Protein 2YIH (pdb70)

Foldseek 3Di:
DEWEKEFELVFLKDFFFQQQQEAEQDAPPLLLHAAYEPADLQQQQQFQLQRWTFFFPVPQSFIANVLCVSLVHDPVLSRHGNSSVVSVLVVCLVSNHAYEYEDHQLWWHALDRPIHQDPVCAPPHPGIATEAQAPPDDADLNDDSPDRYGYRLSVLLNQCVVQNALVDSRHRAEYEHHAALQCCLPRPVSRHVAGAALVNLLVSLLNNLVSNCVNHVRHAYEDDNHEEDCCQAQSVPHVCRVVQVVPPRGSLLVNLQSQQVSCVVVVGRSHAEYEYAYEDQFAFPRDRQAPAVHDPRSLLRLLCVLCQLPPLVDQGPGVCSVPPVVCTSPLVNSVVSNCPRHNNHAYEHAEYASHPLVALSRLNNLLQNSLVCRSSRHNHYHYDDPDDDHSLSNSLSSCQAQPLPVPRDHAERIWTDMDMPDPSQKDKTKHDYPSDLFKIKMKMAGQDPAAKYKYKYAYHGPDAFAWKWKWKAFRVGSRIGTDDIGHGDDNRIDIDIHGHSMIMMMMTGDD

Structure (mmCIF, N/CA/C/O backbone):
data_2YIH
#
_entry.id   2YIH
#
_cell.length_a   83.530
_cell.length_b   83.530
_cell.length_c   157.140
_cell.angle_alpha   90.00
_cell.angle_beta   90.00
_cell.angle_gamma   120.00
#
_symmetry.space_group_name_H-M   'P 31 2 1'
#
loop_
_entity.id
_entity.type
_entity.pdbx_description
1 polymer CEL44C
2 branched beta-D-glucopyranose-(1-4)-[alpha-D-xylopyranose-(1-6)]beta-D-glucopyranose-(1-4)-beta-D-glucopyranose-(1-4)-beta-D-glucopyranose-(1-4)-beta-D-glucopyranose
3 non-polymer 'CALCIUM ION'
4 non-polymer 'CHLORIDE ION'
5 non-polymer 'SULFATE ION'
6 non-polymer 1,2-ETHANEDIOL
7 water water
#
loop_
_atom_site.group_PDB
_atom_site.id
_atom_site.type_symbol
_atom_site.label_atom_id
_atom_site.label_alt_id
_atom_site.label_comp_id
_atom_site.label_asym_id
_atom_site.label_entity_id
_atom_site.label_seq_id
_atom_site.pdbx_PDB_ins_code
_atom_site.Cartn_x
_atom_site.Cartn_y
_atom_site.Cartn_z
_atom_site.occupancy
_atom_site.B_iso_or_equiv
_atom_site.auth_seq_id
_atom_site.auth_comp_id
_atom_site.auth_asym_id
_atom_site.auth_atom_id
_atom_site.pdbx_PDB_model_num
ATOM 1 N N . LYS A 1 8 ? 40.759 -5.121 -1.128 1.00 26.52 8 LYS A N 1
ATOM 2 C CA . LYS A 1 8 ? 40.653 -4.736 -2.564 1.00 25.21 8 LYS A CA 1
ATOM 3 C C . LYS A 1 8 ? 41.750 -3.698 -2.879 1.00 23.61 8 LYS A C 1
ATOM 4 O O . LYS A 1 8 ? 41.919 -2.736 -2.121 1.00 23.21 8 LYS A O 1
ATOM 10 N N . THR A 1 9 ? 42.563 -3.950 -3.909 1.00 22.09 9 THR A N 1
ATOM 11 C CA . THR A 1 9 ? 43.519 -2.955 -4.403 1.00 22.27 9 THR A CA 1
ATOM 12 C C . THR A 1 9 ? 43.090 -2.497 -5.788 1.00 21.67 9 THR A C 1
ATOM 13 O O . THR A 1 9 ? 42.659 -3.305 -6.602 1.00 22.16 9 THR A O 1
ATOM 17 N N . ILE A 1 10 ? 43.200 -1.202 -6.055 1.00 20.39 10 ILE A N 1
ATOM 18 C CA . ILE A 1 10 ? 43.064 -0.730 -7.419 1.00 19.51 10 ILE A CA 1
ATOM 19 C C . ILE A 1 10 ? 44.361 -0.038 -7.802 1.00 18.89 10 ILE A C 1
ATOM 20 O O . ILE A 1 10 ? 45.075 0.462 -6.932 1.00 21.02 10 ILE A O 1
ATOM 25 N N . THR A 1 11 ? 44.726 -0.087 -9.080 1.00 16.89 11 THR A N 1
ATOM 26 C CA . THR A 1 11 ? 45.941 0.592 -9.494 1.00 16.23 11 THR A CA 1
ATOM 27 C C . THR A 1 11 ? 45.594 1.846 -10.318 1.00 15.64 11 THR A C 1
ATOM 28 O O . THR A 1 11 ? 44.675 1.829 -11.129 1.00 14.56 11 THR A O 1
ATOM 32 N N . ILE A 1 12 ? 46.328 2.920 -10.068 1.00 15.50 12 ILE A N 1
ATOM 33 C CA . ILE A 1 12 ? 46.057 4.206 -10.710 1.00 15.45 12 ILE A CA 1
ATOM 34 C C . ILE A 1 12 ? 47.370 4.713 -11.292 1.00 16.47 12 ILE A C 1
ATOM 35 O O . ILE A 1 12 ? 48.377 4.765 -10.587 1.00 16.64 12 ILE A O 1
ATOM 40 N N . LYS A 1 13 ? 47.362 4.998 -12.597 1.00 16.20 13 LYS A N 1
ATOM 41 C CA . LYS A 1 13 ? 48.586 5.426 -13.286 1.00 16.43 13 LYS A CA 1
ATOM 42 C C . LYS A 1 13 ? 48.410 6.876 -13.687 1.00 15.46 13 LYS A C 1
ATOM 43 O O . LYS A 1 13 ? 47.452 7.187 -14.352 1.00 15.83 13 LYS A O 1
ATOM 46 N N . VAL A 1 14 ? 49.300 7.749 -13.233 1.00 15.53 14 VAL A N 1
ATOM 47 C CA . VAL A 1 14 ? 49.223 9.173 -13.581 1.00 16.04 14 VAL A CA 1
ATOM 48 C C . VAL A 1 14 ? 50.494 9.526 -14.340 1.00 16.44 14 VAL A C 1
ATOM 49 O O . VAL A 1 14 ? 51.613 9.229 -13.869 1.00 16.73 14 VAL A O 1
ATOM 53 N N . ASP A 1 15 ? 50.328 10.105 -15.528 1.00 16.18 15 ASP A N 1
ATOM 54 C CA . ASP A 1 15 ? 51.473 10.488 -16.368 1.00 15.77 15 ASP A CA 1
ATOM 55 C C . ASP A 1 15 ? 51.372 11.982 -16.721 1.00 15.08 15 ASP A C 1
ATOM 56 O O . ASP A 1 15 ? 50.542 12.386 -17.546 1.00 14.95 15 ASP A O 1
ATOM 61 N N . THR A 1 16 ? 52.154 12.792 -16.020 1.00 14.81 16 THR A N 1
ATOM 62 C CA . THR A 1 16 ? 52.082 14.246 -16.131 1.00 15.16 16 THR A CA 1
ATOM 63 C C . THR A 1 16 ? 52.552 14.734 -17.495 1.00 15.19 16 THR A C 1
ATOM 64 O O . THR A 1 16 ? 52.374 15.902 -17.822 1.00 15.88 16 THR A O 1
ATOM 68 N N . PHE A 1 17 ? 53.184 13.852 -18.265 1.00 14.97 17 PHE A N 1
ATOM 69 C CA . PHE A 1 17 ? 53.632 14.193 -19.617 1.00 16.29 17 PHE A CA 1
ATOM 70 C C . PHE A 1 17 ? 52.534 13.963 -20.643 1.00 15.85 17 PHE A C 1
ATOM 71 O O . PHE A 1 17 ? 52.621 14.499 -21.749 1.00 17.14 17 PHE A O 1
ATOM 79 N N . LYS A 1 18 ? 51.522 13.162 -20.290 1.00 14.95 18 LYS A N 1
ATOM 80 C CA . LYS A 1 18 ? 50.607 12.551 -21.256 1.00 15.07 18 LYS A CA 1
ATOM 81 C C . LYS A 1 18 ? 49.234 13.258 -21.300 1.00 15.35 18 LYS A C 1
ATOM 82 O O . LYS A 1 18 ? 48.668 13.599 -20.237 1.00 13.99 18 LYS A O 1
ATOM 88 N N . ASP A 1 19 ? 48.715 13.493 -22.511 1.00 14.61 19 ASP A N 1
ATOM 89 C CA . ASP A 1 19 ? 47.368 14.049 -22.688 1.00 14.61 19 ASP A CA 1
ATOM 90 C C . ASP A 1 19 ? 47.145 15.361 -21.935 1.00 13.61 19 ASP A C 1
ATOM 91 O O . ASP A 1 19 ? 46.045 15.611 -21.435 1.00 12.87 19 ASP A O 1
ATOM 96 N N . ARG A 1 20 ? 48.173 16.206 -21.866 1.00 12.03 20 ARG A N 1
ATOM 97 C CA . ARG A 1 20 ? 48.007 17.514 -21.254 1.00 11.35 20 ARG A CA 1
ATOM 98 C C . ARG A 1 20 ? 46.964 18.302 -22.045 1.00 11.59 20 ARG A C 1
ATOM 99 O O . ARG A 1 20 ? 46.987 18.332 -23.283 1.00 11.01 20 ARG A O 1
ATOM 107 N N . LYS A 1 21 ? 46.045 18.943 -21.335 1.00 11.86 21 LYS A N 1
ATOM 108 C CA . LYS A 1 21 ? 45.086 19.808 -22.022 1.00 12.30 21 LYS A CA 1
ATOM 109 C C . LYS A 1 21 ? 44.528 20.814 -21.045 1.00 11.56 21 LYS A C 1
ATOM 110 O O . LYS A 1 21 ? 44.433 20.544 -19.858 1.00 10.93 21 LYS A O 1
ATOM 116 N N . PRO A 1 22 ? 44.173 21.989 -21.544 1.00 11.66 22 PRO A N 1
ATOM 117 C CA . PRO A 1 22 ? 43.757 23.059 -20.621 1.00 11.11 22 PRO A CA 1
ATOM 118 C C . PRO A 1 22 ? 42.366 22.799 -20.061 1.00 10.83 22 PRO A C 1
ATOM 119 O O . PRO A 1 22 ? 41.484 22.295 -20.774 1.00 11.35 22 PRO A O 1
ATOM 123 N N . ILE A 1 23 ? 42.214 23.021 -18.766 1.00 10.44 23 ILE A N 1
ATOM 124 C CA . ILE A 1 23 ? 40.895 22.946 -18.129 1.00 9.31 23 ILE A CA 1
ATOM 125 C C . ILE A 1 23 ? 40.351 24.366 -18.069 1.00 9.08 23 ILE A C 1
ATOM 126 O O . ILE A 1 23 ? 40.945 25.240 -17.427 1.00 9.69 23 ILE A O 1
ATOM 131 N N . SER A 1 24 ? 39.262 24.632 -18.801 1.00 8.65 24 SER A N 1
ATOM 132 C CA . SER A 1 24 ? 38.667 25.969 -18.762 1.00 8.95 24 SER A CA 1
ATOM 133 C C . SER A 1 24 ? 38.165 26.254 -17.353 1.00 8.79 24 SER A C 1
ATOM 134 O O . SER A 1 24 ? 37.408 25.440 -16.791 1.00 9.14 24 SER A O 1
ATOM 137 N N . PRO A 1 25 ? 38.579 27.386 -16.758 1.00 9.11 25 PRO A N 1
ATOM 138 C CA . PRO A 1 25 ? 38.157 27.597 -15.373 1.00 9.19 25 PRO A CA 1
ATOM 139 C C . PRO A 1 25 ? 36.666 27.779 -15.309 1.00 8.90 25 PRO A C 1
ATOM 140 O O . PRO A 1 25 ? 36.093 27.661 -14.233 1.00 8.59 25 PRO A O 1
ATOM 144 N N . TYR A 1 26 ? 36.017 28.071 -16.441 1.00 8.53 26 TYR A N 1
ATOM 145 C CA . TYR A 1 26 ? 34.558 28.341 -16.344 1.00 8.44 26 TYR A CA 1
ATOM 146 C C . TYR A 1 26 ? 33.698 27.091 -16.184 1.00 8.70 26 TYR A C 1
ATOM 147 O O . TYR A 1 26 ? 32.459 27.206 -16.052 1.00 7.81 26 TYR A O 1
ATOM 156 N N . ILE A 1 27 ? 34.333 25.913 -16.142 1.00 8.44 27 ILE A N 1
ATOM 157 C CA . ILE A 1 27 ? 33.608 24.710 -15.721 1.00 9.31 27 ILE A CA 1
ATOM 158 C C . ILE A 1 27 ? 33.287 24.724 -14.218 1.00 9.45 27 ILE A C 1
ATOM 159 O O . ILE A 1 27 ? 32.457 23.938 -13.735 1.00 9.42 27 ILE A O 1
ATOM 164 N N . TYR A 1 28 ? 33.983 25.580 -13.468 1.00 8.56 28 TYR A N 1
ATOM 165 C CA . TYR A 1 28 ? 33.612 25.836 -12.073 1.00 8.78 28 TYR A CA 1
ATOM 166 C C . TYR A 1 28 ? 32.623 26.993 -11.995 1.00 8.83 28 TYR A C 1
ATOM 167 O O . TYR A 1 28 ? 32.989 28.152 -11.686 1.00 9.39 28 TYR A O 1
ATOM 176 N N . GLY A 1 29 ? 31.371 26.688 -12.281 1.00 8.85 29 GLY A N 1
ATOM 177 C CA . GLY A 1 29 ? 30.422 27.752 -12.496 1.00 8.62 29 GLY A CA 1
ATOM 178 C C . GLY A 1 29 ? 29.097 27.404 -11.893 1.00 8.29 29 GLY A C 1
ATOM 179 O O . GLY A 1 29 ? 28.785 26.232 -11.676 1.00 8.87 29 GLY A O 1
ATOM 180 N N . THR A 1 30 ? 28.276 28.423 -11.687 1.00 8.37 30 THR A N 1
ATOM 181 C CA . THR A 1 30 ? 26.978 28.151 -11.092 1.00 9.06 30 THR A CA 1
ATOM 182 C C . THR A 1 30 ? 25.923 29.109 -11.619 1.00 8.42 30 THR A C 1
ATOM 183 O O . THR A 1 30 ? 26.243 30.097 -12.299 1.00 8.23 30 THR A O 1
ATOM 187 N N . ASN A 1 31 ? 24.667 28.755 -11.340 1.00 8.06 31 ASN A N 1
ATOM 188 C CA . ASN A 1 31 ? 23.532 29.646 -11.529 1.00 8.27 31 ASN A CA 1
ATOM 189 C C . ASN A 1 31 ? 23.281 30.366 -10.218 1.00 8.26 31 ASN A C 1
ATOM 190 O O . ASN A 1 31 ? 23.836 31.439 -9.994 1.00 8.90 31 ASN A O 1
ATOM 195 N N . GLN A 1 32 ? 22.558 29.724 -9.301 1.00 8.81 32 GLN A N 1
ATOM 196 C CA . GLN A 1 32 ? 22.388 30.310 -7.961 1.00 9.05 32 GLN A CA 1
ATOM 197 C C . GLN A 1 32 ? 23.714 30.311 -7.252 1.00 9.29 32 GLN A C 1
ATOM 198 O O . GLN A 1 32 ? 24.440 29.307 -7.285 1.00 9.84 32 GLN A O 1
ATOM 204 N N . ASP A 1 33 ? 24.078 31.415 -6.608 1.00 9.38 33 ASP A N 1
ATOM 205 C CA . ASP A 1 33 ? 25.219 31.322 -5.708 1.00 9.52 33 ASP A CA 1
ATOM 206 C C . ASP A 1 33 ? 24.967 30.308 -4.595 1.00 9.68 33 ASP A C 1
ATOM 207 O O . ASP A 1 33 ? 23.846 30.198 -4.095 1.00 9.77 33 ASP A O 1
ATOM 212 N N . LEU A 1 34 ? 25.998 29.565 -4.207 1.00 9.32 34 LEU A N 1
ATOM 213 C CA . LEU A 1 34 ? 25.870 28.560 -3.129 1.00 10.10 34 LEU A CA 1
ATOM 214 C C . LEU A 1 34 ? 26.319 29.158 -1.789 1.00 10.16 34 LEU A C 1
ATOM 215 O O . LEU A 1 34 ? 25.852 30.246 -1.418 1.00 10.74 34 LEU A O 1
ATOM 220 N N . ALA A 1 35 ? 27.255 28.519 -1.089 1.00 10.21 35 ALA A N 1
ATOM 221 C CA . ALA A 1 35 ? 27.658 29.039 0.227 1.00 11.80 35 ALA A CA 1
ATOM 222 C C . ALA A 1 35 ? 28.478 30.309 0.141 1.00 12.81 35 ALA A C 1
ATOM 223 O O . ALA A 1 35 ? 28.370 31.189 1.021 1.00 15.09 35 ALA A O 1
ATOM 225 N N . GLY A 1 36 ? 29.221 30.457 -0.947 1.00 13.08 36 GLY A N 1
ATOM 226 C CA . GLY A 1 36 ? 29.998 31.671 -1.169 1.00 13.71 36 GLY A CA 1
ATOM 227 C C . GLY A 1 36 ? 31.485 31.460 -1.022 1.00 14.01 36 GLY A C 1
ATOM 228 O O . GLY A 1 36 ? 32.272 32.375 -1.279 1.00 15.48 36 GLY A O 1
ATOM 229 N N . ASP A 1 37 ? 31.890 30.269 -0.594 1.00 12.76 37 ASP A N 1
ATOM 230 C CA . ASP A 1 37 ? 33.304 29.972 -0.477 1.00 12.63 37 ASP A CA 1
ATOM 231 C C . ASP A 1 37 ? 33.737 28.857 -1.428 1.00 11.24 37 ASP A C 1
ATOM 232 O O . ASP A 1 37 ? 34.747 28.165 -1.217 1.00 11.82 37 ASP A O 1
ATOM 237 N N . GLU A 1 38 ? 33.009 28.722 -2.536 1.00 10.25 38 GLU A N 1
ATOM 238 C CA . GLU A 1 38 ? 33.351 27.679 -3.500 1.00 9.28 38 GLU A CA 1
ATOM 239 C C . GLU A 1 38 ? 34.418 28.168 -4.475 1.00 8.91 38 GLU A C 1
ATOM 240 O O . GLU A 1 38 ? 34.890 27.382 -5.293 1.00 8.66 38 GLU A O 1
ATOM 246 N N . ASN A 1 39 ? 34.703 29.475 -4.472 1.00 9.13 39 ASN A N 1
ATOM 247 C CA . ASN A 1 39 ? 35.695 30.064 -5.410 1.00 9.09 39 ASN A CA 1
ATOM 248 C C . ASN A 1 39 ? 35.366 29.731 -6.881 1.00 8.99 39 ASN A C 1
ATOM 249 O O . ASN A 1 39 ? 36.168 29.143 -7.620 1.00 8.95 39 ASN A O 1
ATOM 254 N N . MET A 1 40 ? 34.109 29.982 -7.240 1.00 8.96 40 MET A N 1
ATOM 255 C CA . MET A 1 40 ? 33.624 29.824 -8.609 1.00 8.72 40 MET A CA 1
ATOM 256 C C . MET A 1 40 ? 34.411 30.745 -9.548 1.00 8.40 40 MET A C 1
ATOM 257 O O . MET A 1 40 ? 34.873 31.794 -9.127 1.00 8.28 40 MET A O 1
ATOM 262 N N . ALA A 1 41 ? 34.473 30.377 -10.826 1.00 7.86 41 ALA A N 1
ATOM 263 C CA . ALA A 1 41 ? 35.058 31.227 -11.875 1.00 7.66 41 ALA A CA 1
ATOM 264 C C . ALA A 1 41 ? 34.020 31.759 -12.859 1.00 7.82 41 ALA A C 1
ATOM 265 O O . ALA A 1 41 ? 34.326 32.610 -13.707 1.00 8.18 41 ALA A O 1
ATOM 267 N N . ALA A 1 42 ? 32.790 31.264 -12.759 1.00 7.36 42 ALA A N 1
ATOM 268 C CA . ALA A 1 42 ? 31.759 31.685 -13.719 1.00 7.13 42 ALA A CA 1
ATOM 269 C C . ALA A 1 42 ? 30.392 31.735 -13.045 1.00 6.80 42 ALA A C 1
ATOM 270 O O . ALA A 1 42 ? 30.044 30.849 -12.290 1.00 6.87 42 ALA A O 1
ATOM 272 N N . ARG A 1 43 ? 29.625 32.777 -13.345 1.00 6.92 43 ARG A N 1
ATOM 273 C CA . ARG A 1 43 ? 28.259 32.916 -12.816 1.00 6.75 43 ARG A CA 1
ATOM 274 C C . ARG A 1 43 ? 27.304 33.173 -13.965 1.00 7.08 43 ARG A C 1
ATOM 275 O O . ARG A 1 43 ? 27.642 33.931 -14.881 1.00 7.64 43 ARG A O 1
ATOM 283 N N . ARG A 1 44 ? 26.098 32.591 -13.913 1.00 7.22 44 ARG A N 1
ATOM 284 C CA . ARG A 1 44 ? 25.105 32.762 -14.978 1.00 6.93 44 ARG A CA 1
ATOM 285 C C . ARG A 1 44 ? 23.856 33.376 -14.373 1.00 7.22 44 ARG A C 1
ATOM 286 O O . ARG A 1 44 ? 23.400 32.939 -13.320 1.00 7.45 44 ARG A O 1
ATOM 294 N N . LEU A 1 45 ? 23.272 34.330 -15.101 1.00 7.07 45 LEU A N 1
ATOM 295 C CA . LEU A 1 45 ? 21.947 34.857 -14.763 1.00 7.33 45 LEU A CA 1
ATOM 296 C C . LEU A 1 45 ? 21.020 34.334 -15.877 1.00 7.58 45 LEU A C 1
ATOM 297 O O . LEU A 1 45 ? 20.972 34.898 -16.978 1.00 8.07 45 LEU A O 1
ATOM 302 N N . GLY A 1 46 ? 20.301 33.277 -15.566 1.00 7.55 46 GLY A N 1
ATOM 303 C CA . GLY A 1 46 ? 19.506 32.587 -16.595 1.00 7.86 46 GLY A CA 1
ATOM 304 C C . GLY A 1 46 ? 18.460 31.710 -15.988 1.00 8.44 46 GLY A C 1
ATOM 305 O O . GLY A 1 46 ? 18.111 31.884 -14.837 1.00 9.62 46 GLY A O 1
ATOM 306 N N . GLY A 1 47 ? 17.862 30.848 -16.809 1.00 8.17 47 GLY A N 1
ATOM 307 C CA . GLY A 1 47 ? 16.718 30.072 -16.367 1.00 8.32 47 GLY A CA 1
ATOM 308 C C . GLY A 1 47 ? 15.378 30.713 -16.674 1.00 8.29 47 GLY A C 1
ATOM 309 O O . GLY A 1 47 ? 15.305 31.747 -17.330 1.00 9.09 47 GLY A O 1
ATOM 310 N N . ASN A 1 48 ? 14.308 30.083 -16.198 1.00 8.49 48 ASN A N 1
ATOM 311 C CA . ASN A 1 48 ? 12.958 30.432 -16.708 1.00 8.19 48 ASN A CA 1
ATOM 312 C C . ASN A 1 48 ? 12.613 31.906 -16.459 1.00 8.37 48 ASN A C 1
ATOM 313 O O . ASN A 1 48 ? 11.949 32.540 -17.285 1.00 8.54 48 ASN A O 1
ATOM 318 N N . ARG A 1 49 ? 13.040 32.456 -15.320 1.00 8.36 49 ARG A N 1
ATOM 319 C CA . ARG A 1 49 ? 12.682 33.862 -15.018 1.00 8.37 49 ARG A CA 1
ATOM 320 C C . ARG A 1 49 ? 13.264 34.863 -16.000 1.00 8.10 49 ARG A C 1
ATOM 321 O O . ARG A 1 49 ? 12.796 36.014 -16.065 1.00 8.17 49 ARG A O 1
ATOM 329 N N . MET A 1 50 ? 14.342 34.489 -16.708 1.00 8.05 50 MET A N 1
ATOM 330 C CA . MET A 1 50 ? 14.981 35.494 -17.555 1.00 8.14 50 MET A CA 1
ATOM 331 C C . MET A 1 50 ? 14.306 35.714 -18.902 1.00 8.09 50 MET A C 1
ATOM 332 O O . MET A 1 50 ? 14.539 36.743 -19.551 1.00 7.82 50 MET A O 1
ATOM 337 N N . THR A 1 51 ? 13.454 34.773 -19.306 1.00 7.82 51 THR A N 1
ATOM 338 C CA . THR A 1 51 ? 12.769 34.897 -20.619 1.00 7.62 51 THR A CA 1
ATOM 339 C C . THR A 1 51 ? 11.944 36.188 -20.679 1.00 8.05 51 THR A C 1
ATOM 340 O O . THR A 1 51 ? 12.020 36.954 -21.671 1.00 8.13 51 THR A O 1
ATOM 344 N N . GLY A 1 52 ? 11.157 36.425 -19.619 1.00 7.65 52 GLY A N 1
ATOM 345 C CA . GLY A 1 52 ? 10.326 37.633 -19.558 1.00 7.85 52 GLY A CA 1
ATOM 346 C C . GLY A 1 52 ? 10.833 38.748 -18.667 1.00 8.05 52 GLY A C 1
ATOM 347 O O . GLY A 1 52 ? 10.058 39.651 -18.280 1.00 7.87 52 GLY A O 1
ATOM 348 N N . TYR A 1 53 ? 12.132 38.742 -18.359 1.00 7.49 53 TYR A N 1
ATOM 349 C CA . TYR A 1 53 ? 12.713 39.816 -17.563 1.00 7.71 53 TYR A CA 1
ATOM 350 C C . TYR A 1 53 ? 12.823 41.130 -18.377 1.00 8.09 53 TYR A C 1
ATOM 351 O O . TYR A 1 53 ? 13.335 41.139 -19.500 1.00 8.89 53 TYR A O 1
ATOM 360 N N . ASN A 1 54 ? 12.280 42.194 -17.801 1.00 7.95 54 ASN A N 1
ATOM 361 C CA . ASN A 1 54 ? 12.225 43.520 -18.407 1.00 8.53 54 ASN A CA 1
ATOM 362 C C . ASN A 1 54 ? 13.293 44.365 -17.716 1.00 8.51 54 ASN A C 1
ATOM 363 O O . ASN A 1 54 ? 13.174 44.675 -16.539 1.00 8.71 54 ASN A O 1
ATOM 368 N N . TRP A 1 55 ? 14.367 44.699 -18.422 1.00 8.90 55 TRP A N 1
ATOM 369 C CA . TRP A 1 55 ? 15.460 45.437 -17.768 1.00 9.39 55 TRP A CA 1
ATOM 370 C C . TRP A 1 55 ? 15.061 46.825 -17.271 1.00 9.91 55 TRP A C 1
ATOM 371 O O . TRP A 1 55 ? 15.703 47.386 -16.356 1.00 10.73 55 TRP A O 1
ATOM 382 N N . GLU A 1 56 ? 14.065 47.434 -17.929 1.00 9.72 56 GLU A N 1
ATOM 383 C CA . GLU A 1 56 ? 13.687 48.802 -17.588 1.00 9.75 56 GLU A CA 1
ATOM 384 C C . GLU A 1 56 ? 13.131 48.910 -16.189 1.00 9.78 56 GLU A C 1
ATOM 385 O O . GLU A 1 56 ? 13.394 49.913 -15.496 1.00 10.34 56 GLU A O 1
ATOM 391 N N . ASN A 1 57 ? 12.332 47.923 -15.775 1.00 9.69 57 ASN A N 1
ATOM 392 C CA . ASN A 1 57 ? 11.698 47.975 -14.451 1.00 10.16 57 ASN A CA 1
ATOM 393 C C . ASN A 1 57 ? 12.058 46.801 -13.543 1.00 9.71 57 ASN A C 1
ATOM 394 O O . ASN A 1 57 ? 11.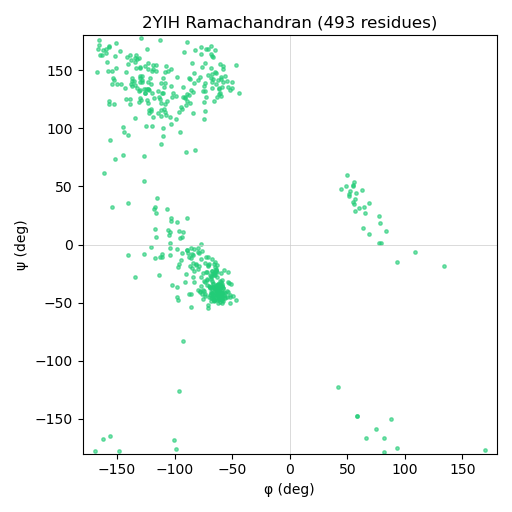570 46.729 -12.432 1.00 9.61 57 ASN A O 1
ATOM 399 N N . ASN A 1 58 ? 12.857 45.860 -14.069 1.00 9.11 58 ASN A N 1
ATOM 400 C CA . ASN A 1 58 ? 13.285 44.639 -13.328 1.00 8.75 58 ASN A CA 1
ATOM 401 C C . ASN A 1 58 ? 12.201 43.612 -13.044 1.00 9.10 58 ASN A C 1
ATOM 402 O O . ASN A 1 58 ? 12.441 42.662 -12.310 1.00 9.14 58 ASN A O 1
ATOM 407 N N . MET A 1 59 ? 11.020 43.794 -13.634 1.00 8.82 59 MET A N 1
ATOM 408 C CA . MET A 1 59 ? 9.935 42.832 -13.487 1.00 9.21 59 MET A CA 1
ATOM 409 C C . MET A 1 59 ? 10.182 41.606 -14.347 1.00 8.94 59 MET A C 1
ATOM 410 O O . MET A 1 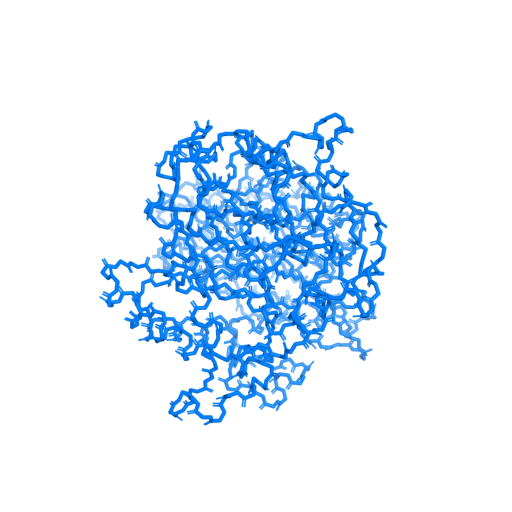59 ? 10.896 41.655 -15.370 1.00 9.44 59 MET A O 1
ATOM 415 N N . SER A 1 60 ? 9.643 40.475 -13.921 1.00 8.51 60 SER A N 1
ATOM 416 C CA . SER A 1 60 ? 9.782 39.249 -14.730 1.00 8.36 60 SER A CA 1
ATOM 417 C C . SER A 1 60 ? 8.568 38.381 -14.443 1.00 8.07 60 SER A C 1
ATOM 418 O O . SER A 1 60 ? 7.791 38.683 -13.504 1.00 7.84 60 SER A O 1
ATOM 421 N N . ASN A 1 61 ? 8.432 37.289 -15.187 1.00 7.99 61 ASN A N 1
ATOM 422 C CA . ASN A 1 61 ? 7.304 36.376 -15.036 1.00 8.34 61 ASN A CA 1
ATOM 423 C C . ASN A 1 61 ? 7.757 34.932 -14.806 1.00 8.54 61 ASN A C 1
ATOM 424 O O . ASN A 1 61 ? 8.640 34.397 -15.521 1.00 7.70 61 ASN A O 1
ATOM 429 N N . ALA A 1 62 ? 7.181 34.331 -13.767 1.00 8.39 62 ALA A N 1
ATOM 430 C CA . ALA A 1 62 ? 7.515 32.952 -13.344 1.00 8.48 62 ALA A CA 1
ATOM 431 C C . ALA A 1 62 ? 7.074 31.906 -14.348 1.00 8.57 62 ALA A C 1
ATOM 432 O O . ALA A 1 62 ? 7.556 30.777 -14.298 1.00 8.77 62 ALA A O 1
ATOM 434 N N . GLY A 1 63 ? 6.092 32.232 -15.185 1.00 8.93 63 GLY A N 1
ATOM 435 C CA . GLY A 1 63 ? 5.508 31.221 -16.054 1.00 9.27 63 GLY A CA 1
ATOM 436 C C . GLY A 1 63 ? 4.925 30.070 -15.227 1.00 10.46 63 GLY A C 1
ATOM 437 O O . GLY A 1 63 ? 4.381 30.287 -14.143 1.00 9.56 63 GLY A O 1
ATOM 438 N N . SER A 1 64 ? 4.977 28.858 -15.773 1.00 10.72 64 SER A N 1
ATOM 439 C CA . SER A 1 64 ? 4.321 27.714 -15.152 1.00 11.63 64 SER A CA 1
ATOM 440 C C . SER A 1 64 ? 4.929 27.349 -13.793 1.00 12.25 64 SER A C 1
ATOM 441 O O . SER A 1 64 ? 4.290 26.636 -13.004 1.00 11.80 64 SER A O 1
ATOM 444 N N . ASP A 1 65 ? 6.118 27.867 -13.491 1.00 10.92 65 ASP A N 1
ATOM 445 C CA . ASP A 1 65 ? 6.714 27.649 -12.178 1.00 11.39 65 ASP A CA 1
ATOM 446 C C . ASP A 1 65 ? 5.903 28.244 -11.020 1.00 10.87 65 ASP A C 1
ATOM 447 O O . ASP A 1 65 ? 5.932 27.703 -9.897 1.00 10.85 65 ASP A O 1
ATOM 452 N N . TRP A 1 66 ? 5.252 29.389 -11.255 1.00 10.14 66 TRP A N 1
ATOM 453 C CA . TRP A 1 66 ? 4.429 29.984 -10.208 1.00 9.76 66 TRP A CA 1
ATOM 454 C C . TRP A 1 66 ? 3.368 30.883 -10.795 1.00 9.44 66 TRP A C 1
ATOM 455 O O . TRP A 1 66 ? 3.608 32.060 -10.966 1.00 9.75 66 TRP A O 1
ATOM 466 N N . GLN A 1 67 ? 2.185 30.331 -11.091 1.00 9.49 67 GLN A N 1
ATOM 467 C CA . GLN A 1 67 ? 1.002 31.164 -11.338 1.00 9.55 67 GLN A CA 1
ATOM 468 C C . GLN A 1 67 ? 1.090 32.084 -12.558 1.00 9.54 67 GLN A C 1
ATOM 469 O O . GLN A 1 67 ? 0.308 33.007 -12.684 1.00 10.36 67 GLN A O 1
ATOM 475 N N . HIS A 1 68 ? 2.062 31.850 -13.430 1.00 9.20 68 HIS A N 1
ATOM 476 C CA . HIS A 1 68 ? 2.376 32.812 -14.483 1.00 9.16 68 HIS A CA 1
ATOM 477 C C . HIS A 1 68 ? 2.397 34.228 -13.917 1.00 8.63 68 HIS A C 1
ATOM 478 O O . HIS A 1 68 ? 1.836 35.167 -14.473 1.00 9.06 68 HIS A O 1
ATOM 485 N N . SER A 1 69 ? 3.096 34.376 -12.798 1.00 8.25 69 SER A N 1
ATOM 486 C CA . SER A 1 69 ? 3.051 35.601 -12.014 1.00 8.47 69 SER A CA 1
ATOM 487 C C . SER A 1 69 ? 4.122 36.578 -12.503 1.00 8.68 69 SER A C 1
ATOM 488 O O . SER A 1 69 ? 5.291 36.224 -12.586 1.00 9.09 69 SER A O 1
ATOM 491 N N . SER A 1 70 ? 3.735 37.818 -12.759 1.00 9.03 70 SER A N 1
ATOM 492 C CA . SER A 1 70 ? 4.685 38.905 -12.978 1.00 9.31 70 SER A CA 1
ATOM 493 C C . SER A 1 70 ? 4.957 39.605 -11.665 1.00 9.78 70 SER A C 1
ATOM 494 O O . SER A 1 70 ? 4.018 40.041 -10.980 1.00 9.49 70 SER A O 1
ATOM 497 N N . ASP A 1 71 ? 6.227 39.739 -11.302 1.00 9.44 71 ASP A N 1
ATOM 498 C CA . ASP A 1 71 ? 6.536 40.306 -10.002 1.00 9.34 71 ASP A CA 1
ATOM 499 C C . ASP A 1 71 ? 8.024 40.628 -9.885 1.00 9.24 71 ASP A C 1
ATOM 500 O O . ASP A 1 71 ? 8.779 40.527 -10.881 1.00 8.60 71 ASP A O 1
ATOM 505 N N . ASN A 1 72 ? 8.415 41.104 -8.714 1.00 9.13 72 ASN A N 1
ATOM 506 C CA . ASN A 1 72 ? 9.785 41.547 -8.445 1.00 10.18 72 ASN A CA 1
ATOM 507 C C . ASN A 1 72 ? 10.715 40.440 -7.923 1.00 9.85 72 ASN A C 1
ATOM 508 O O . ASN A 1 72 ? 11.729 40.737 -7.286 1.00 10.14 72 ASN A O 1
ATOM 513 N N . TYR A 1 73 ? 10.390 39.180 -8.198 1.00 9.84 73 TYR A N 1
ATOM 514 C CA . TYR A 1 73 ? 11.192 38.068 -7.663 1.00 9.98 73 TYR A CA 1
ATOM 515 C C . TYR A 1 73 ? 12.693 38.274 -7.913 1.00 10.10 73 TYR A C 1
ATOM 516 O O . TYR A 1 73 ? 13.520 37.992 -7.045 1.00 10.74 73 TYR A O 1
ATOM 525 N N . LEU A 1 74 ? 13.067 38.694 -9.120 1.00 9.66 74 LEU A N 1
ATOM 526 C CA . LEU A 1 74 ? 14.515 38.705 -9.427 1.00 9.77 74 LEU A CA 1
ATOM 527 C C . LEU A 1 74 ? 15.235 39.777 -8.594 1.00 10.04 74 LEU A C 1
ATOM 528 O O . LEU A 1 74 ? 16.452 39.671 -8.298 1.00 10.09 74 LEU A O 1
ATOM 533 N N . CYS A 1 75 ? 14.500 40.828 -8.232 1.00 10.26 75 CYS A N 1
ATOM 534 C CA . CYS A 1 75 ? 15.056 41.835 -7.298 1.00 11.42 75 CYS A CA 1
ATOM 535 C C . CYS A 1 75 ? 15.271 41.200 -5.918 1.00 11.48 75 CYS A C 1
ATOM 536 O O . CYS A 1 75 ? 16.357 41.342 -5.305 1.00 11.19 75 CYS A O 1
ATOM 539 N N . SER A 1 76 ? 14.238 40.512 -5.436 1.00 11.26 76 SER A N 1
ATOM 540 C CA A SER A 1 76 ? 14.330 39.749 -4.183 0.70 11.95 76 SER A CA 1
ATOM 541 C CA B SER A 1 76 ? 14.352 39.768 -4.181 0.30 11.85 76 SER A CA 1
ATOM 542 C C . SER A 1 76 ? 15.509 38.766 -4.186 1.00 12.34 76 SER A C 1
ATOM 543 O O . SER A 1 76 ? 16.334 38.737 -3.250 1.00 12.32 76 SER A O 1
ATOM 548 N N . ASN A 1 77 ? 15.562 37.943 -5.222 1.00 12.82 77 ASN A N 1
ATOM 549 C CA . ASN A 1 77 ? 16.616 36.959 -5.367 1.00 13.51 77 ASN A CA 1
ATOM 550 C C . ASN A 1 77 ? 18.023 37.580 -5.385 1.00 13.88 77 ASN A C 1
ATOM 551 O O . ASN A 1 77 ? 18.988 36.969 -4.871 1.00 15.34 77 ASN A O 1
ATOM 556 N N . GLY A 1 78 ? 18.160 38.745 -6.010 1.00 12.90 78 GLY A N 1
ATOM 557 C CA . GLY A 1 78 ? 19.441 39.418 -6.086 1.00 13.94 78 GLY A CA 1
ATOM 558 C C . GLY A 1 78 ? 19.772 40.235 -4.852 1.00 14.15 78 GLY A C 1
ATOM 559 O O . GLY A 1 78 ? 20.837 40.851 -4.791 1.00 16.02 78 GLY A O 1
ATOM 560 N N . GLY A 1 79 ? 18.832 40.298 -3.904 1.00 14.06 79 GLY A N 1
ATOM 561 C CA . GLY A 1 79 ? 19.019 41.065 -2.648 1.00 14.75 79 GLY A CA 1
ATOM 562 C C . GLY A 1 79 ? 18.863 42.559 -2.772 1.00 14.84 79 GLY A C 1
ATOM 563 O O . GLY A 1 79 ? 19.398 43.320 -1.962 1.00 14.79 79 GLY A O 1
ATOM 564 N N . LEU A 1 80 ? 18.118 43.010 -3.781 1.00 13.91 80 LEU A N 1
ATOM 565 C CA A LEU A 1 80 ? 17.942 44.434 -4.008 0.50 14.74 80 LEU A CA 1
ATOM 566 C CA B LEU A 1 80 ? 17.936 44.435 -4.018 0.50 14.68 80 LEU A CA 1
ATOM 567 C C . LEU A 1 80 ? 16.883 44.976 -3.051 1.00 15.16 80 LEU A C 1
ATOM 568 O O . LEU A 1 80 ? 15.888 44.317 -2.779 1.00 15.93 80 LEU A O 1
ATOM 577 N N . THR A 1 81 ? 17.075 46.203 -2.603 1.00 17.14 81 THR A N 1
ATOM 578 C CA . THR A 1 81 ? 16.021 46.932 -1.908 1.00 18.08 81 THR A CA 1
ATOM 579 C C . THR A 1 81 ? 14.888 47.289 -2.850 1.00 18.99 81 THR A C 1
ATOM 580 O O . THR A 1 81 ? 15.054 47.309 -4.078 1.00 16.98 81 THR A O 1
ATOM 584 N N . GLN A 1 82 ? 13.744 47.654 -2.273 1.00 19.61 82 GLN A N 1
ATOM 585 C CA . GLN A 1 82 ? 12.644 48.209 -3.065 1.00 19.71 82 GLN A CA 1
ATOM 586 C C . GLN A 1 82 ? 13.084 49.392 -3.920 1.00 18.43 82 GLN A C 1
ATOM 587 O O . GLN A 1 82 ? 12.689 49.521 -5.077 1.00 20.10 82 GLN A O 1
ATOM 593 N N . ALA A 1 83 ? 13.926 50.269 -3.367 1.00 19.66 83 ALA A N 1
ATOM 594 C CA . ALA A 1 83 ? 14.409 51.399 -4.137 1.00 18.27 83 ALA A CA 1
ATOM 595 C C . ALA A 1 83 ? 15.354 50.975 -5.270 1.00 17.67 83 ALA A C 1
ATOM 596 O O . ALA A 1 83 ? 15.262 51.495 -6.382 1.00 17.99 83 ALA A O 1
ATOM 598 N N . GLU A 1 84 ? 16.238 50.023 -4.998 1.00 17.53 84 GLU A N 1
ATOM 599 C CA . GLU A 1 84 ? 17.154 49.545 -6.029 1.00 17.03 84 GLU A CA 1
ATOM 600 C C . GLU A 1 84 ? 16.411 48.876 -7.184 1.00 16.18 84 GLU A C 1
ATOM 601 O O . GLU A 1 84 ? 16.804 49.030 -8.347 1.00 15.53 84 GLU A O 1
ATOM 607 N N . CYS A 1 85 ? 15.322 48.179 -6.843 1.00 14.54 85 CYS A N 1
ATOM 608 C CA . CYS A 1 85 ? 14.478 47.469 -7.831 1.00 14.73 85 CYS A CA 1
ATOM 609 C C . CYS A 1 85 ? 13.825 48.441 -8.829 1.00 14.72 85 CYS A C 1
ATOM 610 O O . CYS A 1 85 ? 13.546 48.083 -9.977 1.00 13.34 85 CYS A O 1
ATOM 613 N N . GLU A 1 86 ? 13.676 49.705 -8.427 1.00 14.90 86 GLU A N 1
ATOM 614 C CA . GLU A 1 86 ? 13.167 50.709 -9.363 1.00 15.89 86 GLU A CA 1
ATOM 615 C C . GLU A 1 86 ? 14.170 51.227 -10.387 1.00 14.43 86 GLU A C 1
ATOM 616 O O . GLU A 1 86 ? 13.764 51.914 -11.346 1.00 14.52 86 GLU A O 1
ATOM 622 N N . LYS A 1 87 ? 15.469 50.949 -10.214 1.00 14.09 87 LYS A N 1
ATOM 623 C CA . LYS A 1 87 ? 16.481 51.494 -11.132 1.00 13.08 87 LYS A CA 1
ATOM 624 C C . LYS A 1 87 ? 16.689 50.587 -12.325 1.00 12.25 87 LYS A C 1
ATOM 625 O O . LYS A 1 87 ? 16.909 49.382 -12.137 1.00 10.97 87 LYS A O 1
ATOM 631 N N . PRO A 1 88 ? 16.613 51.143 -13.551 1.00 12.04 88 PRO A N 1
ATOM 632 C CA . PRO A 1 88 ? 16.778 50.313 -14.750 1.00 11.20 88 PRO A CA 1
ATOM 633 C C . PRO A 1 88 ? 18.041 49.486 -14.692 1.00 11.20 88 PRO A C 1
ATOM 634 O O . PRO A 1 88 ? 19.119 49.981 -14.300 1.00 11.12 88 PRO A O 1
ATOM 638 N N . GLY A 1 89 ? 17.872 48.204 -15.013 1.00 11.01 89 GLY A N 1
ATOM 639 C CA . GLY A 1 89 ? 18.987 47.283 -15.168 1.00 10.44 89 GLY A CA 1
ATOM 640 C C . GLY A 1 89 ? 19.540 46.757 -13.847 1.00 10.19 89 GLY A C 1
ATOM 641 O O . GLY A 1 89 ? 20.500 45.978 -13.858 1.00 9.31 89 GLY A O 1
ATOM 642 N N . ALA A 1 90 ? 18.948 47.165 -12.719 1.00 9.81 90 ALA A N 1
ATOM 643 C CA . ALA A 1 90 ? 19.576 46.902 -11.399 1.00 9.56 90 ALA A CA 1
ATOM 644 C C . ALA A 1 90 ? 19.756 45.407 -11.072 1.00 9.08 90 ALA A C 1
ATOM 645 O O . ALA A 1 90 ? 20.725 45.023 -10.428 1.00 8.56 90 ALA A O 1
ATOM 647 N N . VAL A 1 91 ? 18.839 44.548 -11.499 1.00 8.49 91 VAL A N 1
ATOM 648 C CA . VAL A 1 91 ? 19.061 43.108 -11.245 1.00 8.65 91 VAL A CA 1
ATOM 649 C C . VAL A 1 91 ? 20.368 42.651 -11.927 1.00 8.66 91 VAL A C 1
ATOM 650 O O . VAL A 1 91 ? 21.189 41.910 -11.334 1.00 8.96 91 VAL A O 1
ATOM 654 N N . VAL A 1 92 ? 20.565 43.116 -13.158 1.00 7.99 92 VAL A N 1
ATOM 655 C CA . VAL A 1 92 ? 21.717 42.675 -13.936 1.00 7.96 92 VAL A CA 1
ATOM 656 C C . VAL A 1 92 ? 23.009 43.353 -13.470 1.00 8.00 92 VAL A C 1
ATOM 657 O O . VAL A 1 92 ? 24.065 42.707 -13.368 1.00 8.40 92 VAL A O 1
ATOM 661 N N . THR A 1 93 ? 22.946 44.650 -13.204 1.00 8.67 93 THR A N 1
ATOM 662 C CA . THR A 1 93 ? 24.133 45.345 -12.716 1.00 9.15 93 THR A CA 1
ATOM 663 C C . THR A 1 93 ? 24.533 44.885 -11.311 1.00 9.60 93 THR A C 1
ATOM 664 O O . THR A 1 93 ? 25.741 44.742 -11.023 1.00 9.80 93 THR A O 1
ATOM 668 N N . SER A 1 94 ? 23.560 44.635 -10.432 1.00 9.42 94 SER A N 1
ATOM 669 C CA . SER A 1 94 ? 23.923 44.099 -9.128 1.00 10.00 94 SER A CA 1
ATOM 670 C C . SER A 1 94 ? 24.591 42.704 -9.273 1.00 9.34 94 SER A C 1
ATOM 671 O O . SER A 1 94 ? 25.593 42.402 -8.604 1.00 9.69 94 SER A O 1
ATOM 674 N N . PHE A 1 95 ? 24.057 41.896 -10.181 1.00 9.14 95 PHE A N 1
ATOM 675 C CA . PHE A 1 95 ? 24.614 40.569 -10.475 1.00 8.85 95 PHE A CA 1
ATOM 676 C C . PHE A 1 95 ? 26.054 40.732 -10.972 1.00 9.00 95 PHE A C 1
ATOM 677 O O . PHE A 1 95 ? 26.977 40.057 -10.502 1.00 9.92 95 PHE A O 1
ATOM 685 N N . HIS A 1 96 ? 26.260 41.613 -11.940 1.00 8.82 96 HIS A N 1
ATOM 686 C CA . HIS A 1 96 ? 27.587 41.727 -12.542 1.00 8.88 96 HIS A CA 1
ATOM 687 C C . HIS A 1 96 ? 28.560 42.393 -11.562 1.00 8.97 96 HIS A C 1
ATOM 688 O O . HIS A 1 96 ? 29.707 42.013 -11.503 1.00 9.13 96 HIS A O 1
ATOM 695 N N . ASP A 1 97 ? 28.082 43.335 -10.758 1.00 9.35 97 ASP A N 1
ATOM 696 C CA . ASP A 1 97 ? 28.960 43.929 -9.725 1.00 10.09 97 ASP A CA 1
ATOM 697 C C . ASP A 1 97 ? 29.505 42.821 -8.813 1.00 10.28 97 ASP A C 1
ATOM 698 O O . ASP A 1 97 ? 30.668 42.886 -8.370 1.00 9.98 97 ASP A O 1
ATOM 703 N N . GLN A 1 98 ? 28.651 41.866 -8.472 1.00 10.77 98 GLN A N 1
ATOM 704 C CA . GLN A 1 98 ? 29.072 40.730 -7.670 1.00 12.02 98 GLN A CA 1
ATOM 705 C C . GLN A 1 98 ? 30.101 39.864 -8.418 1.00 12.35 98 GLN A C 1
ATOM 706 O O . GLN A 1 98 ? 31.098 39.431 -7.824 1.00 11.60 98 GLN A O 1
ATOM 712 N N . SER A 1 99 ? 29.895 39.643 -9.719 1.00 11.17 99 SER A N 1
ATOM 713 C CA . SER A 1 99 ? 30.905 38.922 -10.504 1.00 11.61 99 SER A CA 1
ATOM 714 C C . SER A 1 99 ? 32.257 39.642 -10.463 1.00 12.17 99 SER A C 1
ATOM 715 O O . SER A 1 99 ? 33.311 38.991 -10.375 1.00 11.50 99 SER A O 1
ATOM 718 N N . LEU A 1 100 ? 32.217 40.966 -10.623 1.00 11.61 100 LEU A N 1
ATOM 719 C CA . LEU A 1 100 ? 33.449 41.762 -10.589 1.00 12.97 100 LEU A CA 1
ATOM 720 C C . LEU A 1 100 ? 34.176 41.600 -9.244 1.00 14.13 100 LEU A C 1
ATOM 721 O O . LEU A 1 100 ? 35.399 41.398 -9.234 1.00 14.39 100 LEU A O 1
ATOM 726 N N . LYS A 1 101 ? 33.405 41.588 -8.155 1.00 13.50 101 LYS A N 1
ATOM 727 C CA . LYS A 1 101 ? 33.949 41.450 -6.794 1.00 14.70 101 LYS A CA 1
ATOM 728 C C . LYS A 1 101 ? 34.584 40.066 -6.615 1.00 14.83 101 LYS A C 1
ATOM 729 O O . LYS A 1 101 ? 35.679 39.955 -6.037 1.00 14.85 101 LYS A O 1
ATOM 735 N N . LEU A 1 102 ? 33.964 39.048 -7.214 1.00 13.95 102 LEU A N 1
ATOM 736 C CA . LEU A 1 102 ? 34.362 37.656 -7.018 1.00 14.01 102 LEU A CA 1
ATOM 737 C C . LEU A 1 102 ? 35.345 37.201 -8.101 1.00 14.30 102 LEU A C 1
ATOM 738 O O . LEU A 1 102 ? 35.849 36.081 -8.032 1.00 16.37 102 LEU A O 1
ATOM 743 N N . GLY A 1 103 ? 35.571 38.038 -9.113 1.00 12.46 103 GLY A N 1
ATOM 744 C CA . GLY A 1 103 ? 36.409 37.676 -10.251 1.00 13.48 103 GLY A CA 1
ATOM 745 C C . GLY A 1 103 ? 35.854 36.605 -11.185 1.00 13.20 103 GLY A C 1
ATOM 746 O O . GLY A 1 103 ? 36.615 35.805 -11.763 1.00 14.02 103 GLY A O 1
ATOM 747 N N . THR A 1 104 ? 34.540 36.606 -11.396 1.00 10.97 104 THR A N 1
ATOM 748 C CA . THR A 1 104 ? 33.937 35.565 -12.236 1.00 9.47 104 THR A CA 1
ATOM 749 C C . THR A 1 104 ? 33.497 36.137 -13.595 1.00 9.72 104 THR A C 1
ATOM 750 O O . THR A 1 104 ? 33.242 37.342 -13.724 1.00 10.17 104 THR A O 1
ATOM 754 N N . TYR A 1 105 ? 33.450 35.274 -14.601 1.00 8.61 105 TYR A N 1
ATOM 755 C CA . TYR A 1 105 ? 32.755 35.556 -15.872 1.00 8.62 105 TYR A CA 1
ATOM 756 C C . TYR A 1 105 ? 31.282 35.811 -15.554 1.00 8.37 105 TYR A C 1
ATOM 757 O O . TYR A 1 105 ? 30.719 35.153 -14.656 1.00 8.37 105 TYR A O 1
ATOM 766 N N . SER A 1 106 ? 30.629 36.741 -16.274 1.00 7.86 106 SER A N 1
ATOM 767 C CA . SER A 1 106 ? 29.178 36.849 -16.182 1.00 7.87 106 SER A CA 1
ATOM 768 C C . SER A 1 106 ? 28.541 36.462 -17.507 1.00 7.57 106 SER A C 1
ATOM 769 O O . SER A 1 106 ? 28.841 37.073 -18.536 1.00 7.17 106 SER A O 1
ATOM 772 N N . LEU A 1 107 ? 27.596 35.526 -17.441 1.00 7.33 107 LEU A N 1
ATOM 773 C CA . LEU A 1 107 ? 26.741 35.188 -18.587 1.00 7.35 107 LEU A CA 1
ATOM 774 C C . LEU A 1 107 ? 25.346 35.699 -18.296 1.00 7.30 107 LEU A C 1
ATOM 775 O O . LEU A 1 107 ? 24.730 35.281 -17.334 1.00 7.49 107 LEU A O 1
ATOM 780 N N . VAL A 1 108 ? 24.875 36.640 -19.111 1.00 6.69 108 VAL A N 1
ATOM 781 C CA . VAL A 1 108 ? 23.597 37.311 -18.902 1.00 6.70 108 VAL A CA 1
ATOM 782 C C . VAL A 1 108 ? 22.593 36.922 -20.021 1.00 6.78 108 VAL A C 1
ATOM 783 O O . VAL A 1 108 ? 22.850 37.094 -21.213 1.00 6.84 108 VAL A O 1
ATOM 787 N N . THR A 1 109 ? 21.434 36.430 -19.625 1.00 6.73 109 THR A N 1
ATOM 788 C CA . THR A 1 109 ? 20.412 36.068 -20.608 1.00 6.97 109 THR A CA 1
ATOM 789 C C . THR A 1 109 ? 19.698 37.309 -21.127 1.00 7.22 109 THR A C 1
ATOM 790 O O . THR A 1 109 ? 19.345 38.209 -20.338 1.00 7.50 109 THR A O 1
ATOM 794 N N . LEU A 1 110 ? 19.363 37.263 -22.419 1.00 7.17 110 LEU A N 1
ATOM 795 C CA . LEU A 1 110 ? 18.611 38.345 -23.105 1.00 7.31 110 LEU A CA 1
ATOM 796 C C . LEU A 1 110 ? 17.321 37.713 -23.579 1.00 7.42 110 LEU A C 1
ATOM 797 O O . LEU A 1 110 ? 17.264 36.491 -23.783 1.00 7.50 110 LEU A O 1
ATOM 802 N N . PRO A 1 111 ? 16.261 38.523 -23.742 1.00 7.55 111 PRO A N 1
ATOM 803 C CA . PRO A 1 111 ? 14.937 37.917 -24.034 1.00 7.90 111 PRO A CA 1
ATOM 804 C C . PRO A 1 111 ? 14.733 37.696 -25.549 1.00 8.32 111 PRO A C 1
ATOM 805 O O . PRO A 1 111 ? 15.086 38.578 -26.349 1.00 8.92 111 PRO A O 1
ATOM 809 N N . MET A 1 112 ? 14.076 36.593 -25.919 1.00 8.60 112 MET A N 1
ATOM 810 C CA . MET A 1 112 ? 13.866 36.308 -27.339 1.00 9.40 112 MET A CA 1
ATOM 811 C C . MET A 1 112 ? 12.471 35.719 -27.619 1.00 9.87 112 MET A C 1
ATOM 812 O O . MET A 1 112 ? 12.078 35.559 -28.767 1.00 11.01 112 MET A O 1
ATOM 817 N N . ALA A 1 113 ? 11.717 35.380 -26.578 1.00 9.45 113 ALA A N 1
ATOM 818 C CA . ALA A 1 113 ? 10.421 34.748 -26.807 1.00 9.30 113 ALA A CA 1
ATOM 819 C C . ALA A 1 113 ? 9.402 35.745 -27.347 1.00 9.55 113 ALA A C 1
ATOM 820 O O . ALA A 1 113 ? 8.415 35.336 -27.979 1.00 10.08 113 ALA A O 1
ATOM 822 N N . GLY A 1 114 ? 9.632 37.032 -27.072 1.00 9.28 114 GLY A N 1
ATOM 823 C CA . GLY A 1 114 ? 9.053 38.134 -27.837 1.00 8.63 114 GLY A CA 1
ATOM 824 C C . GLY A 1 114 ? 8.454 39.251 -26.979 1.00 8.51 114 GLY A C 1
ATOM 825 O O . GLY A 1 114 ? 8.205 40.367 -27.482 1.00 8.14 114 GLY A O 1
ATOM 826 N N . TYR A 1 115 ? 8.172 38.948 -25.713 1.00 8.55 115 TYR A N 1
ATOM 827 C CA . TYR A 1 115 ? 7.645 39.935 -24.765 1.00 8.60 115 TYR A CA 1
ATOM 828 C C . TYR A 1 115 ? 8.300 39.824 -23.394 1.00 8.56 115 TYR A C 1
ATOM 829 O O . TYR A 1 115 ? 8.772 38.733 -23.002 1.00 8.92 115 TYR A O 1
ATOM 838 N N . VAL A 1 116 ? 8.216 40.907 -22.631 1.00 8.83 116 VAL A N 1
ATOM 839 C CA . VAL A 1 116 ? 8.695 40.911 -21.253 1.00 8.67 116 VAL A CA 1
ATOM 840 C C . VAL A 1 116 ? 7.633 41.530 -20.331 1.00 8.70 116 VAL A C 1
ATOM 841 O O . VAL A 1 116 ? 6.714 42.208 -20.809 1.00 8.42 116 VAL A O 1
ATOM 845 N N . ALA A 1 117 ? 7.737 41.230 -19.038 1.00 8.89 117 ALA A N 1
ATOM 846 C CA . ALA A 1 117 ? 6.727 41.699 -18.062 1.00 8.87 117 ALA A CA 1
ATOM 847 C C . ALA A 1 117 ? 6.615 43.223 -18.009 1.00 9.39 117 ALA A C 1
ATOM 848 O O . ALA A 1 117 ? 7.608 43.934 -17.736 1.00 9.19 117 ALA A O 1
ATOM 850 N N . ALA A 1 118 ? 5.387 43.732 -18.151 1.00 9.48 118 ALA A N 1
ATOM 851 C CA . ALA A 1 118 ? 5.180 45.180 -18.103 1.00 10.05 118 ALA A CA 1
ATOM 852 C C . ALA A 1 118 ? 5.022 45.679 -16.680 1.00 10.97 118 ALA A C 1
ATOM 853 O O . ALA A 1 118 ? 5.060 46.901 -16.448 1.00 11.83 118 ALA A O 1
ATOM 855 N N . ASP A 1 119 ? 4.671 44.781 -15.752 1.00 10.87 119 ASP A N 1
ATOM 856 C CA . ASP A 1 119 ? 4.357 45.222 -14.385 1.00 11.55 119 ASP A CA 1
ATOM 857 C C . ASP A 1 119 ? 4.757 44.124 -13.387 1.00 11.99 119 ASP A C 1
ATOM 858 O O . ASP A 1 119 ? 5.246 43.063 -13.793 1.00 11.31 119 ASP A O 1
ATOM 863 N N . GLY A 1 120 ? 4.485 44.374 -12.100 1.00 12.01 120 GLY A N 1
ATOM 864 C CA . GLY A 1 120 ? 4.623 43.348 -11.070 1.00 12.76 120 GLY A CA 1
ATOM 865 C C . GLY A 1 120 ? 3.303 42.973 -10.408 1.00 13.47 120 GLY A C 1
ATOM 866 O O . GLY A 1 120 ? 3.265 42.728 -9.201 1.00 13.45 120 GLY A O 1
ATOM 867 N N . ASN A 1 121 ? 2.231 42.880 -11.191 1.00 13.62 121 ASN A N 1
ATOM 868 C CA . ASN A 1 121 ? 0.872 42.778 -10.633 1.00 14.71 121 ASN A CA 1
ATOM 869 C C . ASN A 1 121 ? 0.347 41.325 -10.567 1.00 14.07 121 ASN A C 1
ATOM 870 O O . ASN A 1 121 ? -0.889 41.090 -10.522 1.00 14.60 121 ASN A O 1
ATOM 875 N N . GLY A 1 122 ? 1.254 40.339 -10.623 1.00 11.24 122 GLY A N 1
ATOM 876 C CA . GLY A 1 122 ? 0.897 38.939 -10.345 1.00 10.32 122 GLY A CA 1
ATOM 877 C C . GLY A 1 122 ? 0.388 38.114 -11.526 1.00 10.14 122 GLY A C 1
ATOM 878 O O . GLY A 1 122 ? 0.791 38.335 -12.677 1.00 9.94 122 GLY A O 1
ATOM 879 N N . SER A 1 123 ? -0.469 37.138 -11.238 1.00 9.81 123 SER A N 1
ATOM 880 C CA A SER A 1 123 ? -0.817 36.116 -12.214 0.50 10.08 123 SER A CA 1
ATOM 881 C CA B SER A 1 123 ? -0.829 36.108 -12.213 0.50 9.83 123 SER A CA 1
ATOM 882 C C . SER A 1 123 ? -1.381 36.706 -13.499 1.00 10.04 123 SER A C 1
ATOM 883 O O . SER A 1 123 ? -2.117 37.701 -13.467 1.00 10.64 123 SER A O 1
ATOM 888 N N . VAL A 1 124 ? -0.974 36.111 -14.622 1.00 9.75 124 VAL A N 1
ATOM 889 C CA . VAL A 1 124 ? -1.452 36.489 -15.932 1.00 9.95 124 VAL A CA 1
ATOM 890 C C . VAL A 1 124 ? -2.297 35.308 -16.449 1.00 9.98 124 VAL A C 1
ATOM 891 O O . VAL A 1 124 ? -1.809 34.170 -16.558 1.00 10.54 124 VAL A O 1
ATOM 895 N N . GLN A 1 125 ? -3.592 35.565 -16.630 1.00 10.12 125 GLN A N 1
ATOM 896 C CA . GLN A 1 125 ? -4.526 34.516 -17.083 1.00 11.05 125 GLN A CA 1
ATOM 897 C C . GLN A 1 125 ? -4.415 34.218 -18.581 1.00 10.91 125 GLN A C 1
ATOM 898 O O . GLN A 1 125 ? -3.810 35.006 -19.316 1.00 10.36 125 GLN A O 1
ATOM 904 N N . GLU A 1 126 ? -4.962 33.070 -19.020 1.00 10.53 126 GLU A N 1
ATOM 905 C CA . GLU A 1 126 ? -4.817 32.624 -20.394 1.00 11.41 126 GLU A CA 1
ATOM 906 C C . GLU A 1 126 ? -5.210 33.682 -21.429 1.00 10.84 126 GLU A C 1
ATOM 907 O O . GLU A 1 126 ? -4.487 33.918 -22.393 1.00 10.75 126 GLU A O 1
ATOM 913 N N . SER A 1 127 ? -6.335 34.350 -21.205 1.00 10.51 127 SER A N 1
ATOM 914 C CA . SER A 1 127 ? -6.770 35.354 -22.180 1.00 10.66 127 SER A CA 1
ATOM 915 C C . SER A 1 127 ? -5.984 36.660 -22.090 1.00 10.73 127 SER A C 1
ATOM 916 O O . SER A 1 127 ? -6.164 37.558 -22.923 1.00 11.67 127 SER A O 1
ATOM 919 N N . GLU A 1 128 ? -5.111 36.769 -21.092 1.00 11.10 128 GLU A N 1
ATOM 920 C CA . GLU A 1 128 ? -4.225 37.939 -20.923 1.00 11.61 128 GLU A CA 1
ATOM 921 C C . GLU A 1 128 ? -2.831 37.692 -21.525 1.00 10.95 128 GLU A C 1
ATOM 922 O O . GLU A 1 128 ? -1.882 38.480 -21.280 1.00 10.93 128 GLU A O 1
ATOM 928 N N . ALA A 1 129 ? -2.709 36.612 -22.304 1.00 10.84 129 ALA A N 1
ATOM 929 C CA . ALA A 1 129 ? -1.470 36.291 -22.998 1.00 10.95 129 ALA A CA 1
ATOM 930 C C . ALA A 1 129 ? -1.079 37.450 -23.904 1.00 11.69 129 ALA A C 1
ATOM 931 O O . ALA A 1 129 ? -1.921 38.215 -24.362 1.00 11.11 129 ALA A O 1
ATOM 933 N N . ALA A 1 130 ? 0.220 37.554 -24.158 1.00 10.48 130 ALA A N 1
ATOM 934 C CA . ALA A 1 130 ? 0.739 38.606 -25.033 1.00 10.47 130 ALA A CA 1
ATOM 935 C C . ALA A 1 130 ? 0.192 38.480 -26.462 1.00 10.14 130 ALA A C 1
ATOM 936 O O . ALA A 1 130 ? 0.021 37.374 -26.992 1.00 10.70 130 ALA A O 1
ATOM 938 N N . PRO A 1 131 ? -0.112 39.620 -27.108 1.00 10.27 131 PRO A N 1
ATOM 939 C CA . PRO A 1 131 ? -0.004 40.967 -26.558 1.00 10.26 131 PRO A CA 1
ATOM 940 C C . PRO A 1 131 ? -1.186 41.322 -25.642 1.00 10.51 131 PRO A C 1
ATOM 941 O O . PRO A 1 131 ? -2.372 41.007 -25.948 1.00 11.50 131 PRO A O 1
ATOM 945 N N . SER A 1 132 ? -0.876 42.028 -24.563 1.00 10.33 132 SER A N 1
ATOM 946 C CA . SER A 1 132 ? -1.885 42.581 -23.664 1.00 9.86 132 SER A CA 1
ATOM 947 C C . SER A 1 132 ? -1.238 43.611 -22.752 1.00 10.31 132 SER A C 1
ATOM 948 O O . SER A 1 132 ? 0.003 43.814 -22.789 1.00 10.60 132 SER A O 1
ATOM 951 N N . ALA A 1 133 ? -2.060 44.257 -21.925 1.00 9.88 133 ALA A N 1
ATOM 952 C CA . ALA A 1 133 ? -1.570 45.242 -20.949 1.00 10.02 133 ALA A CA 1
ATOM 953 C C . ALA A 1 133 ? -0.468 44.727 -20.029 1.00 10.27 133 ALA A C 1
ATOM 954 O O . ALA A 1 133 ? 0.344 45.515 -19.523 1.00 10.94 133 ALA A O 1
ATOM 956 N N . ARG A 1 134 ? -0.417 43.411 -19.855 1.00 10.02 134 ARG A N 1
ATOM 957 C CA . ARG A 1 134 ? 0.561 42.812 -18.946 1.00 10.47 134 ARG A CA 1
ATOM 958 C C . ARG A 1 134 ? 1.970 42.680 -19.567 1.00 9.90 134 ARG A C 1
ATOM 959 O O . ARG A 1 134 ? 2.905 42.305 -18.866 1.00 9.83 134 ARG A O 1
ATOM 967 N N . TRP A 1 135 ? 2.114 43.049 -20.841 1.00 9.61 135 TRP A N 1
ATOM 968 C CA . TRP A 1 135 ? 3.327 42.714 -21.599 1.00 9.32 135 TRP A CA 1
ATOM 969 C C . TRP A 1 135 ? 3.818 43.866 -22.420 1.00 9.61 135 TRP A C 1
ATOM 970 O O . TRP A 1 135 ? 3.018 44.615 -22.984 1.00 9.70 135 TRP A O 1
ATOM 981 N N . ASN A 1 136 ? 5.147 44.017 -22.462 1.00 8.91 136 ASN A N 1
ATOM 982 C CA . ASN A 1 136 ? 5.783 44.934 -23.413 1.00 9.17 136 ASN A CA 1
ATOM 983 C C . ASN A 1 136 ? 6.475 44.110 -24.478 1.00 9.47 136 ASN A C 1
ATOM 984 O O . ASN A 1 136 ? 6.949 43.004 -24.198 1.00 9.01 136 ASN A O 1
ATOM 989 N N . GLN A 1 137 ? 6.540 44.653 -25.692 1.00 10.31 137 GLN A N 1
ATOM 990 C CA . GLN A 1 137 ? 7.149 43.940 -26.821 1.00 11.51 137 GLN A CA 1
ATOM 991 C C . GLN A 1 137 ? 8.663 44.120 -26.788 1.00 11.08 137 GLN A C 1
ATOM 992 O O . GLN A 1 137 ? 9.170 45.228 -26.550 1.00 11.27 137 GLN A O 1
ATOM 998 N N . VAL A 1 138 ? 9.380 43.044 -27.082 1.00 9.75 138 VAL A N 1
ATOM 999 C CA . VAL A 1 138 ? 10.854 43.104 -27.271 1.00 9.75 138 VAL A CA 1
ATOM 1000 C C . VAL A 1 138 ? 11.203 43.536 -28.711 1.00 10.02 138 VAL A C 1
ATOM 1001 O O . VAL A 1 138 ? 10.614 43.025 -29.701 1.00 10.46 138 VAL A O 1
ATOM 1005 N N . VAL A 1 139 ? 12.101 44.516 -28.833 1.00 9.49 139 VAL A N 1
ATOM 1006 C CA . VAL A 1 139 ? 12.635 44.910 -30.147 1.00 9.35 139 VAL A CA 1
ATOM 1007 C C . VAL A 1 139 ? 14.144 44.817 -30.018 1.00 9.06 139 VAL A C 1
ATOM 1008 O O . VAL A 1 139 ? 14.716 45.352 -29.059 1.00 9.05 139 VAL A O 1
ATOM 1012 N N . ASN A 1 140 ? 14.774 44.134 -30.972 1.00 9.21 140 ASN A N 1
ATOM 1013 C CA . ASN A 1 140 ? 16.189 43.841 -30.839 1.00 9.15 140 ASN A CA 1
ATOM 1014 C C . ASN A 1 140 ? 17.040 45.057 -31.073 1.00 9.33 140 ASN A C 1
ATOM 1015 O O . ASN A 1 140 ? 18.005 45.311 -30.305 1.00 9.84 140 ASN A O 1
ATOM 1020 N N . ALA A 1 141 ? 16.699 45.818 -32.117 1.00 9.27 141 ALA A N 1
ATOM 1021 C CA . ALA A 1 141 ? 17.480 47.032 -32.490 1.00 9.44 141 ALA A CA 1
ATOM 1022 C C . ALA A 1 141 ? 16.599 48.297 -32.499 1.00 9.98 141 ALA A C 1
ATOM 1023 O O . ALA A 1 141 ? 15.635 48.409 -33.287 1.00 10.01 141 ALA A O 1
ATOM 1025 N N . LYS A 1 142 ? 16.916 49.228 -31.611 1.00 9.94 142 LYS A N 1
ATOM 1026 C CA . LYS A 1 142 ? 16.108 50.425 -31.409 1.00 10.01 142 LYS A CA 1
ATOM 1027 C C . LYS A 1 142 ? 16.066 51.316 -32.651 1.00 11.06 142 LYS A C 1
ATOM 1028 O O . LYS A 1 142 ? 15.023 51.925 -32.956 1.00 10.88 142 LYS A O 1
ATOM 1034 N N . ASN A 1 143 ? 17.196 51.396 -33.354 1.00 11.56 143 ASN A N 1
ATOM 1035 C CA . ASN A 1 143 ? 17.291 52.337 -34.501 1.00 13.04 143 ASN A CA 1
ATOM 1036 C C . ASN A 1 143 ? 16.860 53.771 -34.132 1.00 13.59 143 ASN A C 1
ATOM 1037 O O . ASN A 1 143 ? 16.126 54.441 -34.873 1.00 13.39 143 ASN A O 1
ATOM 1042 N N . ALA A 1 144 ? 17.317 54.232 -32.976 1.00 13.52 144 ALA A N 1
ATOM 1043 C CA . ALA A 1 144 ? 17.045 55.590 -32.496 1.00 14.23 144 ALA A CA 1
ATOM 1044 C C . ALA A 1 144 ? 18.081 55.841 -31.420 1.00 13.96 144 ALA A C 1
ATOM 1045 O O . ALA A 1 144 ? 18.673 54.868 -30.912 1.00 13.75 144 ALA A O 1
ATOM 1047 N N . PRO A 1 145 ? 18.233 57.108 -30.986 1.00 14.52 145 PRO A N 1
ATOM 1048 C CA . PRO A 1 145 ? 19.277 57.374 -30.004 1.00 14.84 145 PRO A CA 1
ATOM 1049 C C . PRO A 1 145 ? 19.020 56.583 -28.725 1.00 14.85 145 PRO A C 1
ATOM 1050 O O . PRO A 1 145 ? 17.898 56.547 -28.255 1.00 14.35 145 PRO A O 1
ATOM 1054 N N . PHE A 1 146 ? 20.055 55.935 -28.199 1.00 14.25 146 PHE A N 1
ATOM 1055 C CA . PHE A 1 146 ? 19.921 55.181 -26.965 1.00 13.87 146 PHE A CA 1
ATOM 1056 C C . PHE A 1 146 ? 19.749 56.112 -25.762 1.00 14.93 146 PHE A C 1
ATOM 1057 O O . PHE A 1 146 ? 20.350 57.176 -25.697 1.00 15.41 146 PHE A O 1
ATOM 1065 N N . GLN A 1 147 ? 18.967 55.671 -24.785 1.00 16.01 147 GLN A N 1
ATOM 1066 C CA . GLN A 1 147 ? 18.798 56.380 -23.533 1.00 16.13 147 GLN A CA 1
ATOM 1067 C C . GLN A 1 147 ? 19.388 55.507 -22.428 1.00 15.50 147 GLN A C 1
ATOM 1068 O O . GLN A 1 147 ? 19.076 54.326 -22.341 1.00 14.84 147 GLN A O 1
ATOM 1074 N N . LEU A 1 148 ? 20.204 56.086 -21.558 1.00 15.11 148 LEU A N 1
ATOM 1075 C CA . LEU A 1 148 ? 20.594 55.375 -20.337 1.00 15.19 148 LEU A CA 1
ATOM 1076 C C . LEU A 1 148 ? 19.458 55.273 -19.336 1.00 14.81 148 LEU A C 1
ATOM 1077 O O . LEU A 1 148 ? 19.452 54.360 -18.502 1.00 15.17 148 LEU A O 1
ATOM 1082 N N . GLN A 1 149 ? 18.495 56.192 -19.431 1.00 14.43 149 GLN A N 1
ATOM 1083 C CA . GLN A 1 149 ? 17.261 56.155 -18.637 1.00 14.81 149 GLN A CA 1
ATOM 1084 C C . GLN A 1 149 ? 16.149 55.819 -19.649 1.00 13.64 149 GLN A C 1
ATOM 1085 O O . GLN A 1 149 ? 15.688 56.713 -20.377 1.00 13.85 149 GLN A O 1
ATOM 1091 N N . PRO A 1 150 ? 15.821 54.524 -19.806 1.00 12.87 150 PRO A N 1
ATOM 1092 C CA . PRO A 1 150 ? 14.910 54.158 -20.902 1.00 12.11 150 PRO A CA 1
ATOM 1093 C C . PRO A 1 150 ? 13.497 54.682 -20.698 1.00 12.77 150 PRO A C 1
ATOM 1094 O O . PRO A 1 150 ? 13.106 55.048 -19.577 1.00 11.86 150 PRO A O 1
ATOM 1098 N N . ASP A 1 151 ? 12.733 54.707 -21.788 1.00 12.32 151 ASP A N 1
ATOM 1099 C CA . ASP A 1 151 ? 11.363 55.213 -21.735 1.00 13.21 151 ASP A CA 1
ATOM 1100 C C . ASP A 1 151 ? 10.501 54.175 -21.027 1.00 12.64 151 ASP A C 1
ATOM 1101 O O . ASP A 1 151 ? 10.271 53.091 -21.563 1.00 13.05 151 ASP A O 1
ATOM 1106 N N . LEU A 1 152 ? 9.973 54.540 -19.860 1.00 12.98 152 LEU A N 1
ATOM 1107 C CA . LEU A 1 152 ? 9.121 53.628 -19.088 1.00 13.83 152 LEU A CA 1
ATOM 1108 C C . LEU A 1 152 ? 7.646 53.642 -19.522 1.00 14.43 152 LEU A C 1
ATOM 1109 O O . LEU A 1 152 ? 6.842 52.820 -19.055 1.00 14.70 152 LEU A O 1
ATOM 1114 N N . ASN A 1 153 ? 7.294 54.578 -20.398 1.00 14.35 153 ASN A N 1
ATOM 1115 C CA . ASN A 1 153 ? 5.892 54.850 -20.704 1.00 16.29 153 ASN A CA 1
ATOM 1116 C C . ASN A 1 153 ? 5.430 54.284 -22.037 1.00 15.82 153 ASN A C 1
ATOM 1117 O O . ASN A 1 153 ? 4.230 54.367 -22.393 1.00 17.70 153 ASN A O 1
ATOM 1122 N N . ASP A 1 154 ? 6.356 53.674 -22.771 1.00 13.66 154 ASP A N 1
ATOM 1123 C CA . ASP A 1 154 ? 5.985 53.084 -24.054 1.00 12.44 154 ASP A CA 1
ATOM 1124 C C . ASP A 1 154 ? 5.773 51.577 -23.903 1.00 12.24 154 ASP A C 1
ATOM 1125 O O . ASP A 1 154 ? 5.838 51.038 -22.790 1.00 11.66 154 ASP A O 1
ATOM 1130 N N . ASN A 1 155 ? 5.508 50.899 -25.012 1.00 12.01 155 ASN A N 1
ATOM 1131 C CA . ASN A 1 155 ? 5.188 49.468 -24.948 1.00 12.19 155 ASN A CA 1
ATOM 1132 C C . ASN A 1 155 ? 6.347 48.574 -25.364 1.00 11.76 155 ASN A C 1
ATOM 1133 O O . ASN A 1 155 ? 6.127 47.417 -25.753 1.00 11.10 155 ASN A O 1
ATOM 1138 N N . TYR A 1 156 ? 7.580 49.095 -25.268 1.00 11.40 156 TYR A N 1
ATOM 1139 C CA . TYR A 1 156 ? 8.727 48.417 -25.880 1.00 11.40 156 TYR A CA 1
ATOM 1140 C C . TYR A 1 156 ? 9.846 48.269 -24.893 1.00 11.38 156 TYR A C 1
ATOM 1141 O O . TYR A 1 156 ? 10.048 49.155 -24.064 1.00 11.41 156 TYR A O 1
ATOM 1150 N N . VAL A 1 157 ? 10.664 47.246 -25.105 1.00 11.09 157 VAL A N 1
ATOM 1151 C CA . VAL A 1 157 ? 11.959 47.185 -24.433 1.00 11.33 157 VAL A CA 1
ATOM 1152 C C . VAL A 1 157 ? 12.956 46.876 -25.540 1.00 10.33 157 VAL A C 1
ATOM 1153 O O . VAL A 1 157 ? 12.681 46.041 -26.378 1.00 11.22 157 VAL A O 1
ATOM 1157 N N . TYR A 1 158 ? 14.060 47.619 -25.603 1.00 9.73 158 TYR A N 1
ATOM 1158 C CA . TYR A 1 158 ? 14.986 47.476 -26.721 1.00 9.01 158 TYR A CA 1
ATOM 1159 C C . TYR A 1 158 ? 16.222 46.747 -26.246 1.00 8.93 158 TYR A C 1
ATOM 1160 O O . TYR A 1 158 ? 16.891 47.210 -25.344 1.00 9.27 158 TYR A O 1
ATOM 1169 N N . VAL A 1 159 ? 16.570 45.636 -26.875 1.00 9.00 159 VAL A N 1
ATOM 1170 C CA . VAL A 1 159 ? 17.639 44.814 -26.295 1.00 9.16 159 VAL A CA 1
ATOM 1171 C C . VAL A 1 159 ? 18.986 45.485 -26.527 1.00 9.52 159 VAL A C 1
ATOM 1172 O O . VAL A 1 159 ? 19.836 45.501 -25.620 1.00 8.91 159 VAL A O 1
ATOM 1176 N N . ASP A 1 160 ? 19.202 46.073 -27.706 1.00 9.88 160 ASP A N 1
ATOM 1177 C CA . ASP A 1 160 ? 20.504 46.687 -27.943 1.00 10.23 160 ASP A CA 1
ATOM 1178 C C . ASP A 1 160 ? 20.745 47.927 -27.073 1.00 9.94 160 ASP A C 1
ATOM 1179 O O . ASP A 1 160 ? 21.887 48.231 -26.723 1.00 10.00 160 ASP A O 1
ATOM 1184 N N . GLU A 1 161 ? 19.665 48.598 -26.680 1.00 9.36 161 GLU A N 1
ATOM 1185 C CA . GLU A 1 161 ? 19.725 49.694 -25.714 1.00 9.66 161 GLU A CA 1
ATOM 1186 C C . GLU A 1 161 ? 20.228 49.186 -24.357 1.00 9.70 161 GLU A C 1
ATOM 1187 O O . GLU A 1 161 ? 21.020 49.838 -23.677 1.00 9.87 161 GLU A O 1
ATOM 1193 N N . PHE A 1 162 ? 19.765 48.010 -23.974 1.00 9.54 162 PHE A N 1
ATOM 1194 C CA . PHE A 1 162 ? 20.215 47.432 -22.731 1.00 9.95 162 PHE A CA 1
ATOM 1195 C C . PHE A 1 162 ? 21.711 47.071 -22.835 1.00 9.41 162 PHE A C 1
ATOM 1196 O O . PHE A 1 162 ? 22.485 47.268 -21.880 1.00 9.46 162 PHE A O 1
ATOM 1204 N N . VAL A 1 163 ? 22.099 46.433 -23.936 1.00 9.35 163 VAL A N 1
ATOM 1205 C CA . VAL A 1 163 ? 23.513 46.100 -24.099 1.00 9.30 163 VAL A CA 1
ATOM 1206 C C . VAL A 1 163 ? 24.374 47.372 -24.108 1.00 9.59 163 VAL A C 1
ATOM 1207 O O . VAL A 1 163 ? 25.435 47.441 -23.474 1.00 9.39 163 VAL A O 1
ATOM 1211 N N . HIS A 1 164 ? 23.892 48.414 -24.776 1.00 10.01 164 HIS A N 1
ATOM 1212 C CA . HIS A 1 164 ? 24.603 49.692 -24.730 1.00 10.41 164 HIS A CA 1
ATOM 1213 C C . HIS A 1 164 ? 24.757 50.236 -23.303 1.00 10.82 164 HIS A C 1
ATOM 1214 O O . HIS A 1 164 ? 25.808 50.810 -22.963 1.00 11.39 164 HIS A O 1
ATOM 1221 N N . PHE A 1 165 ? 23.692 50.131 -22.500 1.00 10.56 165 PHE A N 1
ATOM 1222 C CA . PHE A 1 165 ? 23.690 50.518 -21.091 1.00 10.51 165 PHE A CA 1
ATOM 1223 C C . PHE A 1 165 ? 24.790 49.792 -20.298 1.00 10.14 165 PHE A C 1
ATOM 1224 O O . PHE A 1 165 ? 25.511 50.430 -19.526 1.00 9.70 165 PHE A O 1
ATOM 1232 N N . LEU A 1 166 ? 24.905 48.479 -20.498 1.00 9.89 166 LEU A N 1
ATOM 1233 C CA . LEU A 1 166 ? 25.934 47.676 -19.823 1.00 10.27 166 LEU A CA 1
ATOM 1234 C C . LEU A 1 166 ? 27.331 48.111 -20.275 1.00 10.47 166 LEU A C 1
ATOM 1235 O O . LEU A 1 166 ? 28.236 48.312 -19.436 1.00 10.63 166 LEU A O 1
ATOM 1240 N N . VAL A 1 167 ? 27.503 48.294 -21.580 1.00 10.69 167 VAL A N 1
ATOM 1241 C CA . VAL A 1 167 ? 28.820 48.663 -22.108 1.00 11.58 167 VAL A CA 1
ATOM 1242 C C . VAL A 1 167 ? 29.200 50.066 -21.621 1.00 11.85 167 VAL A C 1
ATOM 1243 O O . VAL A 1 167 ? 30.380 50.354 -21.348 1.00 11.47 167 VAL A O 1
ATOM 1247 N N . ASN A 1 168 ? 28.210 50.950 -21.522 1.00 12.31 168 ASN A N 1
ATOM 1248 C CA . ASN A 1 168 ? 28.467 52.299 -21.019 1.00 12.82 168 ASN A CA 1
ATOM 1249 C C . ASN A 1 168 ? 28.988 52.243 -19.568 1.00 13.90 168 ASN A C 1
ATOM 1250 O O . ASN A 1 168 ? 29.881 53.018 -19.175 1.00 14.00 168 ASN A O 1
ATOM 1255 N N . LYS A 1 169 ? 28.447 51.325 -18.774 1.00 12.86 169 LYS A N 1
ATOM 1256 C CA . LYS A 1 169 ? 28.840 51.216 -17.376 1.00 13.42 169 LYS A CA 1
ATOM 1257 C C . LYS A 1 169 ? 30.173 50.468 -17.176 1.00 12.51 169 LYS A C 1
ATOM 1258 O O . LYS A 1 169 ? 30.986 50.820 -16.278 1.00 13.02 169 LYS A O 1
ATOM 1264 N N . TYR A 1 170 ? 30.384 49.409 -17.959 1.00 11.67 170 TYR A N 1
ATOM 1265 C CA . TYR A 1 170 ? 31.419 48.418 -17.639 1.00 11.94 170 TYR A CA 1
ATOM 1266 C C . TYR A 1 170 ? 32.525 48.324 -18.663 1.00 12.41 170 TYR A C 1
ATOM 1267 O O . TYR A 1 170 ? 33.509 47.622 -18.438 1.00 14.73 170 TYR A O 1
ATOM 1276 N N . GLY A 1 171 ? 32.319 48.950 -19.821 1.00 12.74 171 GLY A N 1
ATOM 1277 C CA . GLY A 1 171 ? 33.162 48.704 -20.993 1.00 12.86 171 GLY A CA 1
ATOM 1278 C C . GLY A 1 171 ? 32.752 47.458 -21.758 1.00 13.30 171 GLY A C 1
ATOM 1279 O O . GLY A 1 171 ? 31.780 46.761 -21.377 1.00 13.10 171 GLY A O 1
ATOM 1280 N N . THR A 1 172 ? 33.490 47.143 -22.824 1.00 12.60 172 THR A N 1
ATOM 1281 C CA . THR A 1 172 ? 33.129 45.992 -23.652 1.00 12.63 172 THR A CA 1
ATOM 1282 C C . THR A 1 172 ? 33.641 44.673 -23.066 1.00 12.30 172 THR A C 1
ATOM 1283 O O . THR A 1 172 ? 34.495 44.654 -22.165 1.00 11.95 172 THR A O 1
ATOM 1287 N N . ALA A 1 173 ? 33.147 43.568 -23.611 1.00 12.47 173 ALA A N 1
ATOM 1288 C CA . ALA A 1 173 ? 33.533 42.229 -23.165 1.00 13.09 173 ALA A CA 1
ATOM 1289 C C . ALA A 1 173 ? 35.045 42.010 -23.147 1.00 14.23 173 ALA A C 1
ATOM 1290 O O . ALA A 1 173 ? 35.557 41.257 -22.314 1.00 14.19 173 ALA A O 1
ATOM 1292 N N . SER A 1 174 ? 35.749 42.649 -24.074 1.00 14.67 174 SER A N 1
ATOM 1293 C CA A SER A 1 174 ? 37.200 42.482 -24.224 0.50 15.44 174 SER A CA 1
ATOM 1294 C CA B SER A 1 174 ? 37.186 42.428 -24.201 0.50 15.89 174 SER A CA 1
ATOM 1295 C C . SER A 1 174 ? 37.971 43.119 -23.084 1.00 16.18 174 SER A C 1
ATOM 1296 O O . SER A 1 174 ? 39.191 42.918 -22.959 1.00 16.69 174 SER A O 1
ATOM 1301 N N . THR A 1 175 ? 37.283 43.935 -22.296 1.00 15.01 175 THR A N 1
ATOM 1302 C CA . THR A 1 175 ? 37.919 44.619 -21.161 1.00 15.48 175 THR A CA 1
ATOM 1303 C C . THR A 1 175 ? 37.771 43.791 -19.899 1.00 16.22 175 THR A C 1
ATOM 1304 O O . THR A 1 175 ? 36.935 42.884 -19.820 1.00 16.39 175 THR A O 1
ATOM 1308 N N . LYS A 1 176 ? 38.551 44.144 -18.881 1.00 15.97 176 LYS A N 1
ATOM 1309 C CA . LYS A 1 176 ? 38.530 43.399 -17.630 1.00 15.74 176 LYS A CA 1
ATOM 1310 C C . LYS A 1 176 ? 37.153 43.415 -16.966 1.00 14.90 176 LYS A C 1
ATOM 1311 O O . LYS A 1 176 ? 36.746 42.412 -16.379 1.00 15.27 176 LYS A O 1
ATOM 1317 N N . ALA A 1 177 ? 36.430 44.528 -17.087 1.00 13.52 177 ALA A N 1
ATOM 1318 C CA . ALA A 1 177 ? 35.216 44.755 -16.321 1.00 12.37 177 ALA A CA 1
ATOM 1319 C C . ALA A 1 177 ? 33.949 44.428 -17.116 1.00 12.07 177 ALA A C 1
ATOM 1320 O O . ALA A 1 177 ? 32.857 44.482 -16.575 1.00 10.85 177 ALA A O 1
ATOM 1322 N N . GLY A 1 178 ? 34.112 44.074 -18.390 1.00 11.24 178 GLY A N 1
ATOM 1323 C CA . GLY A 1 178 ? 32.946 43.952 -19.270 1.00 10.68 178 GLY A CA 1
ATOM 1324 C C . GLY A 1 178 ? 32.130 42.708 -18.978 1.00 10.06 178 GLY A C 1
ATOM 1325 O O . GLY A 1 178 ? 32.641 41.714 -18.434 1.00 10.49 178 GLY A O 1
ATOM 1326 N N . VAL A 1 179 ? 30.849 42.755 -19.350 1.00 9.78 179 VAL A N 1
ATOM 1327 C CA . VAL A 1 179 ? 30.005 41.558 -19.344 1.00 9.97 179 VAL A CA 1
ATOM 1328 C C . VAL A 1 179 ? 30.426 40.723 -20.549 1.00 10.06 179 VAL A C 1
ATOM 1329 O O . VAL A 1 179 ? 30.380 41.197 -21.676 1.00 9.77 179 VAL A O 1
ATOM 1333 N N . LYS A 1 180 ? 30.827 39.478 -20.323 1.00 9.84 180 LYS A N 1
ATOM 1334 C CA . LYS A 1 180 ? 31.489 38.716 -21.381 1.00 10.34 180 LYS A CA 1
ATOM 1335 C C . LYS A 1 180 ? 30.576 37.884 -22.262 1.00 9.85 180 LYS A C 1
ATOM 1336 O O . LYS A 1 180 ? 30.916 37.598 -23.414 1.00 10.30 180 LYS A O 1
ATOM 1342 N N . GLY A 1 181 ? 29.485 37.388 -21.683 1.00 8.88 181 GLY A N 1
ATOM 1343 C CA . GLY A 1 181 ? 28.608 36.471 -22.412 1.00 8.20 181 GLY A CA 1
ATOM 1344 C C . GLY A 1 181 ? 27.133 36.861 -22.354 1.00 7.92 181 GLY A C 1
ATOM 1345 O O . GLY A 1 181 ? 26.636 37.299 -21.316 1.00 7.47 181 GLY A O 1
ATOM 1346 N N . TYR A 1 182 ? 26.427 36.632 -23.468 1.00 7.41 182 TYR A N 1
ATOM 1347 C CA . TYR A 1 182 ? 24.974 36.830 -23.508 1.00 7.69 182 TYR A CA 1
ATOM 1348 C C . TYR A 1 182 ? 24.343 35.577 -24.062 1.00 7.87 182 TYR A C 1
ATOM 1349 O O . TYR A 1 182 ? 24.857 35.017 -25.043 1.00 8.19 182 TYR A O 1
ATOM 1358 N N . ALA A 1 183 ? 23.210 35.174 -23.478 1.00 7.25 183 ALA A N 1
ATOM 1359 C CA . ALA A 1 183 ? 22.529 33.955 -23.903 1.00 7.49 183 ALA A CA 1
ATOM 1360 C C . ALA A 1 183 ? 21.230 34.352 -24.595 1.00 7.57 183 ALA A C 1
ATOM 1361 O O . ALA A 1 183 ? 20.551 35.316 -24.170 1.00 8.12 183 ALA A O 1
ATOM 1363 N N . LEU A 1 184 ? 20.909 33.583 -25.635 1.00 6.77 184 LEU A N 1
ATOM 1364 C CA . LEU A 1 184 ? 19.713 33.774 -26.440 1.00 6.99 184 LEU A CA 1
ATOM 1365 C C . LEU A 1 184 ? 18.523 33.099 -25.726 1.00 6.87 184 LEU A C 1
ATOM 1366 O O . LEU A 1 184 ? 18.091 32.018 -26.091 1.00 7.24 184 LEU A O 1
ATOM 1371 N N . ASP A 1 185 ? 17.978 33.828 -24.751 1.00 6.64 185 ASP A N 1
ATOM 1372 C CA . ASP A 1 185 ? 16.823 33.378 -23.955 1.00 6.80 185 ASP A CA 1
ATOM 1373 C C . ASP A 1 185 ? 17.186 32.044 -23.248 1.00 6.82 185 ASP A C 1
ATOM 1374 O O . ASP A 1 185 ? 18.362 31.807 -22.914 1.00 6.71 185 ASP A O 1
ATOM 1379 N N . ASN A 1 186 ? 16.191 31.169 -23.053 1.00 6.61 186 ASN A N 1
ATOM 1380 C CA . ASN A 1 186 ? 16.310 30.020 -22.175 1.00 6.89 186 ASN A CA 1
ATOM 1381 C C . ASN A 1 186 ? 15.286 28.988 -22.622 1.00 6.99 186 ASN A C 1
ATOM 1382 O O . ASN A 1 186 ? 14.081 29.293 -22.647 1.00 7.60 186 ASN A O 1
ATOM 1387 N N . GLU A 1 187 ? 15.764 27.800 -22.981 1.00 7.27 187 GLU A N 1
ATOM 1388 C CA . GLU A 1 187 ? 14.899 26.631 -23.237 1.00 7.33 187 GLU A CA 1
ATOM 1389 C C . GLU A 1 187 ? 13.725 26.936 -24.191 1.00 7.47 187 GLU A C 1
ATOM 1390 O O . GLU A 1 187 ? 12.533 26.738 -23.815 1.00 7.47 187 GLU A O 1
ATOM 1396 N N . PRO A 1 188 ? 14.049 27.360 -25.421 1.00 7.76 188 PRO A N 1
ATOM 1397 C CA . PRO A 1 188 ? 12.996 27.757 -26.377 1.00 7.78 188 PRO A CA 1
ATOM 1398 C C . PRO A 1 188 ? 11.978 26.651 -26.721 1.00 8.02 188 PRO A C 1
ATOM 1399 O O . PRO A 1 188 ? 10.782 26.954 -26.908 1.00 8.15 188 PRO A O 1
ATOM 1403 N N . ALA A 1 189 ? 12.398 25.384 -26.728 1.00 7.86 189 ALA A N 1
ATOM 1404 C CA . ALA A 1 189 ? 11.468 24.274 -27.016 1.00 8.28 189 ALA A CA 1
ATOM 1405 C C . ALA A 1 189 ? 10.485 24.052 -25.890 1.00 8.21 189 ALA A C 1
ATOM 1406 O O . ALA A 1 189 ? 9.471 23.390 -26.103 1.00 9.10 189 ALA A O 1
ATOM 1408 N N . LEU A 1 190 ? 10.741 24.716 -24.744 1.00 7.90 190 LEU A N 1
ATOM 1409 C CA . LEU A 1 190 ? 9.792 24.741 -23.622 1.00 7.74 190 LEU A CA 1
ATOM 1410 C C . LEU A 1 190 ? 9.016 26.044 -23.479 1.00 8.02 190 LEU A C 1
ATOM 1411 O O . LEU A 1 190 ? 8.148 26.126 -22.588 1.00 8.14 190 LEU A O 1
ATOM 1416 N N . TRP A 1 191 ? 9.237 27.014 -24.374 1.00 7.33 191 TRP A N 1
ATOM 1417 C CA . TRP A 1 191 ? 8.492 28.262 -24.255 1.00 7.76 191 TRP A CA 1
ATOM 1418 C C . TRP A 1 191 ? 6.986 27.993 -24.162 1.00 8.21 191 TRP A C 1
ATOM 1419 O O . TRP A 1 191 ? 6.278 28.651 -23.378 1.00 8.64 191 TRP A O 1
ATOM 1430 N N . SER A 1 192 ? 6.469 27.085 -24.982 1.00 8.59 192 SER A N 1
ATOM 1431 C CA . SER A 1 192 ? 4.998 26.918 -25.001 1.00 9.72 192 SER A CA 1
ATOM 1432 C C . SER A 1 192 ? 4.480 26.213 -23.768 1.00 10.48 192 SER A C 1
ATOM 1433 O O . SER A 1 192 ? 3.280 26.269 -23.469 1.00 10.73 192 SER A O 1
ATOM 1436 N N . HIS A 1 193 ? 5.373 25.570 -23.033 1.00 10.96 193 HIS A N 1
ATOM 1437 C CA . HIS A 1 193 ? 4.974 24.896 -21.791 1.00 11.81 193 HIS A CA 1
ATOM 1438 C C . HIS A 1 193 ? 5.229 25.770 -20.540 1.00 10.75 193 HIS A C 1
ATOM 1439 O O . HIS A 1 193 ? 4.370 25.898 -19.643 1.00 10.11 193 HIS A O 1
ATOM 1446 N N . THR A 1 194 ? 6.426 26.328 -20.465 1.00 9.48 194 THR A N 1
ATOM 1447 C CA . THR A 1 194 ? 6.841 27.176 -19.334 1.00 9.12 194 THR A CA 1
ATOM 1448 C C . THR A 1 194 ? 6.265 28.570 -19.419 1.00 9.12 194 THR A C 1
ATOM 1449 O O . THR A 1 194 ? 5.842 29.155 -18.391 1.00 9.06 194 THR A O 1
ATOM 1453 N N . HIS A 1 195 ? 6.244 29.120 -20.632 1.00 8.27 195 HIS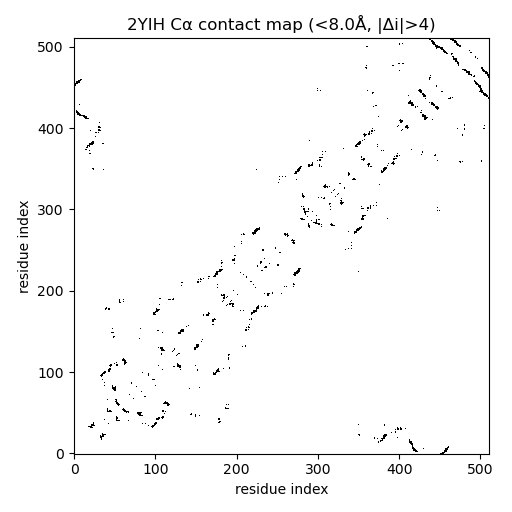 A N 1
ATOM 1454 C CA . HIS A 1 195 ? 5.824 30.519 -20.841 1.00 8.20 195 HIS A CA 1
ATOM 1455 C C . HIS A 1 195 ? 4.711 30.643 -21.889 1.00 8.34 195 HIS A C 1
ATOM 1456 O O . HIS A 1 195 ? 4.810 31.447 -22.834 1.00 8.02 195 HIS A O 1
ATOM 1463 N N . PRO A 1 196 ? 3.608 29.918 -21.688 1.00 8.61 196 PRO A N 1
ATOM 1464 C CA . PRO A 1 196 ? 2.516 29.992 -22.672 1.00 9.26 196 PRO A CA 1
ATOM 1465 C C . PRO A 1 196 ? 1.865 31.366 -22.747 1.00 9.34 196 PRO A C 1
ATOM 1466 O O . PRO A 1 196 ? 1.215 31.684 -23.769 1.00 10.43 196 PRO A O 1
ATOM 1470 N N . ARG A 1 197 ? 1.964 32.164 -21.685 1.00 9.29 197 ARG A N 1
ATOM 1471 C CA . ARG A 1 197 ? 1.432 33.535 -21.748 1.00 9.49 197 ARG A CA 1
ATOM 1472 C C . ARG A 1 197 ? 2.267 34.434 -22.652 1.00 9.89 197 ARG A C 1
ATOM 1473 O O . ARG A 1 197 ? 1.826 35.527 -22.999 1.00 10.49 197 ARG A O 1
ATOM 1481 N N . ILE A 1 198 ? 3.516 34.032 -22.938 1.00 9.24 198 ILE A N 1
ATOM 1482 C CA . ILE A 1 198 ? 4.385 34.820 -23.808 1.00 9.20 198 ILE A CA 1
ATOM 1483 C C . ILE A 1 198 ? 4.377 34.274 -25.254 1.00 9.82 198 ILE A C 1
ATOM 1484 O O . ILE A 1 198 ? 4.267 35.034 -26.239 1.00 10.61 198 ILE A O 1
ATOM 1489 N N . HIS A 1 199 ? 4.479 32.965 -25.370 1.00 10.00 199 HIS A N 1
ATOM 1490 C CA . HIS A 1 199 ? 4.645 32.314 -26.689 1.00 10.04 199 HIS A CA 1
ATOM 1491 C C . HIS A 1 199 ? 3.903 30.974 -26.679 1.00 10.41 199 HIS A C 1
ATOM 1492 O O . HIS A 1 199 ? 4.509 29.912 -26.535 1.00 9.91 199 HIS A O 1
ATOM 1499 N N . PRO A 1 200 ? 2.556 31.015 -26.812 1.00 11.27 200 PRO A N 1
ATOM 1500 C CA . PRO A 1 200 ? 1.704 29.812 -26.625 1.00 11.63 200 PRO A CA 1
ATOM 1501 C C . PRO A 1 200 ? 1.938 28.701 -27.678 1.00 12.03 200 PRO A C 1
ATOM 1502 O O . PRO A 1 200 ? 1.746 27.512 -27.373 1.00 12.15 200 PRO A O 1
ATOM 1506 N N . GLU A 1 201 ? 2.406 29.071 -28.875 1.00 12.08 201 GLU A N 1
ATOM 1507 C CA . GLU A 1 201 ? 2.632 28.068 -29.929 1.00 12.43 201 GLU A CA 1
ATOM 1508 C C . GLU A 1 201 ? 3.998 27.412 -29.737 1.00 12.61 201 GLU A C 1
ATOM 1509 O O . GLU A 1 201 ? 4.936 28.057 -29.219 1.00 12.14 201 GLU A O 1
ATOM 1515 N N . LYS A 1 202 ? 4.110 26.138 -30.104 1.00 11.70 202 LYS A N 1
ATOM 1516 C CA . LYS A 1 202 ? 5.422 25.478 -30.060 1.00 11.82 202 LYS A CA 1
ATOM 1517 C C . LYS A 1 202 ? 6.379 26.211 -31.002 1.00 11.62 202 LYS A C 1
ATOM 1518 O O . LYS A 1 202 ? 6.031 26.516 -32.150 1.00 11.74 202 LYS A O 1
ATOM 1524 N N . VAL A 1 203 ? 7.566 26.548 -30.507 1.00 10.37 203 VAL A N 1
ATOM 1525 C CA . VAL A 1 203 ? 8.577 27.213 -31.346 1.00 9.69 203 VAL A CA 1
ATOM 1526 C C . VAL A 1 203 ? 8.931 26.366 -32.589 1.00 9.46 203 VAL A C 1
ATOM 1527 O O . VAL A 1 203 ? 9.056 25.121 -32.517 1.00 9.79 203 VAL A O 1
ATOM 1531 N N . GLY A 1 204 ? 9.095 27.044 -33.729 1.00 9.19 204 GLY A N 1
ATOM 1532 C CA . GLY A 1 204 ? 9.589 26.361 -34.951 1.00 9.60 204 GLY A CA 1
ATOM 1533 C C . GLY A 1 204 ? 11.102 26.294 -35.002 1.00 9.18 204 GLY A C 1
ATOM 1534 O O . GLY A 1 204 ? 11.789 27.085 -34.324 1.00 9.20 204 GLY A O 1
ATOM 1535 N N . ALA A 1 205 ? 11.638 25.323 -35.744 1.00 9.41 205 ALA A N 1
ATOM 1536 C CA . ALA A 1 205 ? 13.097 25.254 -35.947 1.00 9.62 205 ALA A CA 1
ATOM 1537 C C . ALA A 1 205 ? 13.592 26.455 -36.731 1.00 9.74 205 ALA A C 1
ATOM 1538 O O . ALA A 1 205 ? 14.559 27.107 -36.322 1.00 9.87 205 ALA A O 1
ATOM 1540 N N . LYS A 1 206 ? 12.917 26.791 -37.835 1.00 9.57 206 LYS A N 1
ATOM 1541 C CA . LYS A 1 206 ? 13.311 27.974 -38.603 1.00 10.05 206 LYS A CA 1
ATOM 1542 C C . LYS A 1 206 ? 13.051 29.241 -37.803 1.00 9.39 206 LYS A C 1
ATOM 1543 O O . LYS A 1 206 ? 13.891 30.150 -37.788 1.00 9.54 206 LYS A O 1
ATOM 1549 N N . GLU A 1 207 ? 11.904 29.292 -37.116 1.00 9.30 207 GLU A N 1
ATOM 1550 C CA . GLU A 1 207 ? 11.612 30.432 -36.226 1.00 9.18 207 GLU A CA 1
ATOM 1551 C C . GLU A 1 207 ? 12.769 30.692 -35.250 1.00 8.93 207 GLU A C 1
ATOM 1552 O O . GLU A 1 207 ? 13.170 31.834 -35.035 1.00 8.93 207 GLU A O 1
ATOM 1558 N N . LEU A 1 208 ? 13.206 29.630 -34.588 1.00 8.83 208 LEU A N 1
ATOM 1559 C CA . LEU A 1 208 ? 14.265 29.756 -33.579 1.00 8.70 208 LEU A CA 1
ATOM 1560 C C . LEU A 1 208 ? 15.537 30.327 -34.210 1.00 9.07 208 LEU A C 1
ATOM 1561 O O . LEU A 1 208 ? 16.148 31.246 -33.660 1.00 7.95 208 LEU A O 1
ATOM 1566 N N . VAL A 1 209 ? 15.931 29.790 -35.362 1.00 9.06 209 VAL A N 1
ATOM 1567 C CA . VAL A 1 209 ? 17.116 30.325 -36.048 1.00 9.52 209 VAL A CA 1
ATOM 1568 C C . VAL A 1 209 ? 16.936 31.800 -36.416 1.00 9.70 209 VAL A C 1
ATOM 1569 O O . VAL A 1 209 ? 17.823 32.615 -36.190 1.00 9.37 209 VAL A O 1
ATOM 1573 N N . ASP A 1 210 ? 15.789 32.150 -36.986 1.00 9.79 210 ASP A N 1
ATOM 1574 C CA . ASP A 1 210 ? 15.533 33.540 -37.351 1.00 10.30 210 ASP A CA 1
ATOM 1575 C C . ASP A 1 210 ? 15.573 34.494 -36.146 1.00 9.46 210 ASP A C 1
ATOM 1576 O O . ASP A 1 210 ? 16.167 35.565 -36.219 1.00 9.10 210 ASP A O 1
ATOM 1581 N N . ARG A 1 211 ? 14.930 34.098 -35.035 1.00 9.45 211 ARG A N 1
ATOM 1582 C CA . ARG A 1 211 ? 14.939 34.938 -33.833 1.00 8.61 211 ARG A CA 1
ATOM 1583 C C . ARG A 1 211 ? 16.363 35.101 -33.313 1.00 8.35 211 ARG A C 1
ATOM 1584 O O . ARG A 1 211 ? 16.748 36.184 -32.880 1.00 8.79 211 ARG A O 1
ATOM 1592 N N . SER A 1 212 ? 17.129 34.024 -33.399 1.00 8.32 212 SER A N 1
ATOM 1593 C CA . SER A 1 212 ? 18.509 33.986 -32.912 1.00 8.42 212 SER A CA 1
ATOM 1594 C C . SER A 1 212 ? 19.429 34.879 -33.730 1.00 8.54 212 SER A C 1
ATOM 1595 O O . SER A 1 212 ? 20.267 35.611 -33.191 1.00 8.68 212 SER A O 1
ATOM 1598 N N . VAL A 1 213 ? 19.303 34.781 -35.046 1.00 8.43 213 VAL A N 1
ATOM 1599 C CA . VAL A 1 213 ? 20.120 35.626 -35.932 1.00 8.76 213 VAL A CA 1
ATOM 1600 C C . VAL A 1 213 ? 19.801 37.090 -35.725 1.00 8.62 213 VAL A C 1
ATOM 1601 O O . VAL A 1 213 ? 20.708 37.905 -35.586 1.00 8.54 213 VAL A O 1
ATOM 1605 N N . SER A 1 214 ? 18.512 37.426 -35.618 1.00 8.45 214 SER A N 1
ATOM 1606 C C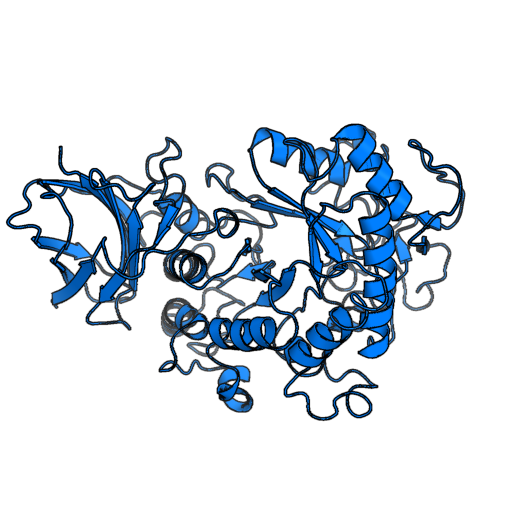A . SER A 1 214 ? 18.138 38.831 -35.385 1.00 8.86 214 SER A CA 1
ATOM 1607 C C . SER A 1 214 ? 18.685 39.384 -34.056 1.00 8.52 214 SER A C 1
ATOM 1608 O O . SER A 1 214 ? 19.192 40.504 -34.003 1.00 8.27 214 SER A O 1
ATOM 1611 N N . LEU A 1 215 ? 18.596 38.597 -32.989 1.00 7.93 215 LEU A N 1
ATOM 1612 C CA . LEU A 1 215 ? 19.022 39.089 -31.669 1.00 8.22 215 LEU A CA 1
ATOM 1613 C C . LEU A 1 215 ? 20.565 39.145 -31.637 1.00 8.47 215 LEU A C 1
ATOM 1614 O O . LEU A 1 215 ? 21.146 40.136 -31.173 1.00 8.83 215 LEU A O 1
ATOM 1619 N N . SER A 1 216 ? 21.212 38.114 -32.176 1.00 8.28 216 SER A N 1
ATOM 1620 C CA . SER A 1 216 ? 22.670 38.047 -32.135 1.00 8.56 216 SER A CA 1
ATOM 1621 C C . SER A 1 216 ? 23.252 39.217 -32.914 1.00 8.73 216 SER A C 1
ATOM 1622 O O . SER A 1 216 ? 24.158 39.898 -32.424 1.00 8.52 216 SER A O 1
ATOM 1625 N N . LYS A 1 217 ? 22.689 39.502 -34.095 1.00 8.88 217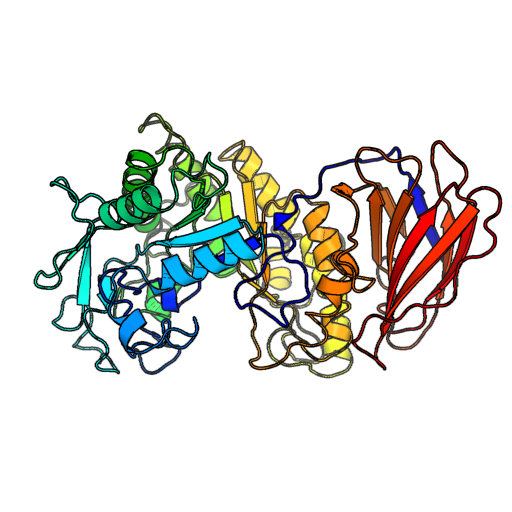 LYS A N 1
ATOM 1626 C CA . LYS A 1 217 ? 23.163 40.679 -34.861 1.00 10.05 217 LYS A CA 1
ATOM 1627 C C . LYS A 1 217 ? 23.071 41.959 -34.060 1.00 9.75 217 LYS A C 1
ATOM 1628 O O . LYS A 1 217 ? 23.998 42.777 -34.091 1.00 10.09 217 LYS A O 1
ATOM 1634 N N . ALA A 1 218 ? 21.945 42.152 -33.382 1.00 9.07 218 ALA A N 1
ATOM 1635 C CA . ALA A 1 218 ? 21.760 43.367 -32.599 1.00 9.17 218 ALA A CA 1
ATOM 1636 C C . ALA A 1 218 ? 22.785 43.496 -31.495 1.00 8.67 218 ALA A C 1
ATOM 1637 O O . ALA A 1 218 ? 23.247 44.580 -31.217 1.00 9.00 218 ALA A O 1
ATOM 1639 N N . VAL A 1 219 ? 23.082 42.391 -30.819 1.00 8.56 219 VAL A N 1
ATOM 1640 C CA . VAL A 1 219 ? 24.071 42.408 -29.744 1.00 8.54 219 VAL A CA 1
ATOM 1641 C C . VAL A 1 219 ? 25.479 42.710 -30.283 1.00 8.62 219 VAL A C 1
ATOM 1642 O O . VAL A 1 219 ? 26.208 43.512 -29.694 1.00 8.69 219 VAL A O 1
ATOM 1646 N N . LYS A 1 220 ? 25.848 42.005 -31.341 1.00 9.07 220 LYS A N 1
ATOM 1647 C CA . LYS A 1 220 ? 27.200 42.056 -31.886 1.00 9.21 220 LYS A CA 1
ATOM 1648 C C . LYS A 1 220 ? 27.437 43.447 -32.463 1.00 9.79 220 LYS A C 1
ATOM 1649 O O . LYS A 1 220 ? 28.587 43.911 -32.571 1.00 10.24 220 LYS A O 1
ATOM 1655 N N . ALA A 1 221 ? 26.354 44.144 -32.835 1.00 9.55 221 ALA A N 1
ATOM 1656 C CA . ALA A 1 221 ? 26.502 45.542 -33.310 1.00 10.65 221 ALA A CA 1
ATOM 1657 C C . ALA A 1 221 ? 26.915 46.505 -32.196 1.00 11.15 221 ALA A C 1
ATOM 1658 O O . ALA A 1 221 ? 27.547 47.545 -32.439 1.00 12.06 221 ALA A O 1
ATOM 1660 N N . ILE A 1 222 ? 26.572 46.158 -30.961 1.00 10.68 222 ILE A N 1
ATOM 1661 C CA . ILE A 1 222 ? 27.032 46.927 -29.811 1.00 10.74 222 ILE A CA 1
ATOM 1662 C C . ILE A 1 222 ? 28.388 46.459 -29.297 1.00 10.97 222 ILE A C 1
ATOM 1663 O O . ILE A 1 222 ? 29.228 47.278 -28.921 1.00 11.98 222 ILE A O 1
ATOM 1668 N N . ASP A 1 223 ? 28.578 45.136 -29.221 1.00 10.94 223 ASP A N 1
ATOM 1669 C CA . ASP A 1 223 ? 29.808 44.579 -28.653 1.00 11.09 223 ASP A CA 1
ATOM 1670 C C . ASP A 1 223 ? 30.187 43.325 -29.417 1.00 10.68 223 ASP A C 1
ATOM 1671 O O . ASP A 1 223 ? 29.713 42.224 -29.112 1.00 10.37 223 ASP A O 1
ATOM 1676 N N . ALA A 1 224 ? 31.091 43.487 -30.381 1.00 10.54 224 ALA A N 1
ATOM 1677 C CA . ALA A 1 224 ? 31.487 42.387 -31.257 1.00 11.10 224 ALA A CA 1
ATOM 1678 C C . ALA A 1 224 ? 32.254 41.298 -30.498 1.00 11.05 224 ALA A C 1
ATOM 1679 O O . ALA A 1 224 ? 32.308 40.137 -30.923 1.00 12.15 224 ALA A O 1
ATOM 1681 N N . GLY A 1 225 ? 32.838 41.675 -29.367 1.00 11.06 225 GLY A N 1
ATOM 1682 C CA . GLY A 1 225 ? 33.654 40.725 -28.617 1.00 11.02 225 GLY A CA 1
ATOM 1683 C C . GLY A 1 225 ? 32.846 39.897 -27.629 1.00 10.64 225 GLY A C 1
ATOM 1684 O O . GLY A 1 225 ? 33.368 38.952 -27.037 1.00 10.57 225 GLY A O 1
ATOM 1685 N N . ALA A 1 226 ? 31.588 40.268 -27.407 1.00 10.33 226 ALA A N 1
ATOM 1686 C CA . ALA A 1 226 ? 30.749 39.491 -26.448 1.00 10.14 226 ALA A CA 1
ATOM 1687 C C . ALA A 1 226 ? 30.481 38.122 -27.042 1.00 10.11 226 ALA A C 1
ATOM 1688 O O . ALA A 1 226 ? 30.225 38.021 -28.241 1.00 10.71 226 ALA A O 1
ATOM 1690 N N . GLU A 1 227 ? 30.450 37.087 -26.201 1.00 9.80 227 GLU A N 1
ATOM 1691 C CA . GLU A 1 227 ? 30.185 35.723 -26.652 1.00 9.83 227 GLU A CA 1
ATOM 1692 C C . GLU A 1 227 ? 28.701 35.445 -26.578 1.00 9.48 227 GLU A C 1
ATOM 1693 O O . GLU A 1 227 ? 28.090 35.635 -25.532 1.00 9.64 227 GLU A O 1
ATOM 1699 N N . VAL A 1 228 ? 28.131 35.000 -27.692 1.00 8.70 228 VAL A N 1
ATOM 1700 C CA . VAL A 1 228 ? 26.684 34.683 -27.753 1.00 8.19 228 VAL A CA 1
ATOM 1701 C C . VAL A 1 228 ? 26.489 33.182 -27.593 1.00 7.99 228 VAL A C 1
ATOM 1702 O O . VAL A 1 228 ? 27.092 32.373 -28.340 1.00 8.02 228 VAL A O 1
ATOM 1706 N N . PHE A 1 229 ? 25.622 32.813 -26.648 1.00 7.44 229 PHE A N 1
ATOM 1707 C CA . PHE A 1 229 ? 25.386 31.404 -26.281 1.00 7.46 229 PHE A CA 1
ATOM 1708 C C . PHE A 1 229 ? 23.987 31.024 -26.769 1.00 8.05 229 PHE A C 1
ATOM 1709 O O . PHE A 1 229 ? 23.007 31.773 -26.505 1.00 7.66 229 PHE A O 1
ATOM 1717 N N . GLY A 1 230 ? 23.888 29.899 -27.466 1.00 7.64 230 GLY A N 1
ATOM 1718 C CA . GLY A 1 230 ? 22.568 29.377 -27.871 1.00 7.87 230 GLY A CA 1
ATOM 1719 C C . GLY A 1 230 ? 22.674 27.905 -28.188 1.00 7.73 230 GLY A C 1
ATOM 1720 O O . GLY A 1 230 ? 23.768 27.420 -28.428 1.00 7.65 230 GLY A O 1
ATOM 1721 N N . PRO A 1 231 ? 21.529 27.199 -28.336 1.00 7.84 231 PRO A N 1
ATOM 1722 C CA . PRO A 1 231 ? 20.171 27.668 -28.160 1.00 7.71 231 PRO A CA 1
ATOM 1723 C C . PRO A 1 231 ? 19.626 27.451 -26.754 1.00 7.65 231 PRO A C 1
ATOM 1724 O O . PRO A 1 231 ? 18.433 27.709 -26.532 1.00 8.13 231 PRO A O 1
ATOM 1728 N N . VAL A 1 232 ? 20.491 27.075 -25.796 1.00 7.45 232 VAL A N 1
ATOM 1729 C CA . VAL A 1 232 ? 20.086 26.933 -24.375 1.00 7.10 232 VAL A CA 1
ATOM 1730 C C . VAL A 1 232 ? 19.015 25.816 -24.239 1.00 7.05 232 VAL A C 1
ATOM 1731 O O . VAL A 1 232 ? 17.931 26.005 -23.639 1.00 6.89 232 VAL A O 1
ATOM 1735 N N . LEU A 1 233 ? 19.278 24.680 -24.868 1.00 7.14 233 LEU A N 1
ATOM 1736 C CA . LEU A 1 233 ? 18.264 23.622 -24.978 1.00 7.63 233 LEU A CA 1
ATOM 1737 C C . LEU A 1 233 ? 18.042 22.895 -23.658 1.00 7.66 233 LEU A C 1
ATOM 1738 O O . LEU A 1 233 ? 19.010 22.547 -22.951 1.00 7.55 233 LEU A O 1
ATOM 1743 N N . TYR A 1 234 ? 16.775 22.597 -23.337 1.00 7.82 234 TYR A N 1
ATOM 1744 C CA . TYR A 1 234 ? 16.457 22.060 -22.005 1.00 8.02 234 TYR A CA 1
ATOM 1745 C C . TYR A 1 234 ? 16.986 20.654 -21.751 1.00 7.91 234 TYR A C 1
ATOM 1746 O O . TYR A 1 234 ? 17.212 20.269 -20.588 1.00 8.24 234 TYR A O 1
ATOM 1755 N N . GLY A 1 235 ? 17.115 19.844 -22.806 1.00 8.02 235 GLY A N 1
ATOM 1756 C CA . GLY A 1 235 ? 17.376 18.417 -22.611 1.00 8.30 235 GLY A CA 1
ATOM 1757 C C . GLY A 1 235 ? 17.235 17.666 -23.922 1.00 9.10 235 GLY A C 1
ATOM 1758 O O . GLY A 1 235 ? 16.992 18.257 -24.968 1.00 8.74 235 GLY A O 1
ATOM 1759 N N . PHE A 1 236 ? 17.393 16.345 -23.861 1.00 9.62 236 PHE A N 1
ATOM 1760 C CA . PHE A 1 236 ? 17.586 15.563 -25.054 1.00 10.71 236 PHE A CA 1
ATOM 1761 C C . PHE A 1 236 ? 16.439 15.681 -26.073 1.00 10.48 236 PHE A C 1
ATOM 1762 O O . PHE A 1 236 ? 16.682 15.708 -27.277 1.00 10.39 236 PHE A O 1
ATOM 1770 N N . GLY A 1 237 ? 15.197 15.791 -25.608 1.00 10.09 237 GLY A N 1
ATOM 1771 C CA . GLY A 1 237 ? 14.093 15.915 -26.570 1.00 10.25 237 GLY A CA 1
ATOM 1772 C C . GLY A 1 237 ? 14.217 17.155 -27.459 1.00 10.07 237 GLY A C 1
ATOM 1773 O O . GLY A 1 237 ? 13.801 17.144 -28.623 1.00 11.02 237 GLY A O 1
ATOM 1774 N N . ALA A 1 238 ? 14.796 18.226 -26.920 1.00 9.35 238 ALA A N 1
ATOM 1775 C CA . ALA A 1 238 ? 15.068 19.417 -27.694 1.00 9.41 238 ALA A CA 1
ATOM 1776 C C . ALA A 1 238 ? 16.318 19.228 -28.570 1.00 9.52 238 ALA A C 1
ATOM 1777 O O . ALA A 1 238 ? 16.351 19.703 -29.709 1.00 9.71 238 ALA A O 1
ATOM 1779 N N . TYR A 1 239 ? 17.360 18.579 -28.040 1.00 9.42 239 TYR A N 1
ATOM 1780 C CA . TYR A 1 239 ? 18.539 18.260 -28.882 1.00 9.52 239 TYR A CA 1
ATOM 1781 C C . TYR A 1 239 ? 18.095 17.474 -30.135 1.00 9.88 239 TYR A C 1
ATOM 1782 O O . TYR A 1 239 ? 18.580 17.726 -31.237 1.00 9.47 239 TYR A O 1
ATOM 1791 N N . LYS A 1 240 ? 17.145 16.557 -29.951 1.00 10.81 240 LYS A N 1
ATOM 1792 C CA . LYS A 1 240 ? 16.763 15.605 -31.011 1.00 11.29 240 LYS A CA 1
ATOM 1793 C C . LYS A 1 240 ? 15.992 16.295 -32.157 1.00 11.46 240 LYS A C 1
ATOM 1794 O O . LYS A 1 240 ? 16.391 16.210 -33.307 1.00 11.45 240 LYS A O 1
ATOM 1800 N N . ASP A 1 241 ? 14.908 16.998 -31.834 1.00 11.75 241 ASP A N 1
ATOM 1801 C CA . ASP A 1 241 ? 14.056 17.580 -32.882 1.00 11.94 241 ASP A CA 1
ATOM 1802 C C . ASP A 1 241 ? 13.308 18.801 -32.363 1.00 11.40 241 ASP A C 1
ATOM 1803 O O . ASP A 1 241 ? 12.183 19.140 -32.814 1.00 10.59 241 ASP A O 1
ATOM 1808 N N . LEU A 1 242 ? 13.967 19.510 -31.448 1.00 10.44 242 LEU A N 1
ATOM 1809 C CA . LEU A 1 242 ? 13.377 20.696 -30.875 1.00 9.74 242 LEU A CA 1
ATOM 1810 C C . LEU A 1 242 ? 11.959 20.421 -30.313 1.00 10.28 242 LEU A C 1
ATOM 1811 O O . LEU A 1 242 ? 11.032 21.188 -30.511 1.00 11.07 242 LEU A O 1
ATOM 1816 N N . GLN A 1 243 ? 11.850 19.330 -29.570 1.00 9.98 243 GLN A N 1
ATOM 1817 C CA . GLN A 1 243 ? 10.598 18.880 -28.950 1.00 11.06 243 GLN A CA 1
ATOM 1818 C C . GLN A 1 243 ? 9.499 18.738 -30.004 1.00 11.79 243 GLN A C 1
ATOM 1819 O O . GLN A 1 243 ? 8.414 19.275 -29.860 1.00 12.48 243 GLN A O 1
ATOM 1825 N N . THR A 1 244 ? 9.819 18.012 -31.069 1.00 12.60 244 THR A N 1
ATOM 1826 C CA . THR A 1 244 ? 8.848 17.788 -32.176 1.00 13.85 244 THR A CA 1
ATOM 1827 C C . THR A 1 244 ? 8.345 19.130 -32.716 1.00 13.13 244 THR A C 1
ATOM 1828 O O . THR A 1 244 ? 7.125 19.374 -32.815 1.00 12.80 244 THR A O 1
ATOM 1832 N N . ALA A 1 245 ? 9.277 20.015 -33.091 1.00 12.84 245 ALA A N 1
ATOM 1833 C CA . ALA A 1 245 ? 8.923 21.309 -33.671 1.00 12.88 245 ALA A CA 1
ATOM 1834 C C . ALA A 1 245 ? 8.001 21.077 -34.879 1.00 13.46 245 ALA A C 1
ATOM 1835 O O . ALA A 1 245 ? 8.213 20.125 -35.647 1.00 13.91 245 ALA A O 1
ATOM 1837 N N . PRO A 1 246 ? 6.994 21.933 -35.047 1.00 14.18 246 PRO A N 1
ATOM 1838 C CA . PRO A 1 246 ? 6.017 21.700 -36.132 1.00 14.81 246 PRO A CA 1
ATOM 1839 C C . PRO A 1 246 ? 6.613 21.649 -37.534 1.00 14.94 246 PRO A C 1
ATOM 1840 O O . PRO A 1 246 ? 6.077 20.933 -38.395 1.00 16.26 246 PRO A O 1
ATOM 1844 N N . ASP A 1 247 ? 7.701 22.378 -37.768 1.00 13.82 247 ASP A N 1
ATOM 1845 C CA . ASP A 1 247 ? 8.395 22.354 -39.044 1.00 14.09 247 ASP A CA 1
ATOM 1846 C C . ASP A 1 247 ? 9.559 21.373 -39.173 1.00 14.79 247 ASP A C 1
ATOM 1847 O O . ASP A 1 247 ? 10.253 21.377 -40.189 1.00 15.38 247 ASP A O 1
ATOM 1852 N N . TRP A 1 248 ? 9.784 20.524 -38.171 1.00 14.32 248 TRP A N 1
ATOM 1853 C CA . TRP A 1 248 ? 10.984 19.677 -38.181 1.00 15.25 248 TRP A CA 1
ATOM 1854 C C . TRP A 1 248 ? 11.050 18.777 -39.432 1.00 17.07 248 TRP A C 1
ATOM 1855 O O . TRP A 1 248 ? 12.099 18.681 -40.077 1.00 17.86 248 TRP A O 1
ATOM 1866 N N . ASP A 1 249 ? 9.947 18.111 -39.762 1.00 18.08 249 ASP A N 1
ATOM 1867 C CA . ASP A 1 249 ? 9.963 17.219 -40.938 1.00 20.67 249 ASP A CA 1
ATOM 1868 C C . ASP A 1 249 ? 10.331 17.960 -42.218 1.00 21.08 249 ASP A C 1
ATOM 1869 O O . ASP A 1 249 ? 11.052 17.415 -43.069 1.00 21.57 249 ASP A O 1
ATOM 1874 N N . SER A 1 250 ? 9.891 19.212 -42.319 1.00 20.26 250 SER A N 1
ATOM 1875 C CA A SER A 1 250 ? 10.171 20.030 -43.495 0.50 20.99 250 SER A CA 1
ATOM 1876 C CA B SER A 1 250 ? 10.163 20.068 -43.478 0.50 21.02 250 SER A CA 1
ATOM 1877 C C . SER A 1 250 ? 11.619 20.517 -43.604 1.00 21.98 250 SER A C 1
ATOM 1878 O O . SER A 1 250 ? 12.095 20.826 -44.709 1.00 23.06 250 SER A O 1
ATOM 1883 N N . VAL A 1 251 ? 12.314 20.638 -42.474 1.00 20.36 251 VAL A N 1
ATOM 1884 C CA . VAL A 1 251 ? 13.672 21.194 -42.506 1.00 20.46 251 VAL A CA 1
ATOM 1885 C C . VAL A 1 251 ? 14.781 20.190 -42.190 1.00 20.28 251 VAL A C 1
ATOM 1886 O O . VAL A 1 251 ? 15.961 20.489 -42.416 1.00 22.71 251 VAL A O 1
ATOM 1890 N N . LYS A 1 252 ? 14.432 18.999 -41.708 1.00 18.87 252 LYS A N 1
ATOM 1891 C CA . LYS A 1 252 ? 15.444 18.096 -41.168 1.00 20.29 252 LYS A CA 1
ATOM 1892 C C . LYS A 1 252 ? 16.423 17.604 -42.238 1.00 20.88 252 LYS A C 1
ATOM 1893 O O . LYS A 1 252 ? 17.551 17.228 -41.926 1.00 19.66 252 LYS A O 1
ATOM 1899 N N . GLY A 1 253 ? 15.976 17.588 -43.493 1.00 21.11 253 GLY A N 1
ATOM 1900 C CA . GLY A 1 253 ? 16.838 17.108 -44.590 1.00 22.92 253 GLY A CA 1
ATOM 1901 C C . GLY A 1 253 ? 17.596 15.862 -44.186 1.00 22.59 253 GLY A C 1
ATOM 1902 O O . GLY A 1 253 ? 16.994 14.889 -43.756 1.00 22.68 253 GLY A O 1
ATOM 1903 N N . ASN A 1 254 ? 18.929 15.924 -44.257 1.00 24.94 254 ASN A N 1
ATOM 1904 C CA . ASN A 1 254 ? 19.781 14.801 -43.881 1.00 26.58 254 ASN A CA 1
ATOM 1905 C C . ASN A 1 254 ? 20.495 15.033 -42.546 1.00 26.64 254 ASN A C 1
ATOM 1906 O O . ASN A 1 254 ? 21.615 14.572 -42.359 1.00 27.74 254 ASN A O 1
ATOM 1911 N N . TYR A 1 255 ? 19.874 15.790 -41.640 1.00 24.27 255 TYR A N 1
ATOM 1912 C CA . TYR A 1 255 ? 20.504 16.076 -40.351 1.00 20.85 255 TYR A CA 1
ATOM 1913 C C . TYR A 1 255 ? 20.181 14.955 -39.377 1.00 19.79 255 TYR A C 1
ATOM 1914 O O . TYR A 1 255 ? 19.054 14.428 -39.355 1.00 19.36 255 TYR A O 1
ATOM 1923 N N . SER A 1 256 ? 21.150 14.593 -38.539 1.00 18.30 256 SER A N 1
ATOM 1924 C CA . SER A 1 256 ? 20.921 13.526 -37.569 1.00 17.08 256 SER A CA 1
ATOM 1925 C C . SER A 1 256 ? 19.995 13.969 -36.444 1.00 15.10 256 SER A C 1
ATOM 1926 O O . SER A 1 256 ? 19.392 13.133 -35.769 1.00 14.44 256 SER A O 1
ATOM 1929 N N . TRP A 1 257 ? 20.053 15.264 -36.135 1.00 12.70 257 TRP A N 1
ATOM 1930 C CA . TRP A 1 257 ? 19.267 15.845 -35.049 1.00 12.11 257 TRP A CA 1
ATOM 1931 C C . TRP A 1 257 ? 19.280 17.347 -35.147 1.00 11.01 257 TRP A C 1
ATOM 1932 O O . TRP A 1 257 ? 20.047 17.910 -35.946 1.00 10.07 257 TRP A O 1
ATOM 1943 N N . PHE A 1 258 ? 18.409 17.996 -34.360 1.00 10.12 258 PHE A N 1
ATOM 1944 C CA . PHE A 1 258 ? 18.267 19.465 -34.410 1.00 9.59 258 PHE A CA 1
ATOM 1945 C C . PHE A 1 258 ? 19.598 20.186 -34.102 1.00 9.42 258 PHE A C 1
ATOM 1946 O O . PHE A 1 258 ? 19.872 21.261 -34.642 1.00 9.14 258 PHE A O 1
ATOM 1954 N N . VAL A 1 259 ? 20.406 19.592 -33.220 1.00 9.07 259 VAL A N 1
ATOM 1955 C CA . VAL A 1 259 ? 21.729 20.142 -32.877 1.00 9.14 259 VAL A CA 1
ATOM 1956 C C . VAL A 1 259 ? 22.464 20.509 -34.182 1.00 9.57 259 VAL A C 1
ATOM 1957 O O . VAL A 1 259 ? 22.977 21.616 -34.316 1.00 9.80 259 VAL A O 1
ATOM 1961 N N . ASP A 1 260 ? 22.471 19.583 -35.147 1.00 10.13 260 ASP A N 1
ATOM 1962 C CA . ASP A 1 260 ? 23.173 19.798 -36.423 1.00 10.85 260 ASP A CA 1
ATOM 1963 C C . ASP A 1 260 ? 22.529 20.872 -37.281 1.00 10.19 260 ASP A C 1
ATOM 1964 O O . ASP A 1 260 ? 23.234 21.719 -37.851 1.00 10.99 260 ASP A O 1
ATOM 1969 N N . TYR A 1 261 ? 21.191 20.859 -37.344 1.00 10.47 261 TYR A N 1
ATOM 1970 C CA . TYR A 1 261 ? 20.463 21.876 -38.112 1.00 10.39 261 TYR A CA 1
ATOM 1971 C C . TYR A 1 261 ? 20.810 23.277 -37.594 1.00 10.31 261 TYR A C 1
ATOM 1972 O O . TYR A 1 261 ? 21.075 24.200 -38.365 1.00 9.93 261 TYR A O 1
ATOM 1981 N N . TYR A 1 262 ? 20.747 23.433 -36.277 1.00 10.21 262 TYR A N 1
ATOM 1982 C CA . TYR A 1 262 ? 21.022 24.734 -35.662 1.00 9.79 262 TYR A CA 1
ATOM 1983 C C . TYR A 1 262 ? 22.452 25.207 -35.941 1.00 9.76 262 TYR A C 1
ATOM 1984 O O . TYR A 1 262 ? 22.674 26.348 -36.341 1.00 10.21 262 TYR A O 1
ATOM 1993 N N . LEU A 1 263 ? 23.415 24.312 -35.745 1.00 9.87 263 LEU A N 1
ATOM 1994 C CA . LEU A 1 263 ? 24.818 24.656 -35.961 1.00 10.44 263 LEU A CA 1
ATOM 1995 C C . LEU A 1 263 ? 25.064 25.074 -37.403 1.00 10.84 263 LEU A C 1
ATOM 1996 O O . LEU A 1 263 ? 25.659 26.125 -37.667 1.00 10.76 263 LEU A O 1
ATOM 2001 N N . ASP A 1 264 ? 24.528 24.293 -38.341 1.00 11.50 264 ASP A N 1
ATOM 2002 C CA . ASP A 1 264 ? 24.738 24.582 -39.755 1.00 12.33 264 ASP A CA 1
ATOM 2003 C C . ASP A 1 264 ? 24.032 25.872 -40.151 1.00 12.12 264 ASP A C 1
ATOM 2004 O O . ASP A 1 264 ? 24.578 26.697 -40.892 1.00 11.22 264 ASP A O 1
ATOM 2009 N N . GLN A 1 265 ? 22.809 26.074 -39.649 1.00 10.91 265 GLN A N 1
ATOM 2010 C CA . GLN A 1 265 ? 22.049 27.281 -40.014 1.00 11.38 265 GLN A CA 1
ATOM 2011 C C . GLN A 1 265 ? 22.657 28.535 -39.404 1.00 11.04 265 GLN A C 1
ATOM 2012 O O . GLN A 1 265 ? 22.687 29.582 -40.059 1.00 10.64 265 GLN A O 1
ATOM 2018 N N . MET A 1 266 ? 23.193 28.431 -38.188 1.00 10.28 266 MET A N 1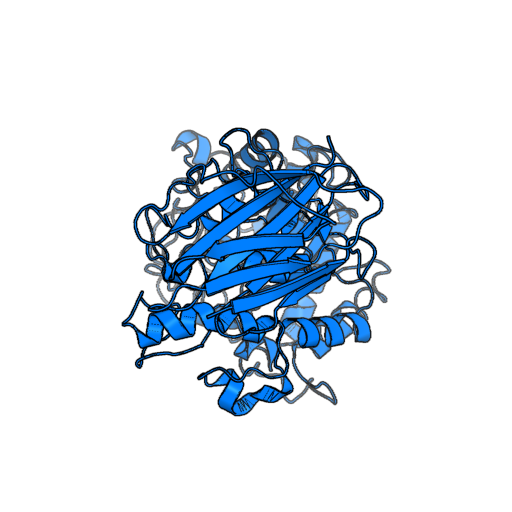
ATOM 2019 C CA . MET A 1 266 ? 23.886 29.575 -37.574 1.00 10.61 266 MET A CA 1
ATOM 2020 C C . MET A 1 266 ? 25.201 29.877 -38.312 1.00 10.77 266 MET A C 1
ATOM 2021 O O . MET A 1 266 ? 25.540 31.047 -38.530 1.00 10.78 266 MET A O 1
ATOM 2026 N N . ARG A 1 267 ? 25.870 28.824 -38.755 1.00 10.96 267 ARG A N 1
ATOM 2027 C CA . ARG A 1 267 ? 27.085 28.985 -39.579 1.00 11.77 267 ARG A CA 1
ATOM 2028 C C . ARG A 1 267 ? 26.767 29.692 -40.892 1.00 11.45 267 ARG A C 1
ATOM 2029 O O . ARG A 1 267 ? 27.423 30.676 -41.254 1.00 10.83 267 ARG A O 1
ATOM 2037 N N . LEU A 1 268 ? 25.705 29.237 -41.567 1.00 11.07 268 LEU A N 1
ATOM 2038 C CA A LEU A 1 268 ? 25.230 29.870 -42.813 0.50 11.22 268 LEU A CA 1
ATOM 2039 C CA B LEU A 1 268 ? 25.268 29.863 -42.807 0.50 11.09 268 LEU A CA 1
ATOM 2040 C C . LEU A 1 268 ? 24.829 31.326 -42.619 1.00 11.27 268 LEU A C 1
ATOM 2041 O O . LEU A 1 268 ? 25.230 32.213 -43.391 1.00 11.58 268 LEU A O 1
ATOM 2050 N N . SER A 1 269 ? 24.022 31.604 -41.581 1.00 11.25 269 SER A N 1
ATOM 2051 C CA . SER A 1 269 ? 23.621 32.964 -41.324 1.00 11.51 269 SER A CA 1
ATOM 2052 C C . SER A 1 269 ? 24.810 33.877 -41.000 1.00 11.82 269 SER A C 1
ATOM 2053 O O . SER A 1 269 ? 24.836 35.047 -41.396 1.00 11.92 269 SER A O 1
ATOM 2056 N N . SER A 1 270 ? 25.817 33.319 -40.322 1.00 12.31 270 SER A N 1
ATOM 2057 C CA . SER A 1 270 ? 27.017 34.070 -39.980 1.00 12.61 270 SER A CA 1
ATOM 2058 C C . SER A 1 270 ? 27.808 34.425 -41.241 1.00 13.50 270 SER A C 1
ATOM 2059 O O . SER A 1 270 ? 28.313 35.550 -41.360 1.00 13.06 270 SER A O 1
ATOM 2062 N N . GLN A 1 271 ? 27.821 33.512 -42.208 1.00 14.85 271 GLN A N 1
ATOM 2063 C CA . GLN A 1 271 ? 28.466 33.797 -43.496 1.00 18.15 271 GLN A CA 1
ATOM 2064 C C . GLN A 1 271 ? 27.861 34.988 -44.152 1.00 17.95 271 GLN A C 1
ATOM 2065 O O . GLN A 1 271 ? 28.569 35.853 -44.686 1.00 19.36 271 GLN A O 1
ATOM 2071 N N . VAL A 1 272 ? 26.541 34.955 -44.228 1.00 18.91 272 VAL A N 1
ATOM 2072 C CA . VAL A 1 272 ? 25.781 35.952 -44.958 1.00 19.91 272 VAL A CA 1
ATOM 2073 C C . VAL A 1 272 ? 25.997 37.306 -44.315 1.00 20.32 272 VAL A C 1
ATOM 2074 O O . VAL A 1 272 ? 26.239 38.318 -45.013 1.00 19.13 272 VAL A O 1
ATOM 2078 N N . GLU A 1 273 ? 26.010 37.305 -42.977 1.00 18.84 273 GLU A N 1
ATOM 2079 C CA A GLU A 1 273 ? 26.164 38.514 -42.174 0.50 18.82 273 GLU A CA 1
ATOM 2080 C CA B GLU A 1 273 ? 26.159 38.533 -42.209 0.50 18.14 273 GLU A CA 1
ATOM 2081 C C . GLU A 1 273 ? 27.616 39.012 -42.093 1.00 18.27 273 GLU A C 1
ATOM 2082 O O . GLU A 1 273 ? 27.869 40.159 -41.768 1.00 20.10 273 GLU A O 1
ATOM 2093 N N . GLY A 1 274 ? 28.575 38.137 -42.377 1.00 17.57 274 GLY A N 1
ATOM 2094 C CA . GLY A 1 274 ? 29.989 38.505 -42.339 1.00 16.18 274 GLY A CA 1
ATOM 2095 C C . GLY A 1 274 ? 30.559 38.559 -40.935 1.00 14.90 274 GLY A C 1
ATOM 2096 O O . GLY A 1 274 ? 31.599 39.177 -40.709 1.00 16.29 274 GLY A O 1
ATOM 2097 N N . LYS A 1 275 ? 29.883 37.923 -39.971 1.00 13.54 275 LYS A N 1
ATOM 2098 C CA . LYS A 1 275 ? 30.410 37.867 -38.603 1.00 12.70 275 LYS A CA 1
ATOM 2099 C C . LYS A 1 275 ? 29.878 36.655 -37.873 1.00 11.78 275 LYS A C 1
ATOM 2100 O O . LYS A 1 275 ? 28.805 36.162 -38.206 1.00 11.38 275 LYS A O 1
ATOM 2106 N N . ARG A 1 276 ? 30.670 36.111 -36.951 1.00 10.71 276 ARG A N 1
ATOM 2107 C CA . ARG A 1 276 ? 30.230 34.942 -36.172 1.00 9.86 276 ARG A CA 1
ATOM 2108 C C . ARG A 1 276 ? 29.042 35.353 -35.280 1.00 9.34 276 ARG A C 1
ATOM 2109 O O . ARG A 1 276 ? 29.182 36.214 -34.420 1.00 10.08 276 ARG A O 1
ATOM 2117 N N . LEU A 1 277 ? 27.922 34.655 -35.420 1.00 8.86 277 LEU A N 1
ATOM 2118 C CA . LEU A 1 277 ? 26.710 34.962 -34.638 1.00 8.19 277 LEU A CA 1
ATOM 2119 C C . LEU A 1 277 ? 26.451 33.972 -33.492 1.00 8.24 277 LEU A C 1
ATOM 2120 O O . LEU A 1 277 ? 25.558 34.192 -32.665 1.00 8.78 277 LEU A O 1
ATOM 2125 N N . LEU A 1 278 ? 27.211 32.883 -33.454 1.00 7.82 278 LEU A N 1
ATOM 2126 C CA . LEU A 1 278 ? 27.125 31.911 -32.369 1.00 7.60 278 LEU A CA 1
ATOM 2127 C C . LEU A 1 278 ? 28.537 31.631 -31.889 1.00 7.96 278 LEU A C 1
ATOM 2128 O O . LEU A 1 278 ? 29.359 31.183 -32.677 1.00 8.06 278 LEU A O 1
ATOM 2133 N N . ASP A 1 279 ? 28.806 31.848 -30.599 1.00 7.79 279 ASP A N 1
ATOM 2134 C CA . ASP A 1 279 ? 30.116 31.569 -30.047 1.00 7.83 279 ASP A CA 1
ATOM 2135 C C . ASP A 1 279 ? 30.150 30.275 -29.263 1.00 7.55 279 ASP A C 1
ATOM 2136 O O . ASP A 1 279 ? 31.168 29.581 -29.261 1.00 8.01 279 ASP A O 1
ATOM 2141 N N . VAL A 1 280 ? 29.045 29.960 -28.572 1.00 7.58 280 VAL A N 1
ATOM 2142 C CA . VAL A 1 280 ? 29.026 28.829 -27.653 1.00 7.19 280 VAL A CA 1
ATOM 2143 C C . VAL A 1 280 ? 27.712 28.087 -27.817 1.00 7.55 280 VAL A C 1
ATOM 2144 O O . VAL A 1 280 ? 26.638 28.698 -27.694 1.00 7.24 280 VAL A O 1
ATOM 2148 N N . PHE A 1 281 ? 27.815 26.794 -28.072 1.00 7.24 281 PHE A N 1
ATOM 2149 C CA . PHE A 1 281 ? 26.639 25.947 -28.201 1.00 7.47 281 PHE A CA 1
ATOM 2150 C C . PHE A 1 281 ? 26.292 25.504 -26.802 1.00 7.70 281 PHE A C 1
ATOM 2151 O O . PHE A 1 281 ? 27.138 24.948 -26.091 1.00 7.39 281 PHE A O 1
ATOM 2159 N N . ASP A 1 282 ? 25.061 25.836 -26.391 1.00 7.56 282 ASP A N 1
ATOM 2160 C CA . ASP A 1 282 ? 24.652 25.946 -24.983 1.00 7.83 282 ASP A CA 1
ATOM 2161 C C . ASP A 1 282 ? 23.509 24.937 -24.761 1.00 7.89 282 ASP A C 1
ATOM 2162 O O . ASP A 1 282 ? 22.478 25.020 -25.431 1.00 7.36 282 ASP A O 1
ATOM 2167 N N . VAL A 1 283 ? 23.753 23.930 -23.922 1.00 7.72 283 VAL A N 1
ATOM 2168 C CA . VAL A 1 283 ? 22.709 22.965 -23.520 1.00 8.26 283 VAL A CA 1
ATOM 2169 C C . VAL A 1 283 ? 22.512 22.898 -21.996 1.00 7.83 283 VAL A C 1
ATOM 2170 O O . VAL A 1 283 ? 23.397 23.259 -21.210 1.00 7.81 283 VAL A O 1
ATOM 2174 N N . HIS A 1 284 ? 21.318 22.455 -21.596 1.00 7.69 284 HIS A N 1
ATOM 2175 C CA . HIS A 1 284 ? 21.069 22.000 -20.223 1.00 7.70 284 HIS A CA 1
ATOM 2176 C C . HIS A 1 284 ? 21.019 20.467 -20.177 1.00 7.73 284 HIS A C 1
ATOM 2177 O O . HIS A 1 284 ? 20.615 19.824 -21.143 1.00 8.09 284 HIS A O 1
ATOM 2184 N N . TRP A 1 285 ? 21.396 19.909 -19.039 1.00 8.00 285 TRP A N 1
ATOM 2185 C CA . TRP A 1 285 ? 21.468 18.451 -18.903 1.00 8.34 285 TRP A CA 1
ATOM 2186 C C . TRP A 1 285 ? 21.063 18.022 -17.495 1.00 8.69 285 TRP A C 1
ATOM 2187 O O . TRP A 1 285 ? 21.845 18.147 -16.539 1.00 8.75 285 TRP A O 1
ATOM 2198 N N . TYR A 1 286 ? 19.819 17.554 -17.361 1.00 8.70 286 TYR A N 1
ATOM 2199 C CA . TYR A 1 286 ? 19.377 16.957 -16.119 1.00 9.65 286 TYR A CA 1
ATOM 2200 C C . TYR A 1 286 ? 19.268 15.465 -16.381 1.00 9.65 286 TYR A C 1
ATOM 2201 O O . TYR A 1 286 ? 18.427 15.028 -17.191 1.00 10.09 286 TYR A O 1
ATOM 2210 N N . PRO A 1 287 ? 20.151 14.675 -15.759 1.00 9.74 287 PRO A N 1
ATOM 2211 C CA . PRO A 1 287 ? 20.161 13.227 -16.029 1.00 10.02 287 PRO A CA 1
ATOM 2212 C C . PRO A 1 287 ? 18.766 12.614 -15.913 1.00 10.79 287 PRO A C 1
ATOM 2213 O O . PRO A 1 287 ? 18.007 12.957 -14.980 1.00 10.38 287 PRO A O 1
ATOM 2217 N N . GLU A 1 288 ? 18.407 11.774 -16.889 1.00 10.75 288 GLU A N 1
ATOM 2218 C CA . GLU A 1 288 ? 17.218 10.935 -16.797 1.00 11.12 288 GLU A CA 1
ATOM 2219 C C . GLU A 1 288 ? 17.535 9.594 -16.144 1.00 11.43 288 GLU A C 1
ATOM 2220 O O . GLU A 1 288 ? 16.634 8.763 -15.981 1.00 12.61 288 GLU A O 1
ATOM 2226 N N . ALA A 1 289 ? 18.809 9.357 -15.860 1.00 10.38 289 ALA A N 1
ATOM 2227 C CA . ALA A 1 289 ? 19.260 8.153 -15.145 1.00 10.98 289 ALA A CA 1
ATOM 2228 C C . ALA A 1 289 ? 18.399 7.805 -13.940 1.00 11.52 289 ALA A C 1
ATOM 2229 O O . ALA A 1 289 ? 18.084 8.675 -13.087 1.00 10.97 289 ALA A O 1
ATOM 2231 N N . MET A 1 290 ? 18.004 6.534 -13.896 1.00 12.13 290 MET A N 1
ATOM 2232 C CA A MET A 1 290 ? 17.165 5.974 -12.834 0.50 12.05 290 MET A CA 1
ATOM 2233 C CA B MET A 1 290 ? 17.216 6.042 -12.780 0.50 12.22 290 MET A CA 1
ATOM 2234 C C . MET A 1 290 ? 17.927 4.959 -11.976 1.00 12.13 290 MET A C 1
ATOM 2235 O O . MET A 1 290 ? 18.780 4.227 -12.480 1.00 12.01 290 MET A O 1
ATOM 2244 N N . GLY A 1 291 ? 17.554 4.869 -10.707 1.00 11.86 291 GLY A N 1
ATOM 2245 C CA . GLY A 1 291 ? 17.989 3.769 -9.864 1.00 12.77 291 GLY A CA 1
ATOM 2246 C C . GLY A 1 291 ? 16.934 3.571 -8.803 1.00 13.54 291 GLY A C 1
ATOM 2247 O O . GLY A 1 291 ? 16.376 4.545 -8.297 1.00 13.27 291 GLY A O 1
ATOM 2248 N N . GLY A 1 292 ? 16.659 2.304 -8.470 1.00 14.94 292 GLY A N 1
ATOM 2249 C CA . GLY A 1 292 ? 15.668 1.994 -7.431 1.00 15.53 292 GLY A CA 1
ATOM 2250 C C . GLY A 1 292 ? 14.311 2.590 -7.720 1.00 16.73 292 GLY A C 1
ATOM 2251 O O . GLY A 1 292 ? 13.548 2.924 -6.795 1.00 18.29 292 GLY A O 1
ATOM 2252 N N . GLY A 1 293 ? 14.008 2.751 -9.004 1.00 15.30 293 GLY A N 1
ATOM 2253 C CA . GLY A 1 293 ? 12.713 3.253 -9.404 1.00 15.31 293 GLY A CA 1
ATOM 2254 C C . GLY A 1 293 ? 12.583 4.764 -9.386 1.00 14.75 293 GLY A C 1
ATOM 2255 O O . GLY A 1 293 ? 11.492 5.287 -9.580 1.00 14.31 293 GLY A O 1
ATOM 2256 N N . ILE A 1 294 ? 13.709 5.468 -9.238 1.00 13.09 294 ILE A N 1
ATOM 2257 C CA . ILE A 1 294 ? 13.674 6.905 -8.975 1.00 12.97 294 ILE A CA 1
ATOM 2258 C C . ILE A 1 294 ? 14.649 7.639 -9.891 1.00 11.67 294 ILE A C 1
ATOM 2259 O O . ILE A 1 294 ? 15.798 7.206 -10.055 1.00 11.55 294 ILE A O 1
ATOM 2264 N N . ARG A 1 295 ? 14.206 8.750 -10.480 1.00 11.30 295 ARG A N 1
ATOM 2265 C CA . ARG A 1 295 ? 15.124 9.555 -11.309 1.00 10.60 295 ARG A CA 1
ATOM 2266 C C . ARG A 1 295 ? 16.098 10.300 -10.399 1.00 10.38 295 ARG A C 1
ATOM 2267 O O . ARG A 1 295 ? 15.659 10.922 -9.445 1.00 11.09 295 ARG A O 1
ATOM 2275 N N . ILE A 1 296 ? 17.408 10.262 -10.678 1.00 9.19 296 ILE A N 1
ATOM 2276 C CA . ILE A 1 296 ? 18.358 10.810 -9.697 1.00 9.18 296 ILE A CA 1
ATOM 2277 C C . ILE A 1 296 ? 18.169 12.283 -9.369 1.00 9.36 296 ILE A C 1
ATOM 2278 O O . ILE A 1 296 ? 18.603 12.759 -8.304 1.00 9.50 296 ILE A O 1
ATOM 2283 N N . THR A 1 297 ? 17.570 13.031 -10.289 1.00 9.30 297 THR A N 1
ATOM 2284 C CA . THR A 1 297 ? 17.403 14.458 -10.075 1.00 10.86 297 THR A CA 1
ATOM 2285 C C . THR A 1 297 ? 16.154 14.776 -9.245 1.00 11.55 297 THR A C 1
ATOM 2286 O O . THR A 1 297 ? 15.967 15.926 -8.847 1.00 12.47 297 THR A O 1
ATOM 2290 N N . ASN A 1 298 ? 15.316 13.776 -8.991 1.00 12.33 298 ASN A N 1
ATOM 2291 C CA . ASN A 1 298 ? 14.007 14.025 -8.340 1.00 13.68 298 ASN A CA 1
ATOM 2292 C C . ASN A 1 298 ? 14.096 14.047 -6.802 1.00 13.64 298 ASN A C 1
ATOM 2293 O O . ASN A 1 298 ? 13.505 14.914 -6.136 1.00 13.15 298 ASN A O 1
ATOM 2298 N N . GLU A 1 299 ? 14.849 13.105 -6.241 1.00 14.18 299 GLU A N 1
ATOM 2299 C CA . GLU A 1 299 ? 15.006 12.999 -4.799 1.00 14.73 299 GLU A CA 1
ATOM 2300 C C . GLU A 1 299 ? 16.211 12.093 -4.520 1.00 14.33 299 GLU A C 1
ATOM 2301 O O . GLU A 1 299 ? 16.690 11.400 -5.420 1.00 13.80 299 GLU A O 1
ATOM 2307 N N . VAL A 1 300 ? 16.729 12.138 -3.294 1.00 13.83 300 VAL A N 1
ATOM 2308 C CA . VAL A 1 300 ? 17.929 11.374 -2.965 1.00 13.61 300 VAL A CA 1
ATOM 2309 C C . VAL A 1 300 ? 17.733 9.884 -3.268 1.00 13.04 300 VAL A C 1
ATOM 2310 O O . VAL A 1 300 ? 18.616 9.222 -3.842 1.00 12.59 300 VAL A O 1
ATOM 2314 N N . GLY A 1 301 ? 16.556 9.359 -2.927 1.00 13.42 301 GLY A N 1
ATOM 2315 C CA . GLY A 1 301 ? 16.242 7.974 -3.308 1.00 13.43 301 GLY A CA 1
ATOM 2316 C C . GLY A 1 301 ? 16.834 6.952 -2.348 1.00 14.66 301 GLY A C 1
ATOM 2317 O O . GLY A 1 301 ? 17.277 7.293 -1.249 1.00 13.95 301 GLY A O 1
ATOM 2318 N N . ASN A 1 302 ? 16.835 5.693 -2.761 1.00 14.09 302 ASN A N 1
ATOM 2319 C CA . ASN A 1 302 ? 17.301 4.597 -1.913 1.00 15.97 302 ASN A CA 1
ATOM 2320 C C . ASN A 1 302 ? 18.727 4.226 -2.320 1.00 15.96 302 ASN A C 1
ATOM 2321 O O . ASN A 1 302 ? 19.388 4.984 -3.030 1.00 15.69 302 ASN A O 1
ATOM 2326 N N . ASP A 1 303 ? 19.235 3.090 -1.835 1.00 15.71 303 ASP A N 1
ATOM 2327 C CA . ASP A 1 303 ? 20.606 2.699 -2.154 1.00 16.66 303 ASP A CA 1
ATOM 2328 C C . ASP A 1 303 ? 20.846 2.573 -3.649 1.00 16.25 303 ASP A C 1
ATOM 2329 O O . ASP A 1 303 ? 21.899 2.942 -4.143 1.00 15.93 303 ASP A O 1
ATOM 2334 N N . GLU A 1 304 ? 19.865 2.068 -4.381 1.00 15.21 304 GLU A N 1
ATOM 2335 C CA . GLU A 1 304 ? 20.062 1.895 -5.807 1.00 15.25 304 GLU A CA 1
ATOM 2336 C C . GLU A 1 304 ? 20.013 3.242 -6.542 1.00 13.53 304 GLU A C 1
ATOM 2337 O O . GLU A 1 304 ? 20.737 3.437 -7.519 1.00 14.64 304 GLU A O 1
ATOM 2343 N N . THR A 1 305 ? 19.225 4.176 -6.024 1.00 12.53 305 THR A N 1
ATOM 2344 C CA . THR A 1 305 ? 19.181 5.543 -6.589 1.00 11.50 305 THR A CA 1
ATOM 2345 C C . THR A 1 305 ? 20.551 6.197 -6.343 1.00 11.37 305 THR A C 1
ATOM 2346 O O . THR A 1 305 ? 21.089 6.869 -7.224 1.00 11.20 305 THR A O 1
ATOM 2350 N N . LYS A 1 306 ? 21.100 6.010 -5.149 1.00 11.11 306 LYS A N 1
ATOM 2351 C CA . LYS A 1 306 ? 22.396 6.619 -4.812 1.00 11.67 306 LYS A CA 1
ATOM 2352 C C . LYS A 1 306 ? 23.512 6.014 -5.675 1.00 11.58 306 LYS A C 1
ATOM 2353 O O . LYS A 1 306 ? 24.388 6.740 -6.150 1.00 11.90 306 LYS A O 1
ATOM 2359 N N . LYS A 1 307 ? 23.506 4.683 -5.849 1.00 10.99 307 LYS A N 1
ATOM 2360 C CA . LYS A 1 307 ? 24.492 4.066 -6.728 1.00 11.36 307 LYS A CA 1
ATOM 2361 C C . LYS A 1 307 ? 24.376 4.597 -8.164 1.00 11.38 307 LYS A C 1
ATOM 2362 O O . LYS A 1 307 ? 25.391 4.861 -8.840 1.00 11.60 307 LYS A O 1
ATOM 2368 N N . ALA A 1 308 ? 23.137 4.726 -8.656 1.00 10.65 308 ALA A N 1
ATOM 2369 C CA . ALA A 1 308 ? 22.933 5.172 -10.031 1.00 11.00 308 ALA A CA 1
ATOM 2370 C C . ALA A 1 308 ? 23.384 6.621 -10.162 1.00 11.03 308 ALA A C 1
ATOM 2371 O O . ALA A 1 308 ? 23.952 6.997 -11.185 1.00 10.69 308 ALA A O 1
ATOM 2373 N N . ARG A 1 309 ? 23.204 7.412 -9.099 1.00 9.93 309 ARG A N 1
ATOM 2374 C CA . ARG A 1 309 ? 23.623 8.826 -9.141 1.00 10.17 309 ARG A CA 1
ATOM 2375 C C . ARG A 1 309 ? 25.135 8.891 -9.322 1.00 9.89 309 ARG A C 1
ATOM 2376 O O . ARG A 1 309 ? 25.640 9.681 -10.127 1.00 9.39 309 ARG A O 1
ATOM 2384 N N . MET A 1 310 ? 25.876 8.027 -8.624 1.00 10.03 310 MET A N 1
ATOM 2385 C CA . MET A 1 310 ? 27.343 8.096 -8.743 1.00 10.04 310 MET A CA 1
ATOM 2386 C C . MET A 1 310 ? 27.909 7.536 -10.054 1.00 10.08 310 MET A C 1
ATOM 2387 O O . MET A 1 310 ? 29.032 7.904 -10.437 1.00 10.74 310 MET A O 1
ATOM 2392 N N . GLN A 1 311 ? 27.165 6.630 -10.708 1.00 10.46 311 GLN A N 1
ATOM 2393 C CA . GLN A 1 311 ? 27.562 6.083 -12.009 1.00 10.18 311 GLN A CA 1
ATOM 2394 C C . GLN A 1 311 ? 27.140 6.996 -13.151 1.00 9.76 311 GLN A C 1
ATOM 2395 O O . GLN A 1 311 ? 27.801 7.024 -14.177 1.00 10.27 311 GLN A O 1
ATOM 2401 N N . ALA A 1 312 ? 26.064 7.753 -12.957 1.00 9.44 312 ALA A N 1
ATOM 2402 C CA . ALA A 1 312 ? 25.511 8.595 -14.036 1.00 8.64 312 ALA A CA 1
ATOM 2403 C C . ALA A 1 312 ? 26.502 9.527 -14.774 1.00 8.60 312 ALA A C 1
ATOM 2404 O O . ALA A 1 312 ? 26.327 9.784 -15.980 1.00 8.58 312 ALA A O 1
ATOM 2406 N N . PRO A 1 313 ? 27.519 10.065 -14.073 1.00 8.55 313 PRO A N 1
ATOM 2407 C CA . PRO A 1 313 ? 28.469 10.871 -14.819 1.00 8.09 313 PRO A CA 1
ATOM 2408 C C . PRO A 1 313 ? 29.124 10.128 -15.989 1.00 8.34 313 PRO A C 1
ATOM 2409 O O . PRO A 1 313 ? 29.619 10.779 -16.894 1.00 8.58 313 PRO A O 1
ATOM 2413 N N . ARG A 1 314 ? 29.149 8.800 -15.963 1.00 8.40 314 ARG A N 1
ATOM 2414 C CA . ARG A 1 314 ? 29.740 8.043 -17.079 1.00 9.10 314 ARG A CA 1
ATOM 2415 C C . ARG A 1 314 ? 28.971 8.241 -18.417 1.00 9.41 314 ARG A C 1
ATOM 2416 O O . ARG A 1 314 ? 29.544 8.092 -19.497 1.00 9.14 314 ARG A O 1
ATOM 2424 N N . THR A 1 315 ? 27.694 8.632 -18.341 1.00 8.72 315 THR A N 1
ATOM 2425 C CA . THR A 1 315 ? 26.935 8.957 -19.564 1.00 8.90 315 THR A CA 1
ATOM 2426 C C . THR A 1 315 ? 27.523 10.159 -20.295 1.00 8.98 315 THR A C 1
ATOM 2427 O O . THR A 1 315 ? 27.326 10.329 -21.498 1.00 9.38 315 THR A O 1
ATOM 2431 N N . LEU A 1 316 ? 28.282 10.966 -19.569 1.00 8.66 316 LEU A N 1
ATOM 2432 C CA . LEU A 1 316 ? 28.942 12.121 -20.219 1.00 8.98 316 LEU A CA 1
ATOM 2433 C C . LEU A 1 316 ? 30.051 11.700 -21.188 1.00 9.74 316 LEU A C 1
ATOM 2434 O O . LEU A 1 316 ? 30.278 12.411 -22.176 1.00 10.12 316 LEU A O 1
ATOM 2439 N N . TRP A 1 317 ? 30.789 10.629 -20.842 1.00 10.08 317 TRP A N 1
ATOM 2440 C CA . TRP A 1 317 ? 32.084 10.306 -21.505 1.00 10.10 317 TRP A CA 1
ATOM 2441 C C . TRP A 1 317 ? 32.339 8.856 -21.924 1.00 10.68 317 TRP A C 1
ATOM 2442 O O . TRP A 1 317 ? 33.160 8.609 -22.823 1.00 10.71 317 TRP A O 1
ATOM 2453 N N . ASP A 1 318 ? 31.736 7.905 -21.223 1.00 11.31 318 ASP A N 1
ATOM 2454 C CA . ASP A 1 318 ? 32.177 6.513 -21.279 1.00 12.17 318 ASP A CA 1
ATOM 2455 C C . ASP A 1 318 ? 31.348 5.769 -22.356 1.00 12.73 318 ASP A C 1
ATOM 2456 O O . ASP A 1 318 ? 30.141 5.567 -22.196 1.00 12.42 318 ASP A O 1
ATOM 2461 N N . PRO A 1 319 ? 32.020 5.287 -23.425 1.00 14.21 319 PRO A N 1
ATOM 2462 C CA . PRO A 1 319 ? 31.302 4.521 -24.446 1.00 15.79 319 PRO A CA 1
ATOM 2463 C C . PRO A 1 319 ? 30.741 3.198 -23.938 1.00 16.77 319 PRO A C 1
ATOM 2464 O O . PRO A 1 319 ? 29.874 2.622 -24.596 1.00 19.06 319 PRO A O 1
ATOM 2468 N N . THR A 1 320 ? 31.250 2.688 -22.816 1.00 16.00 320 THR A N 1
ATOM 2469 C CA . THR A 1 320 ? 30.818 1.385 -22.330 1.00 16.52 320 THR A CA 1
ATOM 2470 C C . THR A 1 320 ? 29.620 1.449 -21.401 1.00 17.75 320 THR A C 1
ATOM 2471 O O . THR A 1 320 ? 29.065 0.426 -21.029 1.00 18.46 320 THR A O 1
ATOM 2475 N N . TYR A 1 321 ? 29.174 2.648 -21.066 1.00 16.33 321 TYR A N 1
ATOM 2476 C CA . TYR A 1 321 ? 28.178 2.767 -20.007 1.00 15.50 321 TYR A CA 1
ATOM 2477 C C . TYR A 1 321 ? 26.784 3.005 -20.563 1.00 15.36 321 TYR A C 1
ATOM 2478 O O . TYR A 1 321 ? 26.562 3.953 -21.323 1.00 15.67 321 TYR A O 1
ATOM 2487 N N . LYS A 1 322 ? 25.838 2.167 -20.148 1.00 15.09 322 LYS A N 1
ATOM 2488 C CA . LYS A 1 322 ? 24.444 2.342 -20.543 1.00 15.50 322 LYS A CA 1
ATOM 2489 C C . LYS A 1 322 ? 23.591 2.543 -19.308 1.00 14.94 322 LYS A C 1
ATOM 2490 O O . LYS A 1 322 ? 23.289 1.586 -18.578 1.00 13.99 322 LYS A O 1
ATOM 2496 N N . GLU A 1 323 ? 23.226 3.792 -19.036 1.00 12.96 323 GLU A N 1
ATOM 2497 C CA . GLU A 1 323 ? 22.366 4.063 -17.905 1.00 12.61 323 GLU A CA 1
ATOM 2498 C C . GLU A 1 323 ? 20.937 3.514 -18.106 1.00 12.56 323 GLU A C 1
ATOM 2499 O O . GLU A 1 323 ? 20.552 3.120 -19.209 1.00 13.04 323 GLU A O 1
ATOM 2505 N N . ASP A 1 324 ? 20.135 3.559 -17.045 1.00 12.21 324 ASP A N 1
ATOM 2506 C CA . ASP A 1 324 ? 18.704 3.215 -17.148 1.00 12.79 324 ASP A CA 1
ATOM 2507 C C . ASP A 1 324 ? 17.917 4.520 -17.353 1.00 12.51 324 ASP A C 1
ATOM 2508 O O . ASP A 1 324 ? 17.626 5.235 -16.395 1.00 12.71 324 ASP A O 1
ATOM 2513 N N . SER A 1 325 ? 17.605 4.828 -18.610 1.00 12.37 325 SER A N 1
ATOM 2514 C CA . SER A 1 325 ? 16.766 5.989 -18.941 1.00 11.90 325 SER A CA 1
ATOM 2515 C C . SER A 1 325 ? 16.182 5.791 -20.337 1.00 12.41 325 SER A C 1
ATOM 2516 O O . SER A 1 325 ? 16.717 5.001 -21.144 1.00 12.30 325 SER A O 1
ATOM 2519 N N . TRP A 1 326 ? 15.165 6.586 -20.653 1.00 11.76 326 TRP A N 1
ATOM 2520 C CA . TRP A 1 326 ? 14.542 6.539 -21.990 1.00 12.18 326 TRP A CA 1
ATOM 2521 C C . TRP A 1 326 ? 15.520 7.006 -23.059 1.00 11.45 326 TRP A C 1
ATOM 2522 O O . TRP A 1 326 ? 15.451 6.561 -24.189 1.00 12.10 326 TRP A O 1
ATOM 2533 N N . ILE A 1 327 ? 16.486 7.850 -22.691 1.00 10.77 327 ILE A N 1
ATOM 2534 C CA . ILE A 1 327 ? 17.507 8.260 -23.644 1.00 10.76 327 ILE A CA 1
ATOM 2535 C C . ILE A 1 327 ? 18.452 7.107 -24.036 1.00 11.52 327 ILE A C 1
ATOM 2536 O O . ILE A 1 327 ? 18.710 6.902 -25.230 1.00 11.58 327 ILE A O 1
ATOM 2541 N N . ALA A 1 328 ? 18.970 6.382 -23.041 1.00 11.76 328 ALA A N 1
ATOM 2542 C CA . ALA A 1 328 ? 19.825 5.217 -23.296 1.00 12.59 328 ALA A CA 1
ATOM 2543 C C . ALA A 1 328 ? 18.977 4.122 -23.954 1.00 13.72 328 ALA A C 1
ATOM 2544 O O . ALA A 1 328 ? 19.439 3.418 -24.839 1.00 13.24 328 ALA A O 1
ATOM 2546 N N . GLN A 1 329 ? 17.706 4.041 -23.592 1.00 14.39 329 GLN A N 1
ATOM 2547 C CA . GLN A 1 329 ? 16.856 3.007 -24.161 1.00 16.56 329 GLN A CA 1
ATOM 2548 C C . GLN A 1 329 ? 16.645 3.194 -25.667 1.00 16.93 329 GLN A C 1
ATOM 2549 O O . GLN A 1 329 ? 16.785 2.234 -26.436 1.00 17.42 329 GLN A O 1
ATOM 2555 N N . TRP A 1 330 ? 16.319 4.419 -26.101 1.00 16.46 330 TRP A N 1
ATOM 2556 C CA . TRP A 1 330 ? 15.856 4.622 -27.456 1.00 16.06 330 TRP A CA 1
ATOM 2557 C C . TRP A 1 330 ? 16.811 5.422 -28.314 1.00 15.80 330 TRP A C 1
ATOM 2558 O O . TRP A 1 330 ? 16.622 5.481 -29.523 1.00 15.77 330 TRP A O 1
ATOM 2569 N N . PHE A 1 331 ? 17.841 6.026 -27.699 1.00 14.30 331 PHE A N 1
ATOM 2570 C CA . PHE A 1 331 ? 18.724 6.957 -28.398 1.00 14.43 331 PHE A CA 1
ATOM 2571 C C . PHE A 1 331 ? 20.179 6.771 -27.983 1.00 14.53 331 PHE A C 1
ATOM 2572 O O . PHE A 1 331 ? 20.936 7.733 -27.955 1.00 14.39 331 PHE A O 1
ATOM 2580 N N . SER A 1 332 ? 20.599 5.523 -27.725 1.00 13.88 332 SER A N 1
ATOM 2581 C CA . SER A 1 332 ? 21.956 5.283 -27.234 1.00 15.18 332 SER A CA 1
ATOM 2582 C C . SER A 1 332 ? 23.053 5.687 -28.209 1.00 13.90 332 SER A C 1
ATOM 2583 O O . SER A 1 332 ? 24.193 5.850 -27.800 1.00 13.16 332 SER A O 1
ATOM 2586 N N . GLU A 1 333 ? 22.721 5.860 -29.484 1.00 14.51 333 GLU A N 1
ATOM 2587 C CA . GLU A 1 333 ? 23.737 6.253 -30.470 1.00 15.46 333 GLU A CA 1
ATOM 2588 C C . GLU A 1 333 ? 24.143 7.714 -30.287 1.00 14.96 333 GLU A C 1
ATOM 2589 O O . GLU A 1 333 ? 25.137 8.158 -30.859 1.00 14.55 333 GLU A O 1
ATOM 2595 N N . PHE A 1 334 ? 23.390 8.440 -29.461 1.00 12.97 334 PHE A N 1
ATOM 2596 C CA . PHE A 1 334 ? 23.774 9.804 -29.092 1.00 12.78 334 PHE A CA 1
ATOM 2597 C C . PHE A 1 334 ? 24.533 9.871 -27.775 1.00 11.88 334 PHE A C 1
ATOM 2598 O O . PHE A 1 334 ? 24.872 10.971 -27.306 1.00 12.13 334 PHE A O 1
ATOM 2606 N N . LEU A 1 335 ? 24.849 8.702 -27.197 1.00 11.36 335 LEU A N 1
ATOM 2607 C CA . LEU A 1 335 ? 25.625 8.631 -25.961 1.00 11.62 335 LEU A CA 1
ATOM 2608 C C . LEU A 1 335 ? 26.960 7.934 -26.212 1.00 12.45 335 LEU A C 1
ATOM 2609 O O . LEU A 1 335 ? 27.054 7.046 -27.063 1.00 13.41 335 LEU A O 1
ATOM 2614 N N . PRO A 1 336 ? 28.002 8.310 -25.462 1.00 11.97 336 PRO A N 1
ATOM 2615 C CA . PRO A 1 336 ? 28.025 9.341 -24.424 1.00 11.47 336 PRO A CA 1
ATOM 2616 C C . PRO A 1 336 ? 27.859 10.734 -24.971 1.00 10.82 336 PRO A C 1
ATOM 2617 O O . PRO A 1 336 ? 28.238 11.019 -26.109 1.00 10.58 336 PRO A O 1
ATOM 2621 N N . ILE A 1 337 ? 27.307 11.620 -24.150 1.00 10.59 337 ILE A N 1
ATOM 2622 C CA . ILE A 1 337 ? 26.800 12.859 -24.690 1.00 9.91 337 ILE A CA 1
ATOM 2623 C C . ILE A 1 337 ? 27.852 13.899 -25.026 1.00 9.82 337 ILE A C 1
ATOM 2624 O O . ILE A 1 337 ? 27.702 14.630 -26.012 1.00 9.79 337 ILE A O 1
ATOM 2629 N N . LEU A 1 338 ? 28.929 14.006 -24.248 1.00 9.81 338 LEU A N 1
ATOM 2630 C CA . LEU A 1 338 ? 29.875 15.081 -24.556 1.00 10.56 338 LEU A CA 1
ATOM 2631 C C . LEU A 1 338 ? 30.626 14.825 -25.872 1.00 11.25 338 LEU A C 1
ATOM 2632 O O . LEU A 1 338 ? 30.761 15.719 -26.692 1.00 11.54 338 LEU A O 1
ATOM 2637 N N . PRO A 1 339 ? 31.079 13.593 -26.099 1.00 12.22 339 PRO A N 1
ATOM 2638 C CA . PRO A 1 339 ? 31.777 13.404 -27.382 1.00 12.63 339 PRO A CA 1
ATOM 2639 C C . PRO A 1 339 ? 30.814 13.554 -28.549 1.00 12.78 339 PRO A C 1
ATOM 2640 O O . PRO A 1 339 ? 31.179 14.105 -29.612 1.00 13.42 339 PRO A O 1
ATOM 2644 N N . ARG A 1 340 ? 29.559 13.188 -28.329 1.00 12.08 340 ARG A N 1
ATOM 2645 C CA . ARG A 1 340 ? 28.571 13.340 -29.402 1.00 12.00 340 ARG A CA 1
ATOM 2646 C C . ARG A 1 340 ? 28.283 14.803 -29.760 1.00 12.07 340 ARG A C 1
ATOM 2647 O O . ARG A 1 340 ? 28.117 15.158 -30.944 1.00 11.90 340 ARG A O 1
ATOM 2655 N N . LEU A 1 341 ? 28.120 15.637 -28.730 1.00 10.70 341 LEU A N 1
ATOM 2656 C CA . LEU A 1 341 ? 27.936 17.057 -28.955 1.00 11.09 341 LEU A CA 1
ATOM 2657 C C . LEU A 1 341 ? 29.154 17.665 -29.606 1.00 12.01 341 LEU A C 1
ATOM 2658 O O . LEU A 1 341 ? 29.033 18.439 -30.576 1.00 12.40 341 LEU A O 1
ATOM 2663 N N . LYS A 1 342 ? 30.341 17.307 -29.112 1.00 12.61 342 LYS A N 1
ATOM 2664 C CA . LYS A 1 342 ? 31.570 17.816 -29.715 1.00 14.56 342 LYS A CA 1
ATOM 2665 C C . LYS A 1 342 ? 31.745 17.431 -31.198 1.00 15.24 342 LYS A C 1
ATOM 2666 O O . LYS A 1 342 ? 32.185 18.264 -32.021 1.00 15.95 342 LYS A O 1
ATOM 2672 N N . GLN A 1 343 ? 31.339 16.216 -31.546 1.00 15.69 343 GLN A N 1
ATOM 2673 C CA . GLN A 1 343 ? 31.407 15.712 -32.908 1.00 17.13 343 GLN A CA 1
ATOM 2674 C C . GLN A 1 343 ? 30.551 16.606 -33.812 1.00 16.04 343 GLN A C 1
ATOM 2675 O O . GLN A 1 343 ? 31.001 17.033 -34.874 1.00 15.36 343 GLN A O 1
ATOM 2681 N N . SER A 1 344 ? 29.370 16.986 -33.325 1.00 14.51 344 SER A N 1
ATOM 2682 C CA . SER A 1 344 ? 28.478 17.842 -34.093 1.00 13.98 344 SER A CA 1
ATOM 2683 C C . SER A 1 344 ? 29.007 19.258 -34.209 1.00 14.66 344 SER A C 1
ATOM 2684 O O . SER A 1 344 ? 28.941 19.857 -35.286 1.00 14.77 344 SER A O 1
ATOM 2687 N N . VAL A 1 345 ? 29.479 19.815 -33.099 1.00 14.61 345 VAL A N 1
ATOM 2688 C CA . VAL A 1 345 ? 29.992 21.182 -33.119 1.00 17.11 345 VAL A CA 1
ATOM 2689 C C . VAL A 1 345 ? 31.187 21.297 -34.069 1.00 17.61 345 VAL A C 1
ATOM 2690 O O . VAL A 1 345 ? 31.239 22.183 -34.945 1.00 17.54 345 VAL A O 1
ATOM 2694 N N . ASP A 1 346 ? 32.110 20.346 -33.973 1.00 18.23 346 ASP A N 1
ATOM 2695 C CA . ASP A 1 346 ? 33.315 20.396 -34.813 1.00 20.92 346 ASP A CA 1
ATOM 2696 C C . ASP A 1 346 ? 33.030 20.260 -36.302 1.00 21.26 346 ASP A C 1
ATOM 2697 O O . ASP A 1 346 ? 33.657 20.955 -37.111 1.00 23.41 346 ASP A O 1
ATOM 2702 N N . LYS A 1 347 ? 32.059 19.416 -36.653 1.00 18.89 347 LYS A N 1
ATOM 2703 C CA . LYS A 1 347 ? 31.597 19.262 -38.018 1.00 19.08 347 LYS A CA 1
ATOM 2704 C C . LYS A 1 347 ? 30.802 20.447 -38.568 1.00 18.39 347 LYS A C 1
ATOM 2705 O O . LYS A 1 347 ? 31.056 20.893 -39.683 1.00 19.25 347 LYS A O 1
ATOM 2711 N N . TYR A 1 348 ? 29.770 20.882 -37.849 1.00 15.64 348 TYR A N 1
ATOM 2712 C CA . TYR A 1 348 ? 28.820 21.826 -38.459 1.00 14.79 348 TYR A CA 1
ATOM 2713 C C . TYR A 1 348 ? 29.045 23.299 -38.164 1.00 13.44 348 TYR A C 1
ATOM 2714 O O . TYR A 1 348 ? 28.535 24.160 -38.890 1.00 13.13 348 TYR A O 1
ATOM 2723 N N . TYR A 1 349 ? 29.830 23.634 -37.134 1.00 12.84 349 TYR A N 1
ATOM 2724 C CA . TYR A 1 349 ? 30.229 25.031 -36.965 1.00 12.46 349 TYR A CA 1
ATOM 2725 C C . TYR A 1 349 ? 31.572 25.073 -36.265 1.00 13.31 349 TYR A C 1
ATOM 2726 O O . TYR A 1 349 ? 31.668 25.376 -35.096 1.00 12.73 349 TYR A O 1
ATOM 2735 N N . PRO A 1 350 ? 32.624 24.715 -36.998 1.00 13.76 350 PRO A N 1
ATOM 2736 C CA . PRO A 1 350 ? 33.941 24.573 -36.412 1.00 13.20 350 PRO A CA 1
ATOM 2737 C C . PRO A 1 350 ? 34.326 25.797 -35.598 1.00 12.02 350 PRO A C 1
ATOM 2738 O O . PRO A 1 350 ? 34.080 26.923 -36.006 1.00 12.59 350 PRO A O 1
ATOM 2742 N N . GLY A 1 351 ? 34.958 25.558 -34.451 1.00 12.85 351 GLY A N 1
ATOM 2743 C CA . GLY A 1 351 ? 35.471 26.629 -33.620 1.00 11.37 351 GLY A CA 1
ATOM 2744 C C . GLY A 1 351 ? 34.472 27.053 -32.557 1.00 11.47 351 GLY A C 1
ATOM 2745 O O . GLY A 1 351 ? 34.809 27.800 -31.650 1.00 12.03 351 GLY A O 1
ATOM 2746 N N . THR A 1 352 ? 33.211 26.644 -32.725 1.00 10.58 352 THR A N 1
ATOM 2747 C CA . THR A 1 352 ? 32.190 26.957 -31.702 1.00 10.06 352 THR A CA 1
ATOM 2748 C C . THR A 1 352 ? 32.490 26.189 -30.402 1.00 9.51 352 THR A C 1
ATOM 2749 O O . THR A 1 352 ? 32.912 25.026 -30.475 1.00 10.13 352 THR A O 1
ATOM 2753 N N . LYS A 1 353 ? 32.310 26.826 -29.237 1.00 9.05 353 LYS A N 1
ATOM 2754 C CA . LYS A 1 353 ? 32.594 26.182 -27.944 1.00 9.54 353 LYS A CA 1
ATOM 2755 C C . LYS A 1 353 ? 31.336 25.462 -27.447 1.00 8.68 353 LYS A C 1
ATOM 2756 O O . LYS A 1 353 ? 30.264 25.541 -28.059 1.00 8.65 353 LYS A O 1
ATOM 2762 N N . LEU A 1 354 ? 31.481 24.737 -26.359 1.00 8.31 354 LEU A N 1
ATOM 2763 C CA . LEU A 1 354 ? 30.382 23.944 -25.785 1.00 8.41 354 LEU A CA 1
ATOM 2764 C C . LEU A 1 354 ? 30.201 24.297 -24.312 1.00 7.91 354 LEU A C 1
ATOM 2765 O O . LEU A 1 354 ? 31.197 24.353 -23.559 1.00 7.79 354 LEU A O 1
ATOM 2770 N N . ALA A 1 355 ? 28.950 24.519 -23.878 1.00 7.65 355 ALA A N 1
ATOM 2771 C CA . ALA A 1 355 ? 28.686 24.852 -22.467 1.00 7.64 355 ALA A CA 1
ATOM 2772 C C . ALA A 1 355 ? 27.476 24.081 -21.982 1.00 7.82 355 ALA A C 1
ATOM 2773 O O . ALA A 1 355 ? 26.502 23.919 -22.725 1.00 8.32 355 ALA A O 1
ATOM 2775 N N . MET A 1 356 ? 27.545 23.654 -20.730 1.00 7.47 356 MET A N 1
ATOM 2776 C CA . MET A 1 356 ? 26.435 22.985 -20.060 1.00 7.58 356 MET A CA 1
ATOM 2777 C C . MET A 1 356 ? 25.936 23.933 -18.966 1.00 7.38 356 MET A C 1
ATOM 2778 O O . MET A 1 356 ? 26.450 23.922 -17.842 1.00 8.00 356 MET A O 1
ATOM 2783 N N . THR A 1 357 ? 25.034 24.848 -19.338 1.00 7.00 357 THR A N 1
ATOM 2784 C CA . THR A 1 357 ? 24.738 26.029 -18.495 1.00 7.13 357 THR A CA 1
ATOM 2785 C C . THR A 1 357 ? 23.703 25.818 -17.409 1.00 7.41 357 THR A C 1
ATOM 2786 O O . THR A 1 357 ? 23.406 26.742 -16.643 1.00 7.05 357 THR A O 1
ATOM 2790 N N . SER A 1 358 ? 23.128 24.631 -17.354 1.00 8.24 358 SER A N 1
ATOM 2791 C CA . SER A 1 358 ? 22.247 24.288 -16.237 1.00 7.94 358 SER A CA 1
ATOM 2792 C C . SER A 1 358 ? 22.216 22.773 -16.132 1.00 7.65 358 SER A C 1
ATOM 2793 O O . SER A 1 358 ? 21.874 22.061 -17.111 1.00 7.34 358 SER A O 1
ATOM 2796 N N . TYR A 1 359 ? 22.576 22.258 -14.958 1.00 7.31 359 TYR A N 1
ATOM 2797 C CA . TYR A 1 359 ? 22.608 20.803 -14.745 1.00 7.65 359 TYR A CA 1
ATOM 2798 C C . TYR A 1 359 ? 22.640 20.506 -13.258 1.00 7.99 359 TYR A C 1
ATOM 2799 O O . TYR A 1 359 ? 23.065 21.339 -12.458 1.00 8.71 359 TYR A O 1
ATOM 2808 N N . SER A 1 360 ? 22.318 19.271 -12.903 1.00 8.23 360 SER A N 1
ATOM 2809 C CA . SER A 1 360 ? 22.426 18.807 -11.514 1.00 8.44 360 SER A CA 1
ATOM 2810 C C . SER A 1 360 ? 22.286 17.302 -11.537 1.00 8.49 360 SER A C 1
ATOM 2811 O O . SER A 1 360 ? 21.516 16.770 -12.347 1.00 9.29 360 SER A O 1
ATOM 2814 N N . TYR A 1 361 ? 22.965 16.638 -10.606 1.00 8.61 361 TYR A N 1
ATOM 2815 C CA . TYR A 1 361 ? 22.858 15.196 -10.427 1.00 8.59 361 TYR A CA 1
ATOM 2816 C C . TYR A 1 361 ? 22.017 14.841 -9.190 1.00 8.72 361 TYR A C 1
ATOM 2817 O O . TYR A 1 361 ? 21.948 13.673 -8.792 1.00 8.83 361 TYR A O 1
ATOM 2826 N N . GLY A 1 362 ? 21.381 15.847 -8.589 1.00 8.58 362 GLY A N 1
ATOM 2827 C CA . GLY A 1 362 ? 20.539 15.602 -7.413 1.00 8.53 362 GLY A CA 1
ATOM 2828 C C . GLY A 1 362 ? 21.365 15.134 -6.197 1.00 8.81 362 GLY A C 1
ATOM 2829 O O . GLY A 1 362 ? 22.592 15.269 -6.171 1.00 8.46 362 GLY A O 1
ATOM 2830 N N . GLY A 1 363 ? 20.689 14.630 -5.172 1.00 8.87 363 GLY A N 1
ATOM 2831 C CA . GLY A 1 363 ? 21.402 14.210 -3.949 1.00 8.88 363 GLY A CA 1
ATOM 2832 C C . GLY A 1 363 ? 22.209 15.344 -3.328 1.00 8.89 363 GLY A C 1
ATOM 2833 O O . GLY A 1 363 ? 23.345 15.136 -2.861 1.00 9.06 363 GLY A O 1
ATOM 2834 N N . GLU A 1 364 ? 21.590 16.525 -3.256 1.00 9.05 364 GLU A N 1
ATOM 2835 C CA . GLU A 1 364 ? 22.297 17.770 -2.930 1.00 9.30 364 GLU A CA 1
ATOM 2836 C C . GLU A 1 364 ? 22.907 17.732 -1.544 1.00 8.94 364 GLU A C 1
ATOM 2837 O O . GLU A 1 364 ? 23.900 18.385 -1.289 1.00 9.16 364 GLU A O 1
ATOM 2843 N N . ASN A 1 365 ? 22.223 17.049 -0.620 1.00 9.14 365 ASN A N 1
ATOM 2844 C CA . ASN A 1 365 ? 22.675 16.957 0.752 1.00 9.39 365 ASN A CA 1
ATOM 2845 C C . ASN A 1 365 ? 22.984 15.502 1.099 1.00 9.86 365 ASN A C 1
ATOM 2846 O O . ASN A 1 365 ? 22.854 15.074 2.262 1.00 9.87 365 ASN A O 1
ATOM 2851 N N . ASP A 1 366 ? 23.446 14.756 0.097 1.00 9.66 366 ASP A N 1
ATOM 2852 C CA . ASP A 1 366 ? 23.860 13.352 0.314 1.00 9.82 366 ASP A CA 1
ATOM 2853 C C . ASP A 1 366 ? 25.243 13.103 -0.266 1.00 9.79 366 ASP A C 1
ATOM 2854 O O . ASP A 1 366 ? 25.616 13.697 -1.276 1.00 9.76 366 ASP A O 1
ATOM 2859 N N . ILE A 1 367 ? 26.025 12.251 0.392 1.00 9.19 367 ILE A N 1
ATOM 2860 C CA . ILE A 1 367 ? 27.353 11.952 -0.116 1.00 9.25 367 ILE A CA 1
ATOM 2861 C C . ILE A 1 367 ? 27.300 11.496 -1.581 1.00 9.09 367 ILE A C 1
ATOM 2862 O O . ILE A 1 367 ? 28.221 11.804 -2.340 1.00 9.71 367 ILE A O 1
ATOM 2867 N N . SER A 1 368 ? 26.233 10.812 -2.002 1.00 8.83 368 SER A N 1
ATOM 2868 C CA . SER A 1 368 ? 26.136 10.383 -3.420 1.00 8.71 368 SER A CA 1
ATOM 2869 C C . SER A 1 368 ? 26.157 11.576 -4.353 1.00 8.54 368 SER A C 1
ATOM 2870 O O . SER A 1 368 ? 26.709 11.482 -5.436 1.00 9.16 368 SER A O 1
ATOM 2873 N N . GLY A 1 369 ? 25.524 12.681 -3.949 1.00 8.52 369 GLY A N 1
ATOM 2874 C CA . GLY A 1 369 ? 25.523 13.912 -4.772 1.00 8.77 369 GLY A CA 1
ATOM 2875 C C . GLY A 1 369 ? 26.903 14.557 -4.826 1.00 9.19 369 GLY A C 1
ATOM 2876 O O . GLY A 1 369 ? 27.324 15.107 -5.870 1.00 9.70 369 GLY A O 1
ATOM 2877 N N . GLY A 1 370 ? 27.611 14.505 -3.704 1.00 8.67 370 GLY A N 1
ATOM 2878 C CA . GLY A 1 370 ? 28.963 15.062 -3.630 1.00 8.67 370 GLY A CA 1
ATOM 2879 C C . GLY A 1 370 ? 29.925 14.287 -4.528 1.00 9.10 370 GLY A C 1
ATOM 2880 O O . GLY A 1 370 ? 30.726 14.860 -5.268 1.00 8.89 370 GLY A O 1
ATOM 2881 N N . ILE A 1 371 ? 29.866 12.969 -4.424 1.00 8.83 371 ILE A N 1
ATOM 2882 C CA A ILE A 1 371 ? 30.758 12.160 -5.239 0.50 8.91 371 ILE A CA 1
ATOM 2883 C CA B ILE A 1 371 ? 30.727 12.095 -5.230 0.50 9.08 371 ILE A CA 1
ATOM 2884 C C . ILE A 1 371 ? 30.426 12.259 -6.729 1.00 9.12 371 ILE A C 1
ATOM 2885 O O . ILE A 1 371 ? 31.338 12.383 -7.574 1.00 9.08 371 ILE A O 1
ATOM 2894 N N . ALA A 1 372 ? 29.150 12.266 -7.075 1.00 9.28 372 ALA A N 1
ATOM 2895 C CA . ALA A 1 372 ? 28.781 12.472 -8.485 1.00 9.28 372 ALA A CA 1
ATOM 2896 C C . ALA A 1 372 ? 29.405 13.763 -9.023 1.00 9.66 372 ALA A C 1
ATOM 2897 O O . ALA A 1 372 ? 30.025 13.751 -10.089 1.00 9.55 372 ALA A O 1
ATOM 2899 N N . MET A 1 373 ? 29.327 14.850 -8.249 1.00 9.39 373 MET A N 1
ATOM 2900 C CA . MET A 1 373 ? 29.826 16.129 -8.711 1.00 10.77 373 MET A CA 1
ATOM 2901 C C . MET A 1 373 ? 31.329 16.195 -8.721 1.00 9.86 373 MET A C 1
ATOM 2902 O O . MET A 1 373 ? 31.912 16.872 -9.564 1.00 10.74 373 MET A O 1
ATOM 2907 N N . THR A 1 374 ? 31.990 15.514 -7.795 1.00 9.90 374 THR A N 1
ATOM 2908 C CA A THR A 1 374 ? 33.425 15.466 -7.814 0.50 9.93 374 THR A CA 1
ATOM 2909 C CA B THR A 1 374 ? 33.455 15.496 -7.859 0.50 9.71 374 THR A CA 1
ATOM 2910 C C . THR A 1 374 ? 33.901 14.762 -9.094 1.00 9.91 374 THR A C 1
ATOM 2911 O O . THR A 1 374 ? 34.936 15.105 -9.658 1.00 11.33 374 THR A O 1
ATOM 2918 N N . ASP A 1 375 ? 33.111 13.797 -9.559 1.00 9.16 375 ASP A N 1
ATOM 2919 C CA . ASP A 1 375 ? 33.482 13.112 -10.800 1.00 9.10 375 ASP A CA 1
ATOM 2920 C C . ASP A 1 375 ? 33.168 14.060 -12.000 1.00 8.93 375 ASP A C 1
ATOM 2921 O O . ASP A 1 375 ? 33.991 14.268 -12.883 1.00 9.18 375 ASP A O 1
ATOM 2926 N N . VAL A 1 376 ? 31.979 14.652 -11.985 1.00 8.89 376 VAL A N 1
ATOM 2927 C CA . VAL A 1 376 ? 31.525 15.514 -13.101 1.00 8.03 376 VAL A CA 1
ATOM 2928 C C . VAL A 1 376 ? 32.481 16.674 -13.301 1.00 8.25 376 VAL A C 1
ATOM 2929 O O . VAL A 1 376 ? 32.854 16.958 -14.428 1.00 8.17 376 VAL A O 1
ATOM 2933 N N . LEU A 1 377 ? 32.947 17.329 -12.240 1.00 7.88 377 LEU A N 1
ATOM 2934 C CA . LEU A 1 377 ? 33.845 18.460 -12.492 1.00 7.96 377 LEU A CA 1
ATOM 2935 C C . LEU A 1 377 ? 35.148 18.009 -13.166 1.00 8.35 377 LEU A C 1
ATOM 2936 O O . LEU A 1 377 ? 35.672 18.715 -14.027 1.00 8.85 377 LEU A O 1
ATOM 2941 N N . GLY A 1 378 ? 35.668 16.846 -12.761 1.00 8.27 378 GLY A N 1
ATOM 2942 C CA . GLY A 1 378 ? 36.885 16.267 -13.414 1.00 8.21 378 GLY A CA 1
ATOM 2943 C C . GLY A 1 378 ? 36.621 15.977 -14.895 1.00 8.63 378 GLY A C 1
ATOM 2944 O O . GLY A 1 378 ? 37.441 16.279 -15.788 1.00 8.37 378 GLY A O 1
ATOM 2945 N N . ILE A 1 379 ? 35.476 15.354 -15.142 1.00 8.70 379 ILE A N 1
ATOM 2946 C CA . ILE A 1 379 ? 35.075 14.962 -16.475 1.00 8.57 379 ILE A CA 1
ATOM 2947 C C . ILE A 1 379 ? 34.910 16.192 -17.377 1.00 8.92 379 ILE A C 1
ATOM 2948 O O . ILE A 1 379 ? 35.432 16.216 -18.497 1.00 8.73 379 ILE A O 1
ATOM 2953 N N . LEU A 1 380 ? 34.156 17.200 -16.916 1.00 9.48 380 LEU A N 1
ATOM 2954 C CA . LEU A 1 380 ? 33.956 18.376 -17.748 1.00 9.93 380 LEU A CA 1
ATOM 2955 C C . LEU A 1 380 ? 35.276 19.007 -18.076 1.00 10.99 380 LEU A C 1
ATOM 2956 O O . LEU A 1 380 ? 35.487 19.502 -19.203 1.00 10.52 380 LEU A O 1
ATOM 2961 N N . GLY A 1 381 ? 36.167 19.052 -17.089 1.00 11.49 381 GLY A N 1
ATOM 2962 C CA . GLY A 1 381 ? 37.421 19.785 -17.291 1.00 12.52 381 GLY A CA 1
ATOM 2963 C C . GLY A 1 381 ? 38.228 19.194 -18.435 1.00 13.10 381 GLY A C 1
ATOM 2964 O O . GLY A 1 381 ? 38.848 19.954 -19.203 1.00 13.88 381 GLY A O 1
ATOM 2965 N N . LYS A 1 382 ? 38.215 17.861 -18.560 1.00 12.11 382 LYS A N 1
ATOM 2966 C CA . LYS A 1 382 ? 39.077 17.180 -19.510 1.00 13.02 382 LYS A CA 1
ATOM 2967 C C . LYS A 1 382 ? 38.388 16.681 -20.783 1.00 12.87 382 LYS A C 1
ATOM 2968 O O . LYS A 1 382 ? 39.016 16.014 -21.602 1.00 14.40 382 LYS A O 1
ATOM 2974 N N . ASN A 1 383 ? 37.139 17.105 -20.994 1.00 12.23 383 ASN A N 1
ATOM 2975 C CA . ASN A 1 383 ? 36.370 16.786 -22.180 1.00 13.37 383 ASN A CA 1
ATOM 2976 C C . ASN A 1 383 ? 35.975 18.025 -22.995 1.00 13.66 383 ASN A C 1
ATOM 2977 O O . ASN A 1 383 ? 34.916 18.056 -23.629 1.00 14.65 383 ASN A O 1
ATOM 2982 N N . ASP A 1 384 ? 36.818 19.052 -22.934 1.00 14.49 384 ASP A N 1
ATOM 2983 C CA . ASP A 1 384 ? 36.693 20.204 -23.847 1.00 15.15 384 ASP A CA 1
ATOM 2984 C C . ASP A 1 384 ? 35.397 20.972 -23.639 1.00 13.32 384 ASP A C 1
ATOM 2985 O O . ASP A 1 384 ? 34.795 21.452 -24.605 1.00 13.47 384 ASP A O 1
ATOM 2990 N N . VAL A 1 385 ? 34.916 21.011 -22.401 1.00 10.56 385 VAL A N 1
ATOM 2991 C CA . VAL A 1 385 ? 33.764 21.857 -22.089 1.00 9.07 385 VAL A CA 1
ATOM 2992 C C . VAL A 1 385 ? 34.236 23.227 -21.638 1.00 8.66 385 VAL A C 1
ATOM 2993 O O . VAL A 1 385 ? 35.099 23.341 -20.770 1.00 8.40 385 VAL A O 1
ATOM 2997 N N . TYR A 1 386 ? 33.724 24.274 -22.282 1.00 7.66 386 TYR A N 1
ATOM 2998 C CA . TYR A 1 386 ? 34.162 25.627 -21.993 1.00 7.52 386 TYR A CA 1
ATOM 2999 C C . TYR A 1 386 ? 33.595 26.183 -20.680 1.00 7.67 386 TYR A C 1
ATOM 3000 O O . TYR A 1 386 ? 34.281 26.895 -19.948 1.00 7.92 386 TYR A O 1
ATOM 3009 N N . MET A 1 387 ? 32.338 25.885 -20.395 1.00 7.78 387 MET A N 1
ATOM 3010 C CA . MET A 1 387 ? 31.664 26.528 -19.270 1.00 7.65 387 MET A CA 1
ATOM 3011 C C . MET A 1 387 ? 30.569 25.587 -18.789 1.00 7.78 387 MET A C 1
ATOM 3012 O O . MET A 1 387 ? 29.932 24.871 -19.605 1.00 8.28 387 MET A O 1
ATOM 3017 N N . ALA A 1 388 ? 30.359 25.546 -17.468 1.00 7.73 388 ALA A N 1
ATOM 3018 C CA . ALA A 1 388 ? 29.297 24.687 -16.927 1.00 7.59 388 ALA A CA 1
ATOM 3019 C C . ALA A 1 388 ? 28.785 25.335 -15.668 1.00 7.73 388 ALA A C 1
ATOM 3020 O O . ALA A 1 388 ? 29.580 25.801 -14.864 1.00 7.61 388 ALA A O 1
ATOM 3022 N N . ASN A 1 389 ? 27.464 25.319 -15.484 1.00 7.61 389 ASN A N 1
ATOM 3023 C CA . ASN A 1 389 ? 26.815 26.065 -14.384 1.00 7.51 389 ASN A CA 1
ATOM 3024 C C . ASN A 1 389 ? 25.782 25.159 -13.682 1.00 7.69 389 ASN A C 1
ATOM 3025 O O . ASN A 1 389 ? 24.770 24.763 -14.265 1.00 7.18 389 ASN A O 1
ATOM 3030 N N . TYR A 1 390 ? 26.115 24.747 -12.467 1.00 7.52 390 TYR A N 1
ATOM 3031 C CA . TYR A 1 390 ? 25.183 23.979 -11.630 1.00 7.90 390 TYR A CA 1
ATOM 3032 C C . TYR A 1 390 ? 23.859 24.751 -11.436 1.00 8.16 390 TYR A C 1
ATOM 3033 O O . TYR A 1 390 ? 23.843 25.997 -11.412 1.00 7.61 390 TYR A O 1
ATOM 3042 N N . TRP A 1 391 ? 22.762 23.999 -11.382 1.00 8.57 391 TRP A N 1
ATOM 3043 C CA . TRP A 1 391 ? 21.454 24.584 -11.039 1.00 9.36 391 TRP A CA 1
ATOM 3044 C C . TRP A 1 391 ? 20.906 23.921 -9.758 1.00 9.30 391 TRP A C 1
ATOM 3045 O O . TRP A 1 391 ? 20.822 22.702 -9.669 1.00 8.64 391 TRP A O 1
ATOM 3056 N N . LYS A 1 392 ? 20.479 24.726 -8.785 1.00 9.27 392 LYS A N 1
ATOM 3057 C CA . LYS A 1 392 ? 19.886 24.172 -7.565 1.00 9.82 392 LYS A CA 1
ATOM 3058 C C . LYS A 1 392 ? 18.447 23.645 -7.805 1.00 10.35 392 LYS A C 1
ATOM 3059 O O . LYS A 1 392 ? 17.501 24.445 -7.908 1.00 10.43 392 LYS A O 1
ATOM 3065 N N . LEU A 1 393 ? 18.294 22.320 -7.809 1.00 10.72 393 LEU A N 1
ATOM 3066 C CA . LEU A 1 393 ? 16.967 21.704 -7.881 1.00 11.54 393 LEU A CA 1
ATOM 3067 C C . LEU A 1 393 ? 16.298 21.676 -6.508 1.00 12.74 393 LEU A C 1
ATOM 3068 O O . LEU A 1 393 ? 15.074 21.509 -6.419 1.00 13.73 393 LEU A O 1
ATOM 3073 N N . LYS A 1 394 ? 17.096 21.841 -5.453 1.00 12.59 394 LYS A N 1
ATOM 3074 C CA . LYS A 1 394 ? 16.569 21.890 -4.083 1.00 13.20 394 LYS A CA 1
ATOM 3075 C C . LYS A 1 394 ? 16.979 23.207 -3.477 1.00 13.46 394 LYS A C 1
ATOM 3076 O O . LYS A 1 394 ? 18.140 23.623 -3.593 1.00 12.19 394 LYS A O 1
ATOM 3082 N N . ASP A 1 395 ? 16.031 23.890 -2.835 1.00 13.91 395 ASP A N 1
ATOM 3083 C CA . ASP A 1 395 ? 16.353 25.169 -2.216 1.00 14.99 395 ASP A CA 1
ATOM 3084 C C . ASP A 1 395 ? 17.102 24.993 -0.889 1.00 13.53 395 ASP A C 1
ATOM 3085 O O . ASP A 1 395 ? 17.222 23.874 -0.374 1.00 13.05 395 ASP A O 1
ATOM 3090 N N . GLY A 1 396 ? 17.619 26.096 -0.368 1.00 12.73 396 GLY A N 1
ATOM 3091 C CA . GLY A 1 396 ? 18.401 26.085 0.892 1.00 12.61 396 GLY A CA 1
ATOM 3092 C C . GLY A 1 396 ? 19.782 25.515 0.646 1.00 11.71 396 GLY A C 1
ATOM 3093 O O . GLY A 1 396 ? 20.254 25.514 -0.494 1.00 11.60 396 GLY A O 1
ATOM 3094 N N . VAL A 1 397 ? 20.449 25.026 1.694 1.00 11.32 397 VAL A N 1
ATOM 3095 C CA . VAL A 1 397 ? 21.837 24.547 1.482 1.00 11.52 397 VAL A CA 1
ATOM 3096 C C . VAL A 1 397 ? 21.865 23.330 0.551 1.00 10.70 397 VAL A C 1
ATOM 3097 O O . VAL A 1 397 ? 20.913 22.560 0.482 1.00 10.73 397 VAL A O 1
ATOM 3101 N N . ASN A 1 398 ? 22.946 23.214 -0.207 1.00 9.56 398 ASN A N 1
ATOM 3102 C CA . ASN A 1 398 ? 23.210 22.010 -1.006 1.00 9.46 398 ASN A CA 1
ATOM 3103 C C . ASN A 1 398 ? 24.628 21.594 -0.593 1.00 9.17 398 ASN A C 1
ATOM 3104 O O . ASN A 1 398 ? 25.591 21.749 -1.338 1.00 9.27 398 ASN A O 1
ATOM 3109 N N . ASN A 1 399 ? 24.712 21.002 0.584 1.00 9.06 399 ASN A N 1
ATOM 3110 C CA . ASN A 1 399 ? 25.994 20.889 1.285 1.00 8.99 399 ASN A CA 1
ATOM 3111 C C . ASN A 1 399 ? 26.999 20.046 0.529 1.00 8.54 399 ASN A C 1
ATOM 3112 O O . ASN A 1 399 ? 28.176 20.355 0.548 1.00 8.53 399 ASN A O 1
ATOM 3117 N N . TYR A 1 400 ? 26.538 18.956 -0.086 1.00 8.27 400 TYR A N 1
ATOM 3118 C CA . TYR A 1 400 ? 27.489 18.049 -0.755 1.00 8.12 400 TYR A CA 1
ATOM 3119 C C . TYR A 1 400 ? 27.857 18.506 -2.167 1.00 8.48 400 TYR A C 1
ATOM 3120 O O . TYR A 1 400 ? 28.963 18.200 -2.663 1.00 8.28 400 TYR A O 1
ATOM 3129 N N . VAL A 1 401 ? 26.994 19.314 -2.801 1.00 8.50 401 VAL A N 1
ATOM 3130 C CA . VAL A 1 401 ? 27.414 19.974 -4.053 1.00 8.57 401 VAL A CA 1
ATOM 3131 C C . VAL A 1 401 ? 28.490 21.009 -3.757 1.00 8.49 401 VAL A C 1
ATOM 3132 O O . VAL A 1 401 ? 29.514 21.075 -4.443 1.00 8.55 401 VAL A O 1
ATOM 3136 N N . SER A 1 402 ? 28.271 21.821 -2.729 1.00 8.34 402 SER A N 1
ATOM 3137 C CA A SER A 1 402 ? 29.260 22.818 -2.355 0.50 8.89 402 SER A CA 1
ATOM 3138 C CA B SER A 1 402 ? 29.256 22.811 -2.328 0.50 8.54 402 SER A CA 1
ATOM 3139 C C . SER A 1 402 ? 30.564 22.120 -1.988 1.00 9.08 402 SER A C 1
ATOM 3140 O O . SER A 1 402 ? 31.629 22.617 -2.324 1.00 10.27 402 SER A O 1
ATOM 3145 N N . ALA A 1 403 ? 30.480 20.978 -1.305 1.00 9.06 403 ALA A N 1
ATOM 3146 C CA . ALA A 1 403 ? 31.705 20.211 -0.971 1.00 8.65 403 ALA A CA 1
ATOM 3147 C C . ALA A 1 403 ? 32.527 19.834 -2.206 1.00 8.33 403 ALA A C 1
ATOM 3148 O O . ALA A 1 403 ? 33.730 20.028 -2.235 1.00 8.62 403 ALA A O 1
ATOM 3150 N N . ALA A 1 404 ? 31.844 19.387 -3.249 1.00 8.13 404 ALA A N 1
ATOM 3151 C CA . ALA A 1 404 ? 32.525 18.992 -4.499 1.00 7.95 404 ALA A CA 1
ATOM 3152 C C . ALA A 1 404 ? 33.251 20.184 -5.103 1.00 7.84 404 ALA A C 1
ATOM 3153 O O . ALA A 1 404 ? 34.424 20.053 -5.501 1.00 7.62 404 ALA A O 1
ATOM 3155 N N . TYR A 1 405 ? 32.581 21.340 -5.186 1.00 7.80 405 TYR A N 1
ATOM 3156 C CA . TYR A 1 405 ? 33.277 22.529 -5.710 1.00 7.83 405 TYR A CA 1
ATOM 3157 C C . TYR A 1 405 ? 34.477 22.890 -4.843 1.00 8.01 405 TYR A C 1
ATOM 3158 O O . TYR A 1 405 ? 35.534 23.222 -5.363 1.00 7.48 405 TYR A O 1
ATOM 3167 N N . LYS A 1 406 ? 34.276 22.908 -3.533 1.00 8.19 406 LYS A N 1
ATOM 3168 C CA . LYS A 1 406 ? 35.362 23.306 -2.630 1.00 8.59 406 LYS A CA 1
ATOM 3169 C C . LYS A 1 406 ? 36.516 22.314 -2.747 1.00 8.58 406 LYS A C 1
ATOM 3170 O O . LYS A 1 406 ? 37.661 22.718 -2.651 1.00 8.27 406 LYS A O 1
ATOM 3176 N N . LEU A 1 407 ? 36.227 21.030 -2.961 1.00 8.43 407 LEU A N 1
ATOM 3177 C CA . LEU A 1 407 ? 37.327 20.069 -3.100 1.00 8.71 407 LEU A CA 1
ATOM 3178 C C . LEU A 1 407 ? 38.245 20.422 -4.287 1.00 8.92 407 LEU A C 1
ATOM 3179 O O . LEU A 1 407 ? 39.494 20.241 -4.207 1.00 8.84 407 LEU A O 1
ATOM 3184 N N . TYR A 1 408 ? 37.645 20.951 -5.362 1.00 8.64 408 TYR A N 1
ATOM 3185 C CA . TYR A 1 408 ? 38.418 21.419 -6.526 1.00 8.70 408 TYR A CA 1
ATOM 3186 C C . TYR A 1 408 ? 38.988 22.833 -6.382 1.00 8.72 408 TYR A C 1
ATOM 3187 O O . TYR A 1 408 ? 40.031 23.137 -6.989 1.00 9.60 408 TYR A O 1
ATOM 3196 N N . ARG A 1 409 ? 38.281 23.721 -5.652 1.00 8.48 409 ARG A N 1
ATOM 3197 C CA . ARG A 1 409 ? 38.539 25.149 -5.800 1.00 8.46 409 ARG A CA 1
ATOM 3198 C C . ARG A 1 409 ? 38.830 25.885 -4.496 1.00 8.44 409 ARG A C 1
ATOM 3199 O O . ARG A 1 409 ? 39.243 27.032 -4.519 1.00 8.26 409 ARG A O 1
ATOM 3207 N N . ASN A 1 410 ? 38.667 25.208 -3.352 1.00 8.30 410 ASN A N 1
ATOM 3208 C CA . ASN A 1 410 ? 39.000 25.843 -2.082 1.00 9.17 410 ASN A CA 1
ATOM 3209 C C . ASN A 1 410 ? 39.179 24.755 -1.042 1.00 9.35 410 ASN A C 1
ATOM 3210 O O . ASN A 1 410 ? 38.396 24.657 -0.087 1.00 10.09 410 ASN A O 1
ATOM 3215 N N . TYR A 1 411 ? 40.159 23.892 -1.284 1.00 10.24 411 TYR A N 1
ATOM 3216 C CA . TYR A 1 411 ? 40.244 22.660 -0.506 1.00 10.95 411 TYR A CA 1
ATOM 3217 C C . TYR A 1 411 ? 40.851 22.904 0.871 1.00 12.05 411 TYR A C 1
ATOM 3218 O O . TYR A 1 411 ? 40.657 22.111 1.809 1.00 12.87 411 TYR A O 1
ATOM 3227 N N . ASP A 1 412 ? 41.535 24.033 0.997 1.00 12.39 412 ASP A N 1
ATOM 3228 C CA . ASP A 1 412 ? 42.274 24.336 2.209 1.00 13.45 412 ASP A CA 1
ATOM 3229 C C . ASP A 1 412 ? 41.766 25.558 2.970 1.00 14.39 412 ASP A C 1
ATOM 3230 O O . ASP A 1 412 ? 42.406 25.994 3.920 1.00 16.01 412 ASP A O 1
ATOM 3235 N N . GLY A 1 413 ? 40.653 26.145 2.551 1.00 13.76 413 GLY A N 1
ATOM 3236 C CA . GLY A 1 413 ? 40.187 27.400 3.144 1.00 14.30 413 GLY A CA 1
ATOM 3237 C C . GLY A 1 413 ? 40.929 28.646 2.672 1.00 14.44 413 GLY A C 1
ATOM 3238 O O . GLY A 1 413 ? 40.678 29.760 3.159 1.00 16.43 413 GLY A O 1
ATOM 3239 N N . LYS A 1 414 ? 41.886 28.469 1.776 1.00 13.41 414 LYS A N 1
ATOM 3240 C CA . LYS A 1 414 ? 42.672 29.588 1.272 1.00 13.51 414 LYS A CA 1
ATOM 3241 C C . LYS A 1 414 ? 42.460 29.761 -0.229 1.00 12.83 414 LYS A C 1
ATOM 3242 O O . LYS A 1 414 ? 43.242 30.445 -0.893 1.00 12.60 414 LYS A O 1
ATOM 3248 N N . ASN A 1 415 ? 41.432 29.092 -0.758 1.00 13.00 415 ASN A N 1
ATOM 3249 C CA . ASN A 1 415 ? 41.122 29.148 -2.186 1.00 12.23 415 ASN A CA 1
ATOM 3250 C C . ASN A 1 415 ? 42.233 28.512 -3.034 1.00 12.09 415 ASN A C 1
ATOM 3251 O O . ASN A 1 415 ? 42.395 28.852 -4.206 1.00 11.89 415 ASN A O 1
ATOM 3256 N N . SER A 1 416 ? 42.968 27.565 -2.458 1.00 11.22 416 SER A N 1
ATOM 3257 C CA . SER A 1 416 ? 43.831 26.720 -3.294 1.00 10.67 416 SER A CA 1
ATOM 3258 C C . SER A 1 416 ? 42.998 25.826 -4.203 1.00 10.51 416 SER A C 1
ATOM 3259 O O . SER A 1 416 ? 41.917 25.355 -3.822 1.00 10.52 416 SER A O 1
ATOM 3262 N N . THR A 1 417 ? 43.517 25.560 -5.402 1.00 9.93 417 THR A N 1
ATOM 3263 C CA . THR A 1 417 ? 42.708 24.892 -6.419 1.00 9.49 417 THR A CA 1
ATOM 3264 C C . THR A 1 417 ? 43.433 23.719 -7.061 1.00 9.50 417 THR A C 1
ATOM 3265 O O . THR A 1 417 ? 44.674 23.627 -7.037 1.00 10.63 417 THR A O 1
ATOM 3269 N N . PHE A 1 418 ? 42.643 22.844 -7.680 1.00 9.50 418 PHE A N 1
ATOM 3270 C CA . PHE A 1 418 ? 43.088 21.961 -8.770 1.00 9.38 418 PHE A CA 1
ATOM 3271 C C . PHE A 1 418 ? 43.895 22.713 -9.822 1.00 9.84 418 PHE A C 1
ATOM 3272 O O . PHE A 1 418 ? 43.719 23.927 -10.042 1.00 10.65 418 PHE A O 1
ATOM 3280 N N . GLY A 1 419 ? 44.753 21.990 -10.530 1.00 9.88 419 GLY A N 1
ATOM 3281 C CA . GLY A 1 419 ? 45.590 22.656 -11.530 1.00 10.22 419 GLY A CA 1
ATOM 3282 C C . GLY A 1 419 ? 44.816 23.070 -12.764 1.00 10.48 419 GLY A C 1
ATOM 3283 O O . GLY A 1 419 ? 43.704 22.537 -13.019 1.00 10.60 419 GLY A O 1
ATOM 3284 N N . ASP A 1 420 ? 45.457 23.885 -13.606 1.00 10.71 420 ASP A N 1
ATOM 3285 C CA . ASP A 1 420 ? 44.823 24.383 -14.829 1.00 11.90 420 ASP A CA 1
ATOM 3286 C C . ASP A 1 420 ? 45.011 23.476 -16.029 1.00 11.44 420 ASP A C 1
ATOM 3287 O O . ASP A 1 420 ? 44.476 23.721 -17.092 1.00 10.94 420 ASP A O 1
ATOM 3292 N N . THR A 1 421 ? 45.834 22.459 -15.857 1.00 10.74 421 THR A N 1
ATOM 3293 C CA . THR A 1 421 ? 46.190 21.565 -16.948 1.00 10.58 421 THR A CA 1
ATOM 3294 C C . THR A 1 421 ? 45.823 20.125 -16.584 1.00 10.64 421 THR A C 1
ATOM 3295 O O . THR A 1 421 ? 46.399 19.563 -15.656 1.00 10.19 421 THR A O 1
ATOM 3299 N N . SER A 1 422 ? 44.848 19.530 -17.283 1.00 10.22 422 SER A N 1
ATOM 3300 C CA . SER A 1 422 ? 44.527 18.109 -17.078 1.00 10.15 422 SER A CA 1
ATOM 3301 C C . SER A 1 422 ? 45.695 17.259 -17.536 1.00 9.90 422 SER A C 1
ATOM 3302 O O . SER A 1 422 ? 46.313 17.569 -18.546 1.00 9.98 422 SER A O 1
ATOM 3305 N N . VAL A 1 423 ? 45.977 16.178 -16.817 1.00 10.19 423 VAL A N 1
ATOM 3306 C CA . VAL A 1 423 ? 46.934 15.188 -17.331 1.00 10.59 423 VAL A CA 1
ATOM 3307 C C . VAL A 1 423 ? 46.367 13.786 -17.157 1.00 11.71 423 VAL A C 1
ATOM 3308 O O . VAL A 1 423 ? 45.390 13.578 -16.429 1.00 11.39 423 VAL A O 1
ATOM 3312 N N . SER A 1 424 ? 46.941 12.814 -17.865 1.00 12.55 424 SER A N 1
ATOM 3313 C CA . SER A 1 424 ? 46.368 11.477 -17.904 1.00 13.86 424 SER A CA 1
ATOM 3314 C C . SER A 1 424 ? 46.327 10.825 -16.514 1.00 13.66 424 SER A C 1
ATOM 3315 O O . SER A 1 424 ? 47.333 10.771 -15.793 1.00 13.06 424 SER A O 1
ATOM 3318 N N . ALA A 1 425 ? 45.146 10.320 -16.159 1.00 13.86 425 ALA A N 1
ATOM 3319 C CA . ALA A 1 425 ? 44.979 9.523 -14.944 1.00 14.25 425 ALA A CA 1
ATOM 3320 C C . ALA A 1 425 ? 44.059 8.360 -15.294 1.00 14.78 425 ALA A C 1
ATOM 3321 O O . ALA A 1 425 ? 42.958 8.568 -15.772 1.00 15.28 425 ALA A O 1
ATOM 3323 N N . GLN A 1 426 ? 44.551 7.140 -15.108 1.00 15.05 426 GLN A N 1
ATOM 3324 C CA . GLN A 1 426 ? 43.812 5.939 -15.492 1.00 15.07 426 GLN A CA 1
ATOM 3325 C C . GLN A 1 426 ? 43.665 5.068 -14.243 1.00 15.70 426 GLN A C 1
ATOM 3326 O O . GLN A 1 426 ? 44.597 4.974 -13.431 1.00 16.91 426 GLN A O 1
ATOM 3332 N N . THR A 1 427 ? 42.494 4.473 -14.075 1.00 14.96 427 THR A N 1
ATOM 3333 C CA . THR A 1 427 ? 42.263 3.564 -12.960 1.00 13.97 427 THR A CA 1
ATOM 3334 C C . THR A 1 427 ? 41.922 2.175 -13.489 1.00 14.78 427 THR A C 1
ATOM 3335 O O . THR A 1 427 ? 41.306 2.034 -14.543 1.00 16.20 427 THR A O 1
ATOM 3339 N N . SER A 1 428 ? 42.255 1.148 -12.711 1.00 14.37 428 SER A N 1
ATOM 3340 C CA . SER A 1 428 ? 41.929 -0.226 -13.084 1.00 13.99 428 SER A CA 1
ATOM 3341 C C . SER A 1 428 ? 40.466 -0.587 -12.807 1.00 14.47 428 SER A C 1
ATOM 3342 O O . SER A 1 428 ? 39.991 -1.657 -13.208 1.00 15.17 428 SER A O 1
ATOM 3345 N N . ASP A 1 429 ? 39.725 0.297 -12.137 1.00 13.89 429 ASP A N 1
ATOM 3346 C CA . ASP A 1 429 ? 38.336 -0.009 -11.819 1.00 14.23 429 ASP A CA 1
ATOM 3347 C C . ASP A 1 429 ? 37.446 1.223 -11.971 1.00 13.95 429 ASP A C 1
ATOM 3348 O O . ASP A 1 429 ? 37.298 2.020 -11.037 1.00 13.71 429 ASP A O 1
ATOM 3353 N N . ILE A 1 430 ? 36.843 1.369 -13.141 1.00 14.32 430 ILE A N 1
ATOM 3354 C CA . ILE A 1 430 ? 36.081 2.590 -13.425 1.00 14.75 430 ILE A CA 1
ATOM 3355 C C . ILE A 1 430 ? 34.697 2.589 -12.805 1.00 14.33 430 ILE A C 1
ATOM 3356 O O . ILE A 1 430 ? 34.006 3.607 -12.853 1.00 13.08 430 ILE A O 1
ATOM 3361 N N . VAL A 1 431 ? 34.300 1.465 -12.208 1.00 13.61 431 VAL A N 1
ATOM 3362 C CA . VAL A 1 431 ? 32.985 1.382 -11.550 1.00 14.28 431 VAL A CA 1
ATOM 3363 C C . VAL A 1 431 ? 33.088 1.901 -10.108 1.00 13.87 431 VAL A C 1
ATOM 3364 O O . VAL A 1 431 ? 32.281 2.742 -9.635 1.00 14.20 431 VAL A O 1
ATOM 3368 N N . ASN A 1 432 ? 34.028 1.337 -9.356 1.00 13.19 432 ASN A N 1
ATOM 3369 C CA . ASN A 1 432 ? 34.168 1.695 -7.963 1.00 13.26 432 ASN A CA 1
ATOM 3370 C C . ASN A 1 432 ? 34.993 2.934 -7.712 1.00 11.98 432 ASN A C 1
ATOM 3371 O O . ASN A 1 432 ? 34.919 3.489 -6.622 1.00 11.74 432 ASN A O 1
ATOM 3376 N N . SER A 1 433 ? 35.772 3.380 -8.705 1.00 11.41 433 SER A N 1
ATOM 3377 C CA . SER A 1 433 ? 36.598 4.583 -8.493 1.00 10.55 433 SER A CA 1
ATOM 3378 C C . SER A 1 433 ? 36.481 5.536 -9.679 1.00 10.15 433 SER A C 1
ATOM 3379 O O . SER A 1 433 ? 36.087 5.130 -10.782 1.00 10.36 433 SER A O 1
ATOM 3382 N N . SER A 1 434 ? 36.837 6.793 -9.431 1.00 10.08 434 SER A N 1
ATOM 3383 C CA . SER A 1 434 ? 37.159 7.725 -10.506 1.00 9.93 434 SER A CA 1
ATOM 3384 C C . SER A 1 434 ? 38.342 8.549 -10.036 1.00 9.57 434 SER A C 1
ATOM 3385 O O . SER A 1 434 ? 38.567 8.712 -8.824 1.00 9.23 434 SER A O 1
ATOM 3388 N N . VAL A 1 435 ? 39.104 9.088 -10.981 1.00 9.27 435 VAL A N 1
ATOM 3389 C CA . VAL A 1 435 ? 40.305 9.824 -10.619 1.00 9.61 435 VAL A CA 1
ATOM 3390 C C . VAL A 1 435 ? 40.653 10.842 -11.721 1.00 9.46 435 VAL A C 1
ATOM 3391 O O . VAL A 1 435 ? 40.485 10.580 -12.921 1.00 10.37 435 VAL A O 1
ATOM 3395 N N . HIS A 1 436 ? 41.035 12.023 -11.281 1.00 8.87 436 HIS A N 1
ATOM 3396 C CA . HIS A 1 436 ? 41.380 13.121 -12.181 1.00 8.75 436 HIS A CA 1
ATOM 3397 C C . HIS A 1 436 ? 42.654 13.778 -11.710 1.00 8.91 436 HIS A C 1
ATOM 3398 O O . HIS A 1 436 ? 42.821 14.023 -10.519 1.00 9.14 436 HIS A O 1
ATOM 3405 N N . ALA A 1 437 ? 43.549 14.088 -12.650 1.00 8.79 437 ALA A N 1
ATOM 3406 C CA . ALA A 1 437 ? 44.850 14.624 -12.290 1.00 8.95 437 ALA A CA 1
ATOM 3407 C C . ALA A 1 437 ? 45.108 15.932 -13.000 1.00 9.21 437 ALA A C 1
ATOM 3408 O O . ALA A 1 437 ? 44.589 16.174 -14.083 1.00 10.39 437 ALA A O 1
ATOM 3410 N N . SER A 1 438 ? 45.943 16.768 -12.398 1.00 10.23 438 SER A N 1
ATOM 3411 C CA . SER A 1 438 ? 46.267 18.052 -13.034 1.00 10.45 438 SER A CA 1
ATOM 3412 C C . SER A 1 438 ? 47.574 18.597 -12.501 1.00 11.22 438 SER A C 1
ATOM 3413 O O . SER A 1 438 ? 47.990 18.243 -11.397 1.00 10.85 438 SER A O 1
ATOM 3416 N N . VAL A 1 439 ? 48.200 19.465 -13.304 1.00 11.76 439 VAL A N 1
ATOM 3417 C CA . VAL A 1 439 ? 49.296 20.325 -12.863 1.00 12.20 439 VAL A CA 1
ATOM 3418 C C . VAL A 1 439 ? 48.981 21.774 -13.280 1.00 13.18 439 VAL A C 1
ATOM 3419 O O . VAL A 1 439 ? 48.012 22.007 -14.000 1.00 12.95 439 VAL A O 1
ATOM 3423 N N . THR A 1 440 ? 49.836 22.728 -12.927 1.00 15.05 440 THR A N 1
ATOM 3424 C CA . THR A 1 440 ? 49.668 24.105 -13.423 1.00 15.67 440 THR A CA 1
ATOM 3425 C C . THR A 1 440 ? 50.935 24.535 -14.156 1.00 17.15 440 THR A C 1
ATOM 3426 O O . THR A 1 440 ? 52.033 24.276 -13.668 1.00 15.80 440 THR A O 1
ATOM 3430 N N . ASN A 1 441 ? 50.783 25.138 -15.340 1.00 17.88 441 ASN A N 1
ATOM 3431 C CA . ASN A 1 441 ? 51.936 25.676 -16.100 1.00 19.47 441 ASN A CA 1
ATOM 3432 C C . ASN A 1 441 ? 53.016 24.599 -16.246 1.00 20.48 441 ASN A C 1
ATOM 3433 O O . ASN A 1 441 ? 54.207 24.873 -16.078 1.00 21.84 441 ASN A O 1
ATOM 3438 N N . ALA A 1 442 ? 52.573 23.369 -16.519 1.00 19.20 442 ALA A N 1
ATOM 3439 C CA . ALA A 1 442 ? 53.465 22.208 -16.724 1.00 19.80 442 ALA A CA 1
ATOM 3440 C C . ALA A 1 442 ? 54.336 21.914 -15.508 1.00 20.21 442 ALA A C 1
ATOM 3441 O O . ALA A 1 442 ? 55.480 21.478 -15.646 1.00 22.02 442 ALA A O 1
ATOM 3443 N N . SER A 1 443 ? 53.817 22.200 -14.315 1.00 21.33 443 SER A N 1
ATOM 3444 C CA . SER A 1 443 ? 54.635 22.111 -13.108 1.00 23.00 443 SER A CA 1
ATOM 3445 C C . SER A 1 443 ? 55.296 20.741 -12.999 1.00 24.86 443 SER A C 1
ATOM 3446 O O . SER A 1 443 ? 54.677 19.689 -13.253 1.00 23.84 443 SER A O 1
ATOM 3449 N N . ASP A 1 444 ? 56.577 20.756 -12.650 1.00 28.16 444 ASP A N 1
ATOM 3450 C CA . ASP A 1 444 ? 57.191 19.546 -12.133 1.00 28.44 444 ASP A CA 1
ATOM 3451 C C . ASP A 1 444 ? 57.407 19.664 -10.611 1.00 29.46 444 ASP A C 1
ATOM 3452 O O . ASP A 1 444 ? 58.094 18.815 -10.028 1.00 32.34 444 ASP A O 1
ATOM 3457 N N . LYS A 1 445 ? 56.793 20.681 -9.978 1.00 25.52 445 LYS A N 1
ATOM 3458 C CA . LYS A 1 445 ? 56.883 20.875 -8.509 1.00 24.70 445 LYS A CA 1
ATOM 3459 C C . LYS A 1 445 ? 55.653 20.317 -7.761 1.00 23.00 445 LYS A C 1
ATOM 3460 O O . LYS A 1 445 ? 55.793 19.746 -6.693 1.00 22.30 445 LYS A O 1
ATOM 3466 N N . GLU A 1 446 ? 54.467 20.440 -8.345 1.00 20.09 446 GLU A N 1
ATOM 3467 C CA . GLU A 1 446 ? 53.246 20.119 -7.601 1.00 18.72 446 GLU A CA 1
ATOM 3468 C C . GLU A 1 446 ? 52.301 19.318 -8.494 1.00 16.00 446 GLU A C 1
ATOM 3469 O O . GLU A 1 446 ? 52.150 19.653 -9.662 1.00 15.49 446 GLU A O 1
ATOM 3475 N N . LEU A 1 447 ? 51.687 18.258 -7.962 1.00 13.87 447 LEU A N 1
ATOM 3476 C CA . LEU A 1 447 ? 50.749 17.438 -8.742 1.00 12.94 447 LEU A CA 1
ATOM 3477 C C . LEU A 1 447 ? 49.450 17.256 -7.950 1.00 13.17 447 LEU A C 1
ATOM 3478 O O . LEU A 1 447 ? 49.487 16.923 -6.775 1.00 13.57 447 LEU A O 1
ATOM 3483 N N . HIS A 1 448 ? 48.307 17.451 -8.612 1.00 12.13 448 HIS A N 1
ATOM 3484 C CA . HIS A 1 448 ? 47.002 17.431 -7.938 1.00 11.66 448 HIS A CA 1
ATOM 3485 C C . HIS A 1 448 ? 46.255 16.191 -8.398 1.00 12.13 448 HIS A C 1
ATOM 3486 O O . HIS A 1 448 ? 46.112 15.959 -9.614 1.00 12.12 448 HIS A O 1
ATOM 3493 N N . LEU A 1 449 ? 45.717 15.423 -7.446 1.00 11.55 449 LEU A N 1
ATOM 3494 C CA . LEU A 1 449 ? 44.934 14.237 -7.786 1.00 12.15 449 LEU A CA 1
ATOM 3495 C C . LEU A 1 449 ? 43.631 14.298 -7.027 1.00 12.20 449 LEU A C 1
ATOM 3496 O O . LEU A 1 449 ? 43.643 14.466 -5.805 1.00 14.15 449 LEU A O 1
ATOM 3501 N N . VAL A 1 450 ? 42.513 14.194 -7.733 1.00 10.91 450 VAL A N 1
ATOM 3502 C CA . VAL A 1 450 ? 41.205 14.034 -7.046 1.00 10.47 450 VAL A CA 1
ATOM 3503 C C . VAL A 1 450 ? 40.764 12.599 -7.288 1.00 10.62 450 VAL A C 1
ATOM 3504 O O . VAL A 1 450 ? 40.718 12.130 -8.436 1.00 10.57 450 VAL A O 1
ATOM 3508 N N . VAL A 1 451 ? 40.576 11.855 -6.202 1.00 10.10 451 VAL A N 1
ATOM 3509 C CA . VAL A 1 451 ? 40.212 10.444 -6.289 1.00 10.69 451 VAL A CA 1
ATOM 3510 C C . VAL A 1 451 ? 38.973 10.156 -5.425 1.00 10.80 451 VAL A C 1
ATOM 3511 O O . VAL A 1 451 ? 38.753 10.786 -4.369 1.00 10.60 451 VAL A O 1
ATOM 3515 N N . MET A 1 452 ? 38.133 9.253 -5.885 1.00 10.54 452 MET A N 1
ATOM 3516 C CA . MET A 1 452 ? 36.931 8.946 -5.112 1.00 10.45 452 MET A CA 1
ATOM 3517 C C . MET A 1 452 ? 36.578 7.478 -5.140 1.00 10.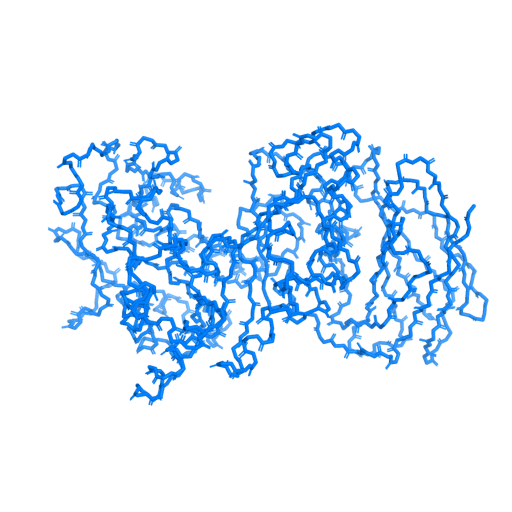55 452 MET A C 1
ATOM 3518 O O . MET A 1 452 ? 36.821 6.798 -6.138 1.00 11.01 452 MET A O 1
ATOM 3523 N N . ASN A 1 453 ? 35.982 7.006 -4.038 1.00 10.21 453 ASN A N 1
ATOM 3524 C CA . ASN A 1 453 ? 35.424 5.663 -3.947 1.00 11.53 453 ASN A CA 1
ATOM 3525 C C . ASN A 1 453 ? 33.897 5.728 -3.932 1.00 11.57 453 ASN A C 1
ATOM 3526 O O . ASN A 1 453 ? 33.299 6.281 -2.980 1.00 11.64 453 ASN A O 1
ATOM 3531 N N . LYS A 1 454 ? 33.289 5.188 -4.996 1.00 12.16 454 LYS A N 1
ATOM 3532 C CA A LYS A 1 454 ? 31.835 5.179 -5.195 0.50 12.24 454 LYS A CA 1
ATOM 3533 C CA B LYS A 1 454 ? 31.834 5.183 -5.187 0.50 12.00 454 LYS A CA 1
ATOM 3534 C C . LYS A 1 454 ? 31.171 3.961 -4.540 1.00 12.79 454 LYS A C 1
ATOM 3535 O O . LYS A 1 454 ? 29.934 3.854 -4.505 1.00 12.50 454 LYS A O 1
ATOM 3546 N N . SER A 1 455 ? 31.982 3.016 -4.057 1.00 14.08 455 SER A N 1
ATOM 3547 C CA . SER A 1 455 ? 31.404 1.853 -3.357 1.00 13.82 455 SER A CA 1
ATOM 3548 C C . SER A 1 455 ? 30.691 2.294 -2.091 1.00 15.22 455 SER A C 1
ATOM 3549 O O . SER A 1 455 ? 31.200 3.123 -1.327 1.00 12.50 455 SER A O 1
ATOM 3552 N N . MET A 1 456 ? 29.521 1.705 -1.851 1.00 16.20 456 MET A N 1
ATOM 3553 C CA A MET A 1 456 ? 28.797 2.020 -0.628 0.50 18.48 456 MET A CA 1
ATOM 3554 C CA B MET A 1 456 ? 28.739 1.976 -0.639 0.50 18.33 456 MET A CA 1
ATOM 3555 C C . MET A 1 456 ? 29.318 1.214 0.552 1.00 19.65 456 MET A C 1
ATOM 3556 O O . MET A 1 456 ? 29.073 1.581 1.702 1.00 20.72 456 MET A O 1
ATOM 3565 N N . ASP A 1 457 ? 30.075 0.147 0.279 1.00 20.10 457 ASP A N 1
ATOM 3566 C CA A ASP A 1 457 ? 30.388 -0.916 1.259 0.50 21.81 457 ASP A CA 1
ATOM 3567 C CA B ASP A 1 457 ? 30.456 -0.670 1.413 0.50 21.81 457 ASP A CA 1
ATOM 3568 C C . ASP A 1 457 ? 31.889 -1.157 1.487 1.00 22.12 457 ASP A C 1
ATOM 3569 O O . ASP A 1 457 ? 32.309 -1.634 2.553 1.00 23.79 457 ASP A O 1
ATOM 3578 N N . SER A 1 458 ? 32.678 -0.972 0.433 1.00 21.09 458 SER A N 1
ATOM 3579 C CA . SER A 1 458 ? 34.045 -1.506 0.459 1.00 20.64 458 SER A CA 1
ATOM 3580 C C . SER A 1 458 ? 35.129 -0.457 0.216 1.00 19.95 458 SER A C 1
ATOM 3581 O O . SER A 1 458 ? 35.144 0.166 -0.839 1.00 18.77 458 SER A O 1
ATOM 3584 N N . ALA A 1 459 ? 36.075 -0.338 1.152 1.00 17.79 459 ALA A N 1
ATOM 3585 C CA . ALA A 1 459 ? 37.273 0.480 0.945 1.00 17.94 459 ALA A CA 1
ATOM 3586 C C . ALA A 1 459 ? 38.100 -0.164 -0.150 1.00 16.88 459 ALA A C 1
ATOM 3587 O O . ALA A 1 459 ? 37.945 -1.357 -0.428 1.00 17.48 459 ALA A O 1
ATOM 3589 N N . PHE A 1 460 ? 39.001 0.608 -0.747 1.00 16.23 460 PHE A N 1
ATOM 3590 C CA . PHE A 1 460 ? 40.090 0.017 -1.522 1.00 16.20 460 PHE A CA 1
ATOM 3591 C C . PHE A 1 460 ? 41.415 0.679 -1.178 1.00 16.69 460 PHE A C 1
ATOM 3592 O O . PHE A 1 460 ? 41.462 1.847 -0.780 1.00 15.44 460 PHE A O 1
ATOM 3600 N N . ASP A 1 461 ? 42.509 -0.034 -1.423 1.00 17.86 461 ASP A N 1
ATOM 3601 C CA . ASP A 1 461 ? 43.827 0.584 -1.344 1.00 18.31 461 ASP A CA 1
ATOM 3602 C C . ASP A 1 461 ? 44.170 1.014 -2.768 1.00 18.23 461 ASP A C 1
ATOM 3603 O O . ASP A 1 461 ? 44.234 0.179 -3.662 1.00 17.92 461 ASP A O 1
ATOM 3608 N N . ALA A 1 462 ? 44.352 2.315 -2.987 1.00 17.74 462 ALA A N 1
ATOM 3609 C CA . ALA A 1 462 ? 44.740 2.808 -4.309 1.00 17.98 462 ALA A CA 1
ATOM 3610 C C . ALA A 1 462 ? 46.253 2.831 -4.371 1.00 18.08 462 ALA A C 1
ATOM 3611 O O . ALA A 1 462 ? 46.892 3.522 -3.583 1.00 18.71 462 ALA A O 1
ATOM 3613 N N . GLN A 1 463 ? 46.820 2.081 -5.314 1.00 17.31 463 GLN A N 1
ATOM 3614 C CA . GLN A 1 463 ? 48.252 2.045 -5.527 1.00 17.71 463 GLN A CA 1
ATOM 3615 C C . GLN A 1 463 ? 48.547 2.983 -6.692 1.00 15.84 463 GLN A C 1
ATOM 3616 O O . GLN A 1 463 ? 48.154 2.688 -7.824 1.00 15.46 463 GLN A O 1
ATOM 3622 N N . PHE A 1 464 ? 49.156 4.126 -6.400 1.00 16.21 464 PHE A N 1
ATOM 3623 C CA . PHE A 1 464 ? 49.441 5.140 -7.427 1.00 16.72 464 PHE A CA 1
ATOM 3624 C C . PHE A 1 464 ? 50.836 4.944 -8.018 1.00 17.32 464 PHE A C 1
ATOM 3625 O O . PHE A 1 464 ? 51.802 4.737 -7.280 1.00 17.71 464 PHE A O 1
ATOM 3633 N N . ASP A 1 465 ? 50.923 5.029 -9.346 1.00 17.49 465 ASP A N 1
ATOM 3634 C CA . ASP A 1 465 ? 52.198 4.960 -10.072 1.00 19.32 465 ASP A CA 1
ATOM 3635 C C . ASP A 1 465 ? 52.294 6.274 -10.835 1.00 18.74 465 ASP A C 1
ATOM 3636 O O . ASP A 1 465 ? 51.397 6.573 -11.601 1.00 19.67 465 ASP A O 1
ATOM 3640 N N . LEU A 1 466 ? 53.295 7.099 -10.521 1.00 18.16 466 LEU A N 1
ATOM 3641 C CA . LEU A 1 466 ? 53.398 8.471 -11.071 1.00 18.57 466 LEU A CA 1
ATOM 3642 C C . LEU A 1 466 ? 54.543 8.572 -12.071 1.00 20.79 466 LEU A C 1
ATOM 3643 O O . LEU A 1 466 ? 55.617 8.043 -11.819 1.00 21.34 466 LEU A O 1
ATOM 3648 N N . SER A 1 467 ? 54.298 9.226 -13.205 1.00 22.34 467 SER A N 1
ATOM 3649 C CA A SER A 1 467 ? 55.358 9.597 -14.142 0.50 22.12 467 SER A CA 1
ATOM 3650 C CA B SER A 1 467 ? 55.367 9.597 -14.135 0.50 21.95 467 SER A CA 1
ATOM 3651 C C . SER A 1 467 ? 55.508 11.108 -14.180 1.00 23.55 467 SER A C 1
ATOM 3652 O O . SER A 1 467 ? 54.534 11.840 -14.470 1.00 22.51 467 SER A O 1
ATOM 3657 N N . GLY A 1 468 ? 56.712 11.579 -13.878 1.00 22.18 468 GLY A N 1
ATOM 3658 C CA . GLY A 1 468 ? 56.995 13.001 -13.842 1.00 22.99 468 GLY A CA 1
ATOM 3659 C C . GLY A 1 468 ? 58.476 13.268 -14.033 1.00 23.76 468 GLY A C 1
ATOM 3660 O O . GLY A 1 468 ? 59.284 12.332 -14.037 1.00 24.23 468 GLY A O 1
ATOM 3661 N N . ALA A 1 469 ? 58.820 14.541 -14.199 1.00 22.83 469 ALA A N 1
ATOM 3662 C CA . ALA A 1 469 ? 60.190 14.942 -14.478 1.00 25.12 469 ALA A CA 1
ATOM 3663 C C . ALA A 1 469 ? 61.040 14.907 -13.208 1.00 25.94 469 ALA A C 1
ATOM 3664 O O . ALA A 1 469 ? 62.267 14.764 -13.270 1.00 27.35 469 ALA A O 1
ATOM 3666 N N . LYS A 1 470 ? 60.389 15.101 -12.065 1.00 24.94 470 LYS A N 1
ATOM 3667 C CA . LYS A 1 470 ? 61.075 15.077 -10.778 1.00 24.69 470 LYS A CA 1
ATOM 3668 C C . LYS A 1 470 ? 60.419 14.051 -9.862 1.00 24.72 470 LYS A C 1
ATOM 3669 O O . LYS A 1 470 ? 59.368 13.483 -10.185 1.00 24.31 470 LYS A O 1
ATOM 3675 N N . THR A 1 471 ? 61.097 13.763 -8.763 1.00 24.02 471 THR A N 1
ATOM 3676 C CA . THR A 1 471 ? 60.622 12.769 -7.820 1.00 24.58 471 THR A CA 1
ATOM 3677 C C . THR A 1 471 ? 59.727 13.474 -6.812 1.00 21.05 471 THR A C 1
ATOM 3678 O O . THR A 1 471 ? 60.136 14.448 -6.176 1.00 20.61 471 THR A O 1
ATOM 3682 N N . TYR A 1 472 ? 58.494 12.988 -6.718 1.00 20.52 472 TYR A N 1
ATOM 3683 C CA . TYR A 1 472 ? 57.562 13.431 -5.674 1.00 19.21 472 TYR A CA 1
ATOM 3684 C C . TYR A 1 472 ? 57.979 12.790 -4.358 1.00 19.26 472 TYR A C 1
ATOM 3685 O O . TYR A 1 472 ? 58.237 11.576 -4.313 1.00 20.75 472 TYR A O 1
ATOM 3694 N N . ILE A 1 473 ? 58.055 13.587 -3.299 1.00 19.33 473 ILE A N 1
ATOM 3695 C CA . ILE A 1 473 ? 58.605 13.070 -2.044 1.00 21.11 473 ILE A CA 1
ATOM 3696 C C . ILE A 1 473 ? 57.573 12.991 -0.925 1.00 20.54 473 ILE A C 1
ATOM 3697 O O . ILE A 1 473 ? 57.720 12.191 -0.002 1.00 20.77 473 ILE A O 1
ATOM 3702 N N . SER A 1 474 ? 56.538 13.827 -0.995 1.00 18.94 474 SER A N 1
ATOM 3703 C CA . SER A 1 474 ? 55.513 13.818 0.057 1.00 17.25 474 SER A CA 1
ATOM 3704 C C . SER A 1 474 ? 54.210 14.385 -0.464 1.00 16.11 474 SER A C 1
ATOM 3705 O O . SER A 1 474 ? 54.166 14.943 -1.566 1.00 15.19 474 SER A O 1
ATOM 3708 N N . GLY A 1 475 ? 53.154 14.239 0.329 1.00 14.96 475 GLY A N 1
ATOM 3709 C CA . GLY A 1 475 ? 51.827 14.692 -0.122 1.00 15.62 475 GLY A CA 1
ATOM 3710 C C . GLY A 1 475 ? 50.957 15.112 1.045 1.00 15.04 475 GLY A C 1
ATOM 3711 O O . GLY A 1 475 ? 51.148 14.653 2.164 1.00 16.61 475 GLY A O 1
ATOM 3712 N N . LYS A 1 476 ? 50.040 16.031 0.789 1.00 13.35 476 LYS A N 1
ATOM 3713 C CA . LYS A 1 476 ? 49.024 16.408 1.774 1.00 12.81 476 LYS A CA 1
ATOM 3714 C C . LYS A 1 476 ? 47.688 16.025 1.178 1.00 11.70 476 LYS A C 1
ATOM 3715 O O . LYS A 1 476 ? 47.575 15.939 -0.032 1.00 10.98 476 LYS A O 1
ATOM 3719 N N . VAL A 1 477 ? 46.691 15.776 2.024 1.00 10.75 477 VAL A N 1
ATOM 3720 C CA . VAL A 1 477 ? 45.444 15.163 1.577 1.00 10.66 477 VAL A CA 1
ATOM 3721 C C . VAL A 1 477 ? 44.308 15.906 2.284 1.00 10.68 477 VAL A C 1
ATOM 3722 O O . VAL A 1 477 ? 44.436 16.233 3.457 1.00 10.85 477 VAL A O 1
ATOM 3726 N N . TRP A 1 478 ? 43.241 16.194 1.544 1.00 10.39 478 TRP A N 1
ATOM 3727 C CA . TRP A 1 478 ? 42.008 16.824 2.096 1.00 10.60 478 TRP A CA 1
ATOM 3728 C C . TRP A 1 478 ? 40.838 16.023 1.541 1.00 10.56 478 TRP A C 1
ATOM 3729 O O . TRP A 1 478 ? 40.940 15.439 0.470 1.00 10.36 478 TRP A O 1
ATOM 3740 N N . GLY A 1 479 ? 39.720 15.963 2.244 1.00 9.81 479 GLY A N 1
ATOM 3741 C CA . GLY A 1 479 ? 38.644 15.126 1.732 1.00 9.95 479 GLY A CA 1
ATOM 3742 C C . GLY A 1 479 ? 37.323 15.389 2.406 1.00 10.33 479 GLY A C 1
ATOM 3743 O O . GLY A 1 479 ? 37.251 16.127 3.363 1.00 10.44 479 GLY A O 1
ATOM 3744 N N . PHE A 1 480 ? 36.265 14.780 1.877 1.00 10.39 480 PHE A N 1
ATOM 3745 C CA . PHE A 1 480 ? 34.965 14.777 2.555 1.00 10.43 480 PHE A CA 1
ATOM 3746 C C . PHE A 1 480 ? 34.414 13.386 2.390 1.00 10.34 480 PHE A C 1
ATOM 3747 O O . PHE A 1 480 ? 34.913 12.608 1.579 1.00 10.43 480 PHE A O 1
ATOM 3755 N N . ASP A 1 481 ? 33.433 13.035 3.194 1.00 10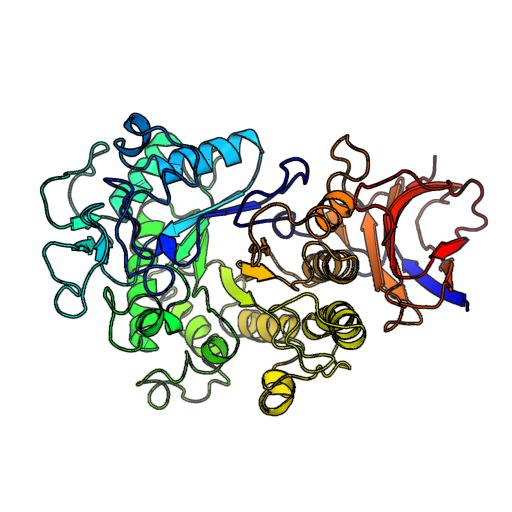.61 481 ASP A N 1
ATOM 3756 C CA . ASP A 1 481 ? 32.858 11.710 3.130 1.00 11.79 481 ASP A CA 1
ATOM 3757 C C . ASP A 1 481 ? 31.437 11.767 3.689 1.00 12.22 481 ASP A C 1
ATOM 3758 O O . ASP A 1 481 ? 30.872 12.862 3.819 1.00 11.47 481 ASP A O 1
ATOM 3763 N N . LYS A 1 482 ? 30.847 10.618 4.011 1.00 13.42 482 LYS A N 1
ATOM 3764 C CA . LYS A 1 482 ? 29.454 10.594 4.477 1.00 15.48 482 LYS A CA 1
ATOM 3765 C C . LYS A 1 482 ? 29.261 11.192 5.866 1.00 15.76 482 LYS A C 1
ATOM 3766 O O . LYS A 1 482 ? 28.132 11.496 6.270 1.00 17.33 482 LYS A O 1
ATOM 3772 N N . ASN A 1 483 ? 30.351 11.340 6.606 1.00 15.74 483 ASN A N 1
ATOM 3773 C CA . ASN A 1 483 ? 30.271 11.817 7.991 1.00 16.37 483 ASN A CA 1
ATOM 3774 C C . ASN A 1 483 ? 30.374 13.334 8.080 1.00 15.10 483 ASN A C 1
ATOM 3775 O O . ASN A 1 483 ? 29.924 13.936 9.063 1.00 13.47 483 ASN A O 1
ATOM 3780 N N . SER A 1 484 ? 31.023 13.935 7.083 1.00 14.24 484 SER A N 1
ATOM 3781 C CA . SER A 1 484 ? 31.301 15.359 7.115 1.00 13.77 484 SER A CA 1
ATOM 3782 C C . SER A 1 484 ? 31.404 15.906 5.706 1.00 12.36 484 SER A C 1
ATOM 3783 O O . SER A 1 484 ? 32.256 15.473 4.917 1.00 11.60 484 SER A O 1
ATOM 3786 N N . SER A 1 485 ? 30.536 16.868 5.401 1.00 11.67 485 SER A N 1
ATOM 3787 C CA . SER A 1 485 ? 30.603 17.565 4.137 1.00 11.52 485 SER A CA 1
ATOM 3788 C C . SER A 1 485 ? 31.668 18.664 4.112 1.00 12.02 485 SER A C 1
ATOM 3789 O O . SER A 1 485 ? 32.128 19.037 3.029 1.00 12.06 485 SER A O 1
ATOM 3792 N N . GLN A 1 486 ? 32.098 19.169 5.271 1.00 12.58 486 GLN A N 1
ATOM 3793 C CA . GLN A 1 486 ? 33.225 20.098 5.290 1.00 13.68 486 GLN A CA 1
ATOM 3794 C C . GLN A 1 486 ? 34.485 19.403 4.809 1.00 14.23 486 GLN A C 1
ATOM 3795 O O . GLN A 1 486 ? 34.695 18.219 5.093 1.00 15.35 486 GLN A O 1
ATOM 3801 N N . ILE A 1 487 ? 35.358 20.150 4.159 1.00 12.96 487 ILE A N 1
ATOM 3802 C CA . ILE A 1 487 ? 36.585 19.546 3.629 1.00 13.82 487 ILE A CA 1
ATOM 3803 C C . ILE A 1 487 ? 37.606 19.505 4.779 1.00 14.97 487 ILE A C 1
ATOM 3804 O O . ILE A 1 487 ? 38.001 20.560 5.289 1.00 17.02 487 ILE A O 1
ATOM 3809 N N . LYS A 1 488 ? 37.966 18.309 5.244 1.00 13.51 488 LYS A N 1
ATOM 3810 C CA . LYS A 1 488 ? 38.932 18.224 6.356 1.00 12.78 488 LYS A CA 1
ATOM 3811 C C . LYS A 1 488 ? 40.298 17.776 5.860 1.00 12.14 488 LYS A C 1
ATOM 3812 O O . LYS A 1 488 ? 40.362 17.010 4.912 1.00 11.27 488 LYS A O 1
ATOM 3818 N N . GLU A 1 489 ? 41.379 18.232 6.522 1.00 11.86 489 GLU A N 1
ATOM 3819 C CA A GLU A 1 489 ? 42.714 17.674 6.294 0.33 12.48 489 GLU A CA 1
ATOM 3820 C CA B GLU A 1 489 ? 42.728 17.685 6.333 0.33 12.20 489 GLU A CA 1
ATOM 3821 C CA C GLU A 1 489 ? 42.678 17.648 6.217 0.33 12.23 489 GLU A CA 1
ATOM 3822 C C . GLU A 1 489 ? 42.719 16.214 6.719 1.00 12.38 489 GLU A C 1
ATOM 3823 O O . GLU A 1 489 ? 42.168 15.877 7.762 1.00 13.52 489 GLU A O 1
ATOM 3839 N N . ALA A 1 490 ? 43.339 15.364 5.907 1.00 11.87 490 ALA A N 1
ATOM 3840 C CA . ALA A 1 490 ? 43.429 13.941 6.186 1.00 12.62 490 ALA A CA 1
ATOM 3841 C C . ALA A 1 490 ? 44.892 13.597 6.468 1.00 12.96 490 ALA A C 1
ATOM 3842 O O . ALA A 1 490 ? 45.758 14.458 6.368 1.00 12.80 490 ALA A O 1
ATOM 3844 N N . ALA A 1 491 ? 45.172 12.339 6.835 1.00 14.26 491 ALA A N 1
ATOM 3845 C CA . ALA A 1 491 ? 46.571 11.951 7.087 1.00 14.58 491 ALA A CA 1
ATOM 3846 C C . ALA A 1 491 ? 47.466 12.163 5.863 1.00 15.30 491 ALA A C 1
ATOM 3847 O O . ALA A 1 491 ? 47.088 11.808 4.733 1.00 15.31 491 ALA A O 1
ATOM 3849 N N . PRO A 1 492 ? 48.655 12.740 6.080 1.00 17.18 492 PRO A N 1
ATOM 3850 C CA . PRO A 1 492 ? 49.562 13.035 4.979 1.00 17.27 492 PRO A CA 1
ATOM 3851 C C . PRO A 1 492 ? 50.181 11.788 4.383 1.00 17.76 492 PRO A C 1
ATOM 3852 O O . PRO A 1 492 ? 50.070 10.683 4.944 1.00 16.49 492 PRO A O 1
ATOM 3856 N N . ILE A 1 493 ? 50.817 11.984 3.235 1.00 16.91 493 ILE A N 1
ATOM 3857 C CA . ILE A 1 493 ? 51.620 10.972 2.585 1.00 19.10 493 ILE A CA 1
ATOM 3858 C C . ILE A 1 493 ? 53.066 11.384 2.884 1.00 20.98 493 ILE A C 1
ATOM 3859 O O . ILE A 1 493 ? 53.551 12.424 2.419 1.00 19.67 493 ILE A O 1
ATOM 3864 N N . THR A 1 494 ? 53.684 10.680 3.829 1.00 25.23 494 THR A N 1
ATOM 3865 C CA . THR A 1 494 ? 54.918 11.201 4.445 1.00 29.16 494 THR A CA 1
ATOM 3866 C C . THR A 1 494 ? 56.155 10.609 3.789 1.00 31.62 494 THR A C 1
ATOM 3867 O O . THR A 1 494 ? 57.260 11.147 3.940 1.00 34.78 494 THR A O 1
ATOM 3871 N N . GLN A 1 495 ? 55.971 9.482 3.105 1.00 30.14 495 GLN A N 1
ATOM 3872 C CA . GLN A 1 495 ? 57.048 8.820 2.384 0.99 32.72 495 GLN A CA 1
ATOM 3873 C C . GLN A 1 495 ? 56.536 8.239 1.061 1.00 32.21 495 GLN A C 1
ATOM 3874 O O . GLN A 1 495 ? 55.565 7.477 1.021 1.00 35.61 495 GLN A O 1
ATOM 3875 N N . ILE A 1 496 ? 57.196 8.626 -0.026 1.00 29.15 496 ILE A N 1
ATOM 3876 C CA . ILE A 1 496 ? 56.907 8.111 -1.356 1.00 26.04 496 ILE A CA 1
ATOM 3877 C C . ILE A 1 496 ? 58.211 7.563 -1.899 1.00 26.47 496 ILE A C 1
ATOM 3878 O O . ILE A 1 496 ? 59.224 8.229 -1.819 1.00 26.19 496 ILE A O 1
ATOM 3883 N N . SER A 1 497 ? 58.169 6.373 -2.479 1.00 27.33 497 SER A N 1
ATOM 3884 C CA . SER A 1 497 ? 59.380 5.716 -2.956 1.00 28.05 497 SER A CA 1
ATOM 3885 C C . SER A 1 497 ? 59.280 5.380 -4.439 1.00 26.11 497 SER A C 1
ATOM 3886 O O . SER A 1 497 ? 58.362 4.681 -4.874 1.00 26.29 497 SER A O 1
ATOM 3889 N N . GLY A 1 498 ? 60.224 5.904 -5.219 1.00 27.21 498 GLY A N 1
ATOM 3890 C CA . GLY A 1 498 ? 60.245 5.690 -6.667 1.00 25.60 498 GLY A CA 1
ATOM 3891 C C . GLY A 1 498 ? 58.951 6.126 -7.343 1.00 24.88 498 GLY A C 1
ATOM 3892 O O . GLY A 1 498 ? 58.480 5.464 -8.263 1.00 25.79 498 GLY A O 1
ATOM 3893 N N . ASN A 1 499 ? 58.387 7.242 -6.876 1.00 24.61 499 ASN A N 1
ATOM 3894 C CA . ASN A 1 499 ? 57.128 7.800 -7.427 1.00 23.43 499 ASN A CA 1
ATOM 3895 C C . ASN A 1 499 ? 55.944 6.803 -7.410 1.00 22.42 499 ASN A C 1
ATOM 3896 O O . ASN A 1 499 ? 55.101 6.765 -8.321 1.00 23.39 499 ASN A O 1
ATOM 3901 N N . ARG A 1 500 ? 55.910 5.966 -6.381 1.00 21.36 500 ARG A N 1
ATOM 3902 C CA . ARG A 1 500 ? 54.758 5.111 -6.139 1.00 19.65 500 ARG A CA 1
ATOM 3903 C C . ARG A 1 500 ? 54.347 5.262 -4.688 1.00 20.24 500 ARG A C 1
ATOM 3904 O O . ARG A 1 500 ? 55.194 5.367 -3.791 1.00 20.56 500 ARG A O 1
ATOM 3912 N N . PHE A 1 501 ? 53.043 5.304 -4.444 1.00 18.39 501 PHE A N 1
ATOM 3913 C CA . PHE A 1 501 ? 52.562 5.295 -3.051 1.00 18.74 501 PHE A CA 1
ATOM 3914 C C . PHE A 1 501 ? 51.188 4.671 -3.005 1.00 17.10 501 PHE A C 1
ATOM 3915 O O . PHE A 1 501 ? 50.543 4.499 -4.054 1.00 17.03 501 PHE A O 1
ATOM 3923 N N . THR A 1 502 ? 50.770 4.259 -1.808 1.00 17.22 502 THR A N 1
ATOM 3924 C CA . THR A 1 502 ? 49.457 3.670 -1.638 1.00 17.17 502 THR A CA 1
ATOM 3925 C C . THR A 1 502 ? 48.688 4.522 -0.627 1.00 16.77 502 THR A C 1
ATOM 3926 O O . THR A 1 502 ? 49.279 5.063 0.311 1.00 18.83 502 THR A O 1
ATOM 3930 N N . TYR A 1 503 ? 47.394 4.673 -0.864 1.00 15.51 503 TYR A N 1
ATOM 3931 C CA . TYR A 1 503 ? 46.535 5.406 0.074 1.00 15.22 503 TYR A CA 1
ATOM 3932 C C . TYR A 1 503 ? 45.195 4.702 0.101 1.00 14.55 503 TYR A C 1
ATOM 3933 O O . TYR A 1 503 ? 44.667 4.342 -0.941 1.00 15.41 503 TYR A O 1
ATOM 3942 N N . THR A 1 504 ? 44.636 4.490 1.291 1.00 13.66 504 THR A N 1
ATOM 3943 C CA . THR A 1 504 ? 43.369 3.779 1.383 1.00 13.38 504 THR A CA 1
ATOM 3944 C C . THR A 1 504 ? 42.246 4.802 1.184 1.00 13.14 504 THR A C 1
ATOM 3945 O O . THR A 1 504 ? 42.230 5.830 1.843 1.00 13.69 504 THR A O 1
ATOM 3949 N N . VAL A 1 505 ? 41.284 4.468 0.332 1.00 13.00 505 VAL A N 1
ATOM 3950 C CA . VAL A 1 505 ? 40.081 5.301 0.162 1.00 12.86 505 VAL A CA 1
ATOM 3951 C C . VAL A 1 505 ? 38.873 4.540 0.713 1.00 12.40 505 VAL A C 1
ATOM 3952 O O . VAL A 1 505 ? 38.451 3.546 0.165 1.00 13.21 505 VAL A O 1
ATOM 3956 N N . PRO A 1 506 ? 38.319 5.004 1.833 1.00 13.12 506 PRO A N 1
ATOM 3957 C CA . PRO A 1 506 ? 37.138 4.344 2.400 1.00 13.64 506 PRO A CA 1
ATOM 3958 C C . PRO A 1 506 ? 35.941 4.472 1.461 1.00 13.46 506 PRO A C 1
ATOM 3959 O O . PRO A 1 506 ? 35.985 5.293 0.531 1.00 12.24 506 PRO A O 1
ATOM 3963 N N . PRO A 1 507 ? 34.872 3.704 1.705 1.00 13.67 507 PRO A N 1
ATOM 3964 C CA . PRO A 1 507 ? 33.680 3.833 0.873 1.00 13.39 507 PRO A CA 1
ATOM 3965 C C . PRO A 1 507 ? 33.154 5.277 0.925 1.00 12.73 507 PRO A C 1
ATOM 3966 O O . PRO A 1 507 ? 33.307 5.969 1.945 1.00 12.96 507 PRO A O 1
ATOM 3970 N N . LEU A 1 508 ? 32.506 5.704 -0.159 1.00 12.04 508 LEU A N 1
ATOM 3971 C CA . LEU A 1 508 ? 31.820 7.007 -0.179 1.00 11.27 508 LEU A CA 1
ATOM 3972 C C . LEU A 1 508 ? 32.723 8.125 0.337 1.00 10.75 508 LEU A C 1
ATOM 3973 O O . LEU A 1 508 ? 32.321 8.919 1.179 1.00 11.88 508 LEU A O 1
ATOM 3978 N N . THR A 1 509 ? 33.944 8.218 -0.195 1.00 10.24 509 THR A N 1
ATOM 3979 C CA . THR A 1 509 ? 34.915 9.259 0.224 1.00 10.02 509 THR A CA 1
ATOM 3980 C C . THR A 1 509 ? 35.569 9.872 -1.018 1.00 9.76 509 THR A C 1
ATOM 3981 O O . THR A 1 509 ? 35.815 9.159 -1.994 1.00 9.79 509 THR A O 1
ATOM 3985 N N . ALA A 1 510 ? 35.780 11.187 -0.992 1.00 9.11 510 ALA A N 1
ATOM 3986 C CA . ALA A 1 510 ? 36.530 11.855 -2.064 1.00 9.75 510 ALA A CA 1
ATOM 3987 C C . ALA A 1 510 ? 37.703 12.572 -1.432 1.00 10.07 510 ALA A C 1
ATOM 3988 O O . ALA A 1 510 ? 37.525 13.243 -0.421 1.00 10.62 510 ALA A O 1
ATOM 3990 N N . TYR A 1 511 ? 38.895 12.433 -2.015 1.00 10.19 511 TYR A N 1
ATOM 3991 C CA . TYR A 1 511 ? 40.085 13.154 -1.533 1.00 10.26 511 TYR A CA 1
ATOM 3992 C C . TYR A 1 511 ? 40.679 13.983 -2.665 1.00 10.14 511 TYR A C 1
ATOM 3993 O O . TYR A 1 511 ? 40.612 13.577 -3.857 1.00 10.00 511 TYR A O 1
ATOM 4002 N N . HIS A 1 512 ? 41.325 15.076 -2.265 1.00 9.55 512 HIS A N 1
ATOM 4003 C CA . HIS A 1 512 ? 42.225 15.846 -3.123 1.00 10.19 512 HIS A CA 1
ATOM 4004 C C . HIS A 1 512 ? 43.608 15.697 -2.518 1.00 10.00 512 HIS A C 1
ATOM 4005 O O . HIS A 1 512 ? 43.857 16.097 -1.372 1.00 9.88 512 HIS A O 1
ATOM 4012 N N . ILE A 1 513 ? 44.469 15.020 -3.262 1.00 10.35 513 ILE A N 1
ATOM 4013 C CA . ILE A 1 513 ? 45.880 14.797 -2.854 1.00 10.17 513 ILE A CA 1
ATOM 4014 C C . ILE A 1 513 ? 46.798 15.777 -3.603 1.00 10.61 513 ILE A C 1
ATOM 4015 O O . ILE A 1 513 ? 46.675 15.927 -4.815 1.00 10.70 513 ILE A O 1
ATOM 4020 N N . VAL A 1 514 ? 47.676 16.465 -2.868 1.00 10.59 514 VAL A N 1
ATOM 4021 C CA . VAL A 1 514 ? 48.606 17.426 -3.475 1.00 11.17 514 VAL A CA 1
ATOM 4022 C C . VAL A 1 514 ? 50.020 16.927 -3.190 1.00 12.15 514 VAL A C 1
ATOM 4023 O O . VAL A 1 514 ? 50.442 16.880 -2.028 1.00 14.21 514 VAL A O 1
ATOM 4027 N N . LEU A 1 515 ? 50.702 16.466 -4.235 1.00 13.86 515 LEU A N 1
ATOM 4028 C CA . LEU A 1 515 ? 52.058 15.909 -4.091 1.00 14.22 515 LEU A CA 1
ATOM 4029 C C . LEU A 1 515 ? 53.091 16.973 -4.454 1.00 14.92 515 LEU A C 1
ATOM 4030 O O . LEU A 1 515 ? 52.845 17.816 -5.316 1.00 13.98 515 LEU A O 1
ATOM 4035 N N . THR A 1 516 ? 54.217 16.970 -3.740 1.00 15.73 516 THR A N 1
ATOM 4036 C CA . THR A 1 516 ? 55.257 17.953 -3.961 1.00 17.25 516 THR A CA 1
ATOM 4037 C C . THR A 1 516 ? 56.625 17.262 -4.125 1.00 18.94 516 THR A C 1
ATOM 4038 O O . THR A 1 516 ? 56.826 16.126 -3.674 1.00 16.66 516 THR A O 1
ATOM 4042 N N . THR A 1 517 ? 57.506 17.919 -4.869 1.00 20.17 517 THR A N 1
ATOM 4043 C CA . THR A 1 517 ? 58.866 17.431 -5.096 1.00 24.18 517 THR A CA 1
ATOM 4044 C C . THR A 1 517 ? 59.846 18.038 -4.082 1.00 27.71 517 THR A C 1
ATOM 4045 O O . THR A 1 517 ? 60.974 17.557 -3.918 1.00 30.66 517 THR A O 1
ATOM 4049 N N . GLY A 1 518 ? 59.409 19.067 -3.370 1.00 28.57 518 GLY A N 1
ATOM 4050 C CA . GLY A 1 518 ? 60.296 19.805 -2.451 1.00 32.10 518 GLY A CA 1
#

Secondary structure (P-SEA, 3-state):
cbbbbbbbccccccccccccccccccccccccccbbbcccccccccccccccccccccccccccaaaaaaaccccccccccaaaaaaaaaaaaaabbbbbbbbbcccccccccccccccccccccccbbbbbcccccccccccccccccccaaaaaaaaaaccccccccccccccccccccccccccccccccccccaaaaaaaaaaaaaaaaaacccbbbbccccccccccccccccccccccccccccaaaaaaaaaaaaaaaacccccccccccccccccccccccccccccaaaaaaaaaccccccccccccccccccccccccccaaaaaaaaacccccbbbbcccccccccccaaaaaaaaaaaaaaaaacccbbbbbccccccaaaaaaaaaaacccccccccccccccbbbbcccccbbbbbbcccccccbbbbbbbbcccccccbbbbbbbcccccccccccccccccccccccccccccccccbbbbbccbbbbbbbbbcc

Nearest PDB structures (foldseek):
  2yih-assembly1_A  TM=1.002E+00  e=0.000E+00  Paenibacillus polymyxa
  3zq9-assembly1_A  TM=1.002E+00  e=0.000E+00  Paenibacillus polymyxa
  2eo7-assembly1_A  TM=9.788E-01  e=2.443E-88  Acetivibrio thermocellus
  2eex-assembly1_A  TM=9.790E-01  e=9.233E-88  Acetivibrio thermocellus
  3ik2-assembly1_A  TM=9.870E-01  e=1.310E-85  Clostridium acetobutylicum ATCC 824

B-factor: mean 14.18, std 6.55, range [6.26, 44.31]

InterPro domains:
  IPR000805 Glycoside hydrolase family 26 [PR00739] (860-874)
  IPR000805 Glycoside hydrolase family 26 [PR00739] (936-953)
  IPR000805 Glycoside hydrolase family 26 [PR00739] (963-986)
  IPR000805 Glycoside hydrolase family 26 [PR00739] (994-1006)
  IPR000805 Glycoside hydrolase family 26 [PTHR40079] (781-1110)
  IPR001956 Carbohydrate-binding module 3 [PF00942] (1203-1346)
  IPR001956 Carbohydrate-binding module 3 [PS51172] (1197-1350)
  IPR001956 Carbohydrate-binding module 3 [SM01067] (1203-1285)
  IPR003961 Fibronectin type III [PF00041] (562-640)
  IPR003961 Fibronectin type III [PS50853] (561-651)
  IPR003961 Fibronectin type III [PS50853] (1105-1197)
  IPR003961 Fibronectin type III [SM00060] (556-637)
  IPR003961 Fibronectin type III [SM00060] (1103-1181)
  IPR003961 Fibronectin type III [cd00063] (562-638)
  IPR003961 Fibronectin type III [cd00063] (1103-1179)
  IPR005084 Carbohydrate binding module family 6 [PF16990] (654-773)
  IPR005084 Carbohydrate binding module family 6 [PS51175] (654-772)
  IPR008965 CBM2/CBM3, carbohydrate-binding domain superfamily [SSF49384] (1199-1349)
  IPR008979 Galactose-binding-like domain superfamily [SSF49785] (649-771)
  IPR013780 Glycosyl hydrolase, all-beta [G3DSA:2.60.40.1180] (47-548)

Sequence (511 aa):
KTITIKVDTFKDRKPISPYIYGTNQDLAGDENMAARRLGGNRMTGYNWENNMSNAGSDWQHSSDNYLCSSNGGLLTQAECEKPGAVVTSFHDQSLKLGTYSLVTLPMAGYVAADGNGSSVQESEAAPSARWNQVVNAKNAPFQLQPDLNDNYVYVDEFVHFLVNKYGTASSTKAGVKGYALDNEPALWSHTHPRIHPEKVGAKELVDRSVSLSKAVKAIDAGAEVFGPVLYGFGAYKDLQTAPDWDSSVKGNYSWFVDYYLDQMRLLSSQVEEGKRLLDVFDVHWYPEAMMGGGIRITNEVGNDETKKARMQAPRTLWDPTYKEDSWIAQWFSEFLPILPRLKQSVDKYYPGTKLAMTSYSYGGENDISGGIIAMTTDVLGILGKNDVYMANYWKLKDGVNNYVSSAAYKLYRNYDGKNSTFGDTSVSAQTSDIVNSSVHASVTNASDKELHLVVMNKKSMMDDSAFDAQFDLSSGAKTYISGKVWGFDKNSSQIKEEEAAPITQISGNRFTYTVPPLTAYHIVLTTG

CATH classification: 2.60.40.1180 (+1 more: 3.20.20.80)

Solvent-accessible surface area: 19728 Å² total; per-residue (Å²): 129,82,2,61,0,63,1,41,4,116,89,93,113,61,117,11,24,64,51,0,8,0,0,11,50,70,28,84,59,63,4,42,20,11,0,11,4,19,13,5,36,35,2,0,0,8,1,7,8,38,0,23,0,2,3,0,54,95,156,105,30,8,0,30,70,102,9,2,73,91,43,63,25,76,161,64,78,11,135,128,33,0,10,7,0,17,38,22,2,67,59,0,70,159,84,65,12,9,1,0,0,3,1,12,8,2,15,44,0,0,27,26,35,119,20,59,1,119,135,112,57,23,16,102,36,98,33,3,17,67,25,47,32,40,29,139,50,119,67,74,78,155,8,59,112,147,48,67,83,2,35,2,10,1,7,0,59,28,1,32,92,112,18,28,44,6,100,57,198,37,4,4,57,0,1,0,0,0,4,20,0,6,34,1,26,129,9,5,26,40,7,17,81,139,82,3,8,0,116,50,0,6,69,78,1,24,52,0,0,81,8,0,16,77,44,7,83,46,1,23,0,0,0,1,0,0,54,8,6,12,0,0,56,31,1,63,97,4,99,34,25,109,94,36,80,61,158,48,62,0,0,0,4,10,0,0,32,45,0,95,77,25,8,120,136,62,68,80,81,0,0,20,0,0,0,1,2,7,52,3,41,1,79,10,40,71,36,63,0,14,107,104,64,18,67,79,93,0,48,82,15,0,2,28,2,0,20,2,0,84,4,109,109,46,129,8,99,10,105,4,0,102,181,50,54,121,8,26,19,0,4,57,34,0,81,107,3,4,72,137,43,16,65,60,10,81,11,0,3,0,2,0,0,1,3,3,19,65,27,13,1,0,0,0,0,1,0,4,0,1,5,4,0,2,56,36,68,3,39,1,0,0,0,64,36,75,106,117,48,103,4,66,19,2,11,2,0,0,20,0,0,34,10,15,41,66,169,81,35,42,12,3,75,23,5,2,15,16,104,26,78,22,64,74,42,1,14,6,8,1,0,0,67,135,52,27,52,122,76,0,6,0,0,0,0,0,7,18,47,119,53,44,2,56,0,52,0,51,10,45,20,73,106,78,2,87,35,4,76,0,30,7,5,42,140,119,27,31,112,27,130,107,26,69,76,10,115,57,21,92,66,19,119,13,78,30,69,0,50,41,11,4,0,25,0,0,17,0,48,22,54

Organism: Paenibacillus polymyxa (NCBI:txid1406)

Radius of gyration: 23.44 Å; Cα contacts (8 Å, |Δi|>4): 1305; chains: 1; bounding box: 68×62×53 Å